Protein AF-A0A926YWS0-F1 (afdb_monomer_lite)

Sequence (497 aa):
MGQGRSIPLKCRKCALLTAQEARSRHGESGDNCWNPNICYARRSHARHRDRRNQDRRTAYGQQRVDTPEIEPSAIRADLRLYREFGVDAPVRAVAVVVRQNKRRVAELAPLFCGGMTPRHLDCWLQQVRQTLRDRYGIEGFNGIEVLPPHTWEQASEARSKAKAQWQIDIAGVTDRFAASLVLYRDSDDRLVGLGVEVWHGSERTAEFPPLDCRGVSPTEFANYFDRLRAVLKQHYGTGRFAYLERQPANLLDKRLDRVQAEASEESETEVQSHRLRLDLEVMWRNLDQQAETSEQRPMQLAIVAAGVSEIVGRYCQFAQTVLESLEQASGDRGLDIPDAAFAPDVRQSFEFDFTPFLLSAPEFERKPYEVRSLDSGSVVVEQSVEEMLNFLEATGAIEAESPIDPMQVAHSENFAAWSQAIASVLGARSQPVRLQELVDALDYQLIDGGEPNVHQDLVKTWLTLLLSGFELKQRGEFYDRDQVWISTCQSNVTTSL

Radius of gyration: 36.11 Å; chains: 1; bounding box: 84×74×114 Å

Foldseek 3Di:
DDDDDDDDPVLLVLLPDPPVVSCCQCPPVHVNNDDPVPSVVSSVCSVCVVVVVVVVCVVVVPVPPPPPPDDAWDKAKEKEFAFDPDDQTFGQWIKMFIDTPPDTPEIEQIWGCQPPDLVRVVVVLVVVQVVCCVPPVYNFHAYYHYHHNVVSVVVNVCVVPDDHYDYDDDVPGLQAKAKEKEFAAEPVRFGQWIWIWIDRTPDTPDTDQIGGQFLPFPVNVVVVLVVVLVCCCVPRVANFHSYYHYDYNVVNVVSVVVVVVVVVVPDPDDPPPPPPDDDLVVLVVVLVVVLVVDPDPVVSVVSNVVSVVVSVVVVVVVVVNVVRSVVSVPDSGHHPDDPVNRVVRYDRRDDHDCVVRHDPDPPPPPDPDDDDDDDDDDPDDDDDPVVVVVVCVVVVVDPDDDPDDVVVVVVLQPLVLLLVQLCVVQVVPPDWDALVRSLVSGDPCVRNVDDDDSVVSSVSNVVSCVVNPWDWDQPDDPPPSRRITTHHDPDPDDDDD

pLDDT: mean 71.98, std 16.04, range [30.66, 90.81]

Structure (mmCIF, N/CA/C/O backbone):
data_AF-A0A926YWS0-F1
#
_entry.id   AF-A0A926YWS0-F1
#
loop_
_atom_site.group_PDB
_atom_site.id
_atom_site.type_symbol
_atom_site.label_atom_id
_atom_site.label_alt_id
_atom_site.label_comp_id
_atom_site.label_asym_id
_atom_site.label_entity_id
_atom_site.label_seq_id
_atom_site.pdbx_PDB_ins_code
_atom_site.Cartn_x
_atom_site.Cartn_y
_atom_site.Cartn_z
_atom_site.occupancy
_atom_site.B_iso_or_equiv
_atom_site.auth_seq_id
_atom_site.auth_comp_id
_atom_site.auth_asym_id
_atom_site.auth_atom_id
_atom_site.pdbx_PDB_model_num
ATOM 1 N N . MET A 1 1 ? 0.039 -16.366 17.239 1.00 36.94 1 MET A N 1
ATOM 2 C CA . MET A 1 1 ? 0.189 -16.935 18.600 1.00 36.94 1 MET A CA 1
ATOM 3 C C . MET A 1 1 ? 1.552 -17.603 18.696 1.00 36.94 1 MET A C 1
ATOM 5 O O . MET A 1 1 ? 1.739 -18.649 18.089 1.00 36.94 1 MET A O 1
ATOM 9 N N . GLY A 1 2 ? 2.520 -16.991 19.383 1.00 32.12 2 GLY A N 1
ATOM 10 C CA . GLY A 1 2 ? 3.841 -17.598 19.559 1.00 32.12 2 GLY A CA 1
ATOM 11 C C . GLY A 1 2 ? 3.725 -18.892 20.364 1.00 32.12 2 GLY A C 1
ATOM 12 O O . GLY A 1 2 ? 3.229 -18.878 21.491 1.00 32.12 2 GLY A O 1
ATOM 13 N N . GLN A 1 3 ? 4.136 -20.021 19.787 1.00 37.16 3 GLN A N 1
ATOM 14 C CA . GLN A 1 3 ? 4.175 -21.289 20.508 1.00 37.16 3 GLN A CA 1
ATOM 15 C C . GLN A 1 3 ? 5.225 -21.184 21.621 1.00 37.16 3 GLN A C 1
ATOM 17 O O . GLN A 1 3 ? 6.429 -21.221 21.373 1.00 37.16 3 GLN A O 1
ATOM 22 N N . GLY A 1 4 ? 4.777 -21.026 22.868 1.00 47.50 4 GLY A N 1
ATOM 23 C CA . GLY A 1 4 ? 5.667 -21.088 24.023 1.00 47.50 4 GLY A CA 1
ATOM 24 C C . GLY A 1 4 ? 6.400 -22.431 24.034 1.00 47.50 4 GLY A C 1
ATOM 25 O O . GLY A 1 4 ? 5.755 -23.480 23.987 1.00 47.50 4 GLY A O 1
ATOM 26 N N . ARG A 1 5 ? 7.740 -22.401 24.081 1.00 62.66 5 ARG A N 1
ATOM 27 C CA . ARG A 1 5 ? 8.592 -23.603 24.032 1.00 62.66 5 ARG A CA 1
ATOM 28 C C . ARG A 1 5 ? 8.092 -24.658 25.029 1.00 62.66 5 ARG A C 1
ATOM 30 O O . ARG A 1 5 ? 7.965 -24.392 26.227 1.00 62.66 5 ARG A O 1
ATOM 37 N N . SER A 1 6 ? 7.769 -25.850 24.528 1.00 74.50 6 SER A N 1
ATOM 38 C CA . SER A 1 6 ? 7.253 -26.943 25.354 1.00 74.50 6 SER A CA 1
ATOM 39 C C . SER A 1 6 ? 8.360 -27.513 26.253 1.00 74.50 6 SER A C 1
ATOM 41 O O . SER A 1 6 ? 9.515 -27.631 25.847 1.00 74.50 6 SER A O 1
ATOM 43 N N . ILE A 1 7 ? 8.032 -27.841 27.509 1.00 79.94 7 ILE A N 1
ATOM 44 C CA . ILE A 1 7 ? 8.989 -28.500 28.412 1.00 79.94 7 ILE A CA 1
ATOM 45 C C . ILE A 1 7 ? 9.158 -29.952 27.937 1.00 79.94 7 ILE A C 1
ATOM 47 O O . ILE A 1 7 ? 8.143 -30.652 27.842 1.00 79.94 7 ILE A O 1
ATOM 51 N N . PRO A 1 8 ? 10.394 -30.444 27.721 1.00 84.69 8 PRO A N 1
ATOM 52 C CA . PRO A 1 8 ? 10.634 -31.828 27.325 1.00 84.69 8 PRO A CA 1
ATOM 53 C C . PRO A 1 8 ? 9.971 -32.837 28.274 1.00 84.69 8 PRO A C 1
ATOM 55 O O . PRO A 1 8 ? 10.034 -32.698 29.500 1.00 84.69 8 PRO A O 1
ATOM 58 N N . LEU A 1 9 ? 9.374 -33.893 27.711 1.00 82.69 9 LEU A N 1
ATOM 59 C CA . LEU A 1 9 ? 8.651 -34.943 28.448 1.00 82.69 9 LEU A CA 1
ATOM 60 C C . LEU A 1 9 ? 9.488 -35.568 29.577 1.00 82.69 9 LEU A C 1
ATOM 62 O O . LEU A 1 9 ? 8.975 -35.813 30.670 1.00 82.69 9 LEU A O 1
ATOM 66 N N . LYS A 1 10 ? 10.791 -35.758 29.341 1.00 85.56 10 LYS A N 1
ATOM 67 C CA . LYS A 1 10 ? 11.742 -36.290 30.327 1.00 85.56 10 LYS A CA 1
ATOM 68 C C . LYS A 1 10 ? 11.859 -35.390 31.564 1.00 85.56 10 LYS A C 1
ATOM 70 O O . LYS A 1 10 ? 11.785 -35.874 32.692 1.00 85.56 10 LYS A O 1
ATOM 75 N N . CYS A 1 11 ? 11.940 -34.072 31.371 1.00 84.75 11 CYS A N 1
ATOM 76 C CA . CYS A 1 11 ? 12.004 -33.101 32.466 1.00 84.75 11 CYS A CA 1
ATOM 77 C C . CYS A 1 11 ? 10.686 -33.012 33.248 1.00 84.75 11 CYS A C 1
ATOM 79 O O . CYS A 1 11 ? 10.723 -32.814 34.461 1.00 84.75 11 CYS A O 1
ATOM 81 N N . ARG A 1 12 ? 9.531 -33.210 32.591 1.00 84.56 12 ARG A N 1
ATOM 82 C CA . ARG A 1 12 ? 8.226 -33.279 33.278 1.00 84.56 12 ARG A CA 1
ATOM 83 C C . ARG A 1 12 ? 8.140 -34.501 34.197 1.00 84.56 12 ARG A C 1
ATOM 85 O O . ARG A 1 12 ? 7.745 -34.352 35.346 1.00 84.56 12 ARG A O 1
ATOM 92 N N . LYS A 1 13 ? 8.582 -35.678 33.737 1.00 87.00 13 LYS A N 1
ATOM 93 C CA . LYS A 1 13 ? 8.621 -36.902 34.562 1.00 87.00 13 LYS A CA 1
ATOM 94 C C . LYS A 1 13 ? 9.617 -36.785 35.724 1.00 87.00 13 LYS A C 1
ATOM 96 O O . LYS A 1 13 ? 9.285 -37.120 36.854 1.00 87.00 13 LYS A O 1
ATOM 101 N N . CYS A 1 14 ? 10.802 -36.224 35.476 1.00 87.44 14 CYS A N 1
ATOM 102 C CA . CYS A 1 14 ? 11.818 -35.985 36.510 1.00 87.44 14 CYS A CA 1
ATOM 103 C C . CYS A 1 14 ? 11.365 -34.971 37.584 1.00 87.44 14 CYS A C 1
ATOM 105 O O . CYS A 1 14 ? 11.776 -35.043 38.749 1.00 87.44 14 CYS A O 1
ATOM 107 N N . ALA A 1 15 ? 10.489 -34.025 37.230 1.00 87.88 15 ALA A N 1
ATOM 108 C CA . ALA A 1 15 ? 9.933 -33.065 38.179 1.00 87.88 15 ALA A CA 1
ATOM 109 C C . ALA A 1 15 ? 9.030 -33.713 39.244 1.00 87.88 15 ALA A C 1
ATOM 111 O O . ALA A 1 15 ? 8.951 -33.164 40.340 1.00 87.88 15 ALA A O 1
ATOM 112 N N . LEU A 1 16 ? 8.418 -34.871 38.959 1.00 87.62 16 LEU A N 1
ATOM 113 C CA . LEU A 1 16 ? 7.537 -35.598 39.887 1.00 87.62 16 LEU A CA 1
ATOM 114 C C . LEU A 1 16 ? 8.288 -36.381 40.973 1.00 87.62 16 LEU A C 1
ATOM 116 O O . LEU A 1 16 ? 7.698 -36.730 41.987 1.00 87.62 16 LEU A O 1
ATOM 120 N N . LEU A 1 17 ? 9.579 -36.652 40.773 1.00 88.31 17 LEU A N 1
ATOM 121 C CA . LEU A 1 17 ? 10.410 -37.369 41.744 1.00 88.31 17 LEU A CA 1
ATOM 122 C C . LEU A 1 17 ? 10.842 -36.453 42.902 1.00 88.31 17 LEU A C 1
ATOM 124 O O . LEU A 1 17 ? 10.751 -35.223 42.821 1.00 88.31 17 LEU A O 1
ATOM 128 N N . THR A 1 18 ? 11.414 -37.008 43.965 1.00 88.31 18 THR A N 1
ATOM 129 C CA . THR A 1 18 ? 12.200 -36.207 44.916 1.00 88.31 18 THR A CA 1
ATOM 130 C C . THR A 1 18 ? 13.547 -35.810 44.296 1.00 88.31 18 THR A C 1
ATOM 132 O O . THR A 1 18 ? 13.952 -36.320 43.249 1.00 88.31 18 THR A O 1
ATOM 135 N N . ALA A 1 19 ? 14.243 -34.824 44.872 1.00 84.88 19 ALA A N 1
ATOM 136 C CA . ALA A 1 19 ? 15.566 -34.433 44.369 1.00 84.88 19 ALA A CA 1
ATOM 137 C C . ALA A 1 19 ? 16.598 -35.563 44.504 1.00 84.88 19 ALA A C 1
ATOM 139 O O . ALA A 1 19 ? 17.427 -35.732 43.616 1.00 84.88 19 ALA A O 1
ATOM 140 N N . GLN A 1 20 ? 16.500 -36.359 45.570 1.00 85.31 20 GLN A N 1
ATOM 141 C CA . GLN A 1 20 ? 17.391 -37.483 45.826 1.00 85.31 20 GLN A CA 1
ATOM 142 C C . GLN A 1 20 ? 17.149 -38.625 44.833 1.00 85.31 20 GLN A C 1
ATOM 144 O O . GLN A 1 20 ? 18.091 -39.068 44.190 1.00 85.31 20 GLN A O 1
ATOM 149 N N . GLU A 1 21 ? 15.894 -39.012 44.592 1.00 86.56 21 GLU A N 1
ATOM 150 C CA . GLU A 1 21 ? 15.557 -40.037 43.591 1.00 86.56 21 GLU A CA 1
ATOM 151 C C . GLU A 1 21 ? 15.922 -39.610 42.166 1.00 86.56 21 GLU A C 1
ATOM 153 O O . GLU A 1 21 ? 16.409 -40.415 41.373 1.00 86.56 21 GLU A O 1
ATOM 158 N N . ALA A 1 22 ? 15.706 -38.335 41.828 1.00 86.50 22 ALA A N 1
ATOM 159 C CA . ALA A 1 22 ? 16.092 -37.800 40.529 1.00 86.50 22 ALA A CA 1
ATOM 160 C C . ALA A 1 22 ? 17.618 -37.773 40.357 1.00 86.50 22 ALA A C 1
ATOM 162 O O . ALA A 1 22 ? 18.102 -38.090 39.274 1.00 86.50 22 ALA A O 1
ATOM 163 N N . ARG A 1 23 ? 18.375 -37.454 41.414 1.00 86.69 23 ARG A N 1
ATOM 164 C CA . ARG A 1 23 ? 19.842 -37.512 41.410 1.00 86.69 23 ARG A CA 1
ATOM 165 C C . ARG A 1 23 ? 20.355 -38.950 41.325 1.00 86.69 23 ARG A C 1
ATOM 167 O O . ARG A 1 23 ? 21.310 -39.190 40.605 1.00 86.69 23 ARG A O 1
ATOM 174 N N . SER A 1 24 ? 19.709 -39.911 41.982 1.00 86.25 24 SER A N 1
ATOM 175 C CA . SER A 1 24 ? 20.089 -41.326 41.881 1.00 86.25 24 SER A CA 1
ATOM 176 C C . SER A 1 24 ? 19.801 -41.917 40.498 1.00 86.25 24 SER A C 1
ATOM 178 O O . SER A 1 24 ? 20.589 -42.714 40.006 1.00 86.25 24 SER A O 1
ATOM 180 N N . ARG A 1 25 ? 18.696 -41.523 39.847 1.00 85.00 25 ARG A N 1
ATOM 181 C CA . ARG A 1 25 ? 18.310 -42.044 38.519 1.00 85.00 25 ARG A CA 1
ATOM 182 C C . ARG A 1 25 ? 18.938 -41.306 37.339 1.00 85.00 25 ARG A C 1
ATOM 184 O O . ARG A 1 25 ? 19.081 -41.900 36.276 1.00 85.00 25 ARG A O 1
ATOM 191 N N . HIS A 1 26 ? 19.251 -40.022 37.501 1.00 86.06 26 HIS A N 1
ATOM 192 C CA . HIS A 1 26 ? 19.735 -39.161 36.417 1.00 86.06 26 HIS A CA 1
ATOM 193 C C . HIS A 1 26 ? 21.094 -38.504 36.698 1.00 86.06 26 HIS A C 1
ATOM 195 O O . HIS A 1 26 ? 21.562 -37.710 35.887 1.00 86.06 26 HIS A O 1
ATOM 201 N N . GLY A 1 27 ? 21.714 -38.780 37.846 1.00 83.44 27 GLY A N 1
ATOM 202 C CA . GLY A 1 27 ? 23.084 -38.371 38.161 1.00 83.44 27 GLY A CA 1
ATOM 203 C C . GLY A 1 27 ? 24.117 -39.355 37.617 1.00 83.44 27 GLY A C 1
ATOM 204 O O . GLY A 1 27 ? 23.860 -40.055 36.640 1.00 83.44 27 GLY A O 1
ATOM 205 N N . GLU A 1 28 ? 25.271 -39.420 38.276 1.00 81.25 28 GLU A N 1
ATOM 206 C CA . GLU A 1 28 ? 26.446 -40.191 37.833 1.00 81.25 28 GLU A CA 1
ATOM 207 C C . GLU A 1 28 ? 26.170 -41.693 37.667 1.00 81.25 28 GLU A C 1
ATOM 209 O O . GLU A 1 28 ? 26.747 -42.338 36.801 1.00 81.25 28 GLU A O 1
ATOM 214 N N . SER A 1 29 ? 25.247 -42.247 38.457 1.00 75.81 29 SER A N 1
ATOM 215 C CA . SER A 1 29 ? 24.846 -43.661 38.394 1.00 75.81 29 SER A CA 1
ATOM 216 C C . SER A 1 29 ? 23.764 -43.956 37.343 1.00 75.81 29 SER A C 1
ATOM 218 O O . SER A 1 29 ? 23.288 -45.086 37.257 1.00 75.81 29 SER A O 1
ATOM 220 N N . GLY A 1 30 ? 23.321 -42.942 36.596 1.00 80.94 30 GLY A N 1
ATOM 221 C CA . GLY A 1 30 ? 22.205 -43.013 35.657 1.00 80.94 30 GLY A CA 1
ATOM 222 C C . GLY A 1 30 ? 22.567 -42.491 34.269 1.00 80.94 30 GLY A C 1
ATOM 223 O O . GLY A 1 30 ? 23.593 -42.840 33.702 1.00 80.94 30 GLY A O 1
ATOM 224 N N . ASP A 1 31 ? 21.711 -41.642 33.701 1.00 84.00 31 ASP A N 1
ATOM 225 C CA . ASP A 1 31 ? 21.898 -41.068 32.359 1.00 84.00 31 ASP A CA 1
ATOM 226 C C . ASP A 1 31 ? 22.662 -39.729 32.339 1.00 84.00 31 ASP A C 1
ATOM 228 O O . ASP A 1 31 ? 22.649 -39.031 31.324 1.00 84.00 31 ASP A O 1
ATOM 232 N N . ASN A 1 32 ? 23.281 -39.362 33.467 1.00 86.31 32 ASN A N 1
ATOM 233 C CA . ASN A 1 32 ? 24.088 -38.158 33.680 1.00 86.31 32 ASN A CA 1
ATOM 234 C C . ASN A 1 32 ? 23.436 -36.839 33.204 1.00 86.31 32 ASN A C 1
ATOM 236 O O . ASN A 1 32 ? 24.100 -35.860 32.872 1.00 86.31 32 ASN A O 1
ATOM 240 N N . CYS A 1 33 ? 22.103 -36.808 33.156 1.00 88.88 33 CYS A N 1
ATOM 241 C CA . CYS A 1 33 ? 21.313 -35.660 32.725 1.00 88.88 33 CYS A CA 1
ATOM 242 C C . CYS A 1 33 ? 21.104 -34.632 33.859 1.00 88.88 33 CYS A C 1
ATOM 244 O O . CYS A 1 33 ? 20.610 -33.524 33.619 1.00 88.88 33 CYS A O 1
ATOM 246 N N . TRP A 1 34 ? 21.409 -34.991 35.109 1.00 88.69 34 TRP A N 1
ATOM 247 C CA . TRP A 1 34 ? 21.214 -34.146 36.283 1.00 88.69 34 TRP A CA 1
ATOM 248 C C . TRP A 1 34 ? 22.282 -33.053 36.391 1.00 88.69 34 TRP A C 1
ATOM 250 O O . TRP A 1 34 ? 23.460 -33.330 36.581 1.00 88.69 34 TRP A O 1
ATOM 260 N N . ASN A 1 35 ? 21.846 -31.792 36.374 1.00 89.62 35 ASN A N 1
ATOM 261 C CA . ASN A 1 35 ? 22.692 -30.627 36.617 1.00 89.62 35 ASN A CA 1
ATOM 262 C C . ASN A 1 35 ? 22.209 -29.872 37.872 1.00 89.62 35 ASN A C 1
ATOM 264 O O . ASN A 1 35 ? 21.103 -29.318 37.847 1.00 89.62 35 ASN A O 1
ATOM 268 N N . PRO A 1 36 ? 23.005 -29.790 38.954 1.00 86.19 36 PRO A N 1
ATOM 269 C CA . PRO A 1 36 ? 22.584 -29.147 40.198 1.00 86.19 36 PRO A CA 1
ATOM 270 C C . PRO A 1 36 ? 22.276 -27.651 40.035 1.00 86.19 36 PRO A C 1
ATOM 272 O O . PRO A 1 36 ? 21.394 -27.154 40.721 1.00 86.19 36 PRO A O 1
ATOM 275 N N . ASN A 1 37 ? 22.886 -26.943 39.084 1.00 85.12 37 ASN A N 1
ATOM 276 C CA . ASN A 1 37 ? 22.667 -25.500 38.916 1.00 85.12 37 ASN A CA 1
ATOM 277 C C . ASN A 1 37 ? 21.324 -25.173 38.243 1.00 85.12 37 ASN A C 1
ATOM 279 O O . ASN A 1 37 ? 20.783 -24.086 38.416 1.00 85.12 37 ASN A O 1
ATOM 283 N N . ILE A 1 38 ? 20.762 -26.112 37.472 1.00 87.06 38 ILE A N 1
ATOM 284 C CA . ILE A 1 38 ? 19.615 -25.836 36.589 1.00 87.06 38 ILE A CA 1
ATOM 285 C C . ILE A 1 38 ? 18.420 -26.751 36.899 1.00 87.06 38 ILE A C 1
ATOM 287 O O . ILE A 1 38 ? 17.260 -26.341 36.776 1.00 87.06 38 ILE A O 1
ATOM 291 N N . CYS A 1 39 ? 18.659 -27.995 37.326 1.00 87.38 39 CYS A N 1
ATOM 292 C CA . CYS A 1 39 ? 17.600 -28.980 37.541 1.00 87.38 39 CYS A CA 1
ATOM 293 C C . CYS A 1 39 ? 16.704 -28.643 38.736 1.00 87.38 39 CYS A C 1
ATOM 295 O O . CYS A 1 39 ? 15.508 -28.917 38.656 1.00 87.38 39 CYS A O 1
ATOM 297 N N . TYR A 1 40 ? 17.199 -28.000 39.800 1.00 86.12 40 TYR A N 1
ATOM 298 C CA . TYR A 1 40 ? 16.327 -27.549 40.895 1.00 86.12 40 TYR A CA 1
ATOM 299 C C . TYR A 1 40 ? 15.294 -26.523 40.409 1.00 86.12 40 TYR A C 1
ATOM 301 O O . TYR A 1 40 ? 14.088 -26.728 40.582 1.00 86.12 40 TYR A O 1
ATOM 309 N N . ALA A 1 41 ? 15.751 -25.479 39.710 1.00 84.38 41 ALA A N 1
ATOM 310 C CA . ALA A 1 41 ? 14.892 -24.433 39.160 1.00 84.38 41 ALA A CA 1
ATOM 311 C C . ALA A 1 41 ? 13.919 -24.980 38.101 1.00 84.38 41 ALA A C 1
ATOM 313 O O . ALA A 1 41 ? 12.716 -24.722 38.168 1.00 84.38 41 ALA A O 1
ATOM 314 N N . ARG A 1 42 ? 14.400 -25.808 37.160 1.00 86.00 42 ARG A N 1
ATOM 315 C CA . ARG A 1 42 ? 13.553 -26.417 36.116 1.00 86.00 42 ARG A CA 1
ATOM 316 C C . ARG A 1 42 ? 12.483 -27.343 36.686 1.00 86.00 42 ARG A C 1
ATOM 318 O O . ARG A 1 42 ? 11.359 -27.342 36.187 1.00 86.00 42 ARG A O 1
ATOM 325 N N . ARG A 1 43 ? 12.800 -28.120 37.725 1.00 88.06 43 ARG A N 1
ATOM 326 C CA . ARG A 1 43 ? 11.841 -29.036 38.366 1.00 88.06 43 ARG A CA 1
ATOM 327 C C . ARG A 1 43 ? 10.796 -28.273 39.169 1.00 88.06 43 ARG A C 1
ATOM 329 O O . ARG A 1 43 ? 9.618 -28.595 39.056 1.00 88.06 43 ARG A O 1
ATOM 336 N N . SER A 1 44 ? 11.197 -27.224 39.888 1.00 84.88 44 SER A N 1
ATOM 337 C CA . SER A 1 44 ? 10.261 -26.297 40.537 1.00 84.88 44 SER A CA 1
ATOM 338 C C . SER A 1 44 ? 9.323 -25.648 39.511 1.00 84.88 44 SER A C 1
ATOM 340 O O . SER A 1 44 ? 8.101 -25.734 39.635 1.00 84.88 44 SER A O 1
ATOM 342 N N . HIS A 1 45 ? 9.875 -25.108 38.420 1.00 83.00 45 HIS A N 1
ATOM 343 C CA . HIS A 1 45 ? 9.084 -24.510 37.347 1.00 83.00 45 HIS A CA 1
ATOM 344 C C . HIS A 1 45 ? 8.105 -25.512 36.719 1.00 83.00 45 HIS A C 1
AT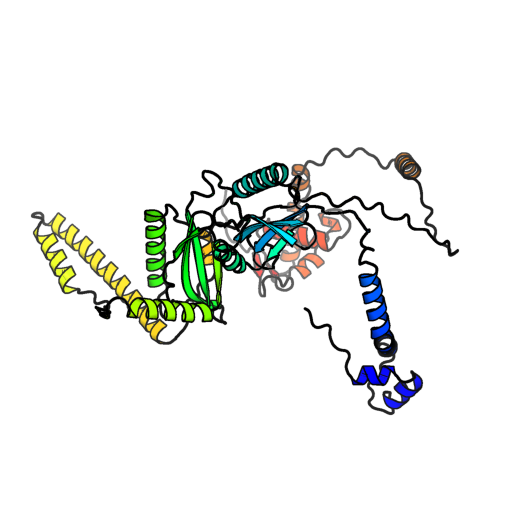OM 346 O O . HIS A 1 45 ? 6.946 -25.178 36.509 1.00 83.00 45 HIS A O 1
ATOM 352 N N . ALA A 1 46 ? 8.534 -26.747 36.445 1.00 84.19 46 ALA A N 1
ATOM 353 C CA . ALA A 1 46 ? 7.673 -27.777 35.869 1.00 84.19 46 ALA A CA 1
ATOM 354 C C . ALA A 1 46 ? 6.529 -28.207 36.808 1.00 84.19 46 ALA A C 1
ATOM 356 O O . ALA A 1 46 ? 5.417 -28.395 36.320 1.00 84.19 46 ALA A O 1
ATOM 357 N N . ARG A 1 47 ? 6.766 -28.310 38.127 1.00 82.12 47 ARG A N 1
ATOM 358 C CA . ARG A 1 47 ? 5.722 -28.637 39.123 1.00 82.12 47 ARG A CA 1
ATOM 359 C C . ARG A 1 47 ? 4.706 -27.518 39.307 1.00 82.12 47 ARG A C 1
ATOM 361 O O . ARG A 1 47 ? 3.522 -27.777 39.477 1.00 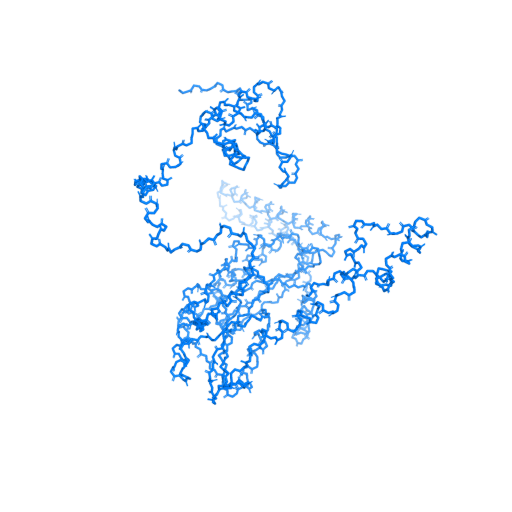82.12 47 ARG A O 1
ATOM 368 N N . HIS A 1 48 ? 5.170 -26.273 39.284 1.00 81.88 48 HIS A N 1
ATOM 369 C CA . HIS A 1 48 ? 4.327 -25.110 39.546 1.00 81.88 48 HIS A CA 1
ATOM 370 C C . HIS A 1 48 ? 3.830 -24.434 38.270 1.00 81.88 48 HIS A C 1
ATOM 372 O O . HIS A 1 48 ? 3.191 -23.394 38.360 1.00 81.88 48 HIS A O 1
ATOM 378 N N . ARG A 1 49 ? 4.095 -24.992 37.083 1.00 80.00 49 ARG A N 1
ATOM 379 C CA . ARG A 1 49 ? 3.668 -24.399 35.810 1.00 80.00 49 ARG A CA 1
ATOM 380 C C . ARG A 1 49 ? 2.155 -24.290 35.722 1.00 80.00 49 ARG A C 1
ATOM 382 O O . ARG A 1 49 ? 1.659 -23.226 35.377 1.00 80.00 49 ARG A O 1
ATOM 389 N N . ASP A 1 50 ? 1.443 -25.368 36.033 1.00 74.81 50 ASP A N 1
ATOM 390 C CA . ASP A 1 50 ? -0.014 -25.402 35.896 1.00 74.81 50 ASP A CA 1
ATOM 391 C C . ASP A 1 50 ? -0.677 -24.508 36.944 1.00 74.81 50 ASP A C 1
ATOM 393 O O . ASP A 1 50 ? -1.558 -23.732 36.592 1.00 74.81 50 ASP A O 1
ATOM 397 N N . ARG A 1 51 ? -0.151 -24.494 38.178 1.00 78.62 51 ARG A N 1
ATOM 398 C CA . ARG A 1 51 ? -0.566 -23.554 39.228 1.00 78.62 51 ARG A CA 1
ATOM 399 C C . ARG A 1 51 ? -0.273 -22.100 38.852 1.00 78.62 51 ARG A C 1
ATOM 401 O O . ARG A 1 51 ? -1.184 -21.301 38.862 1.00 78.62 51 ARG A O 1
ATOM 408 N N . ARG A 1 52 ? 0.936 -21.754 38.394 1.00 78.50 52 ARG A N 1
ATOM 409 C CA . ARG A 1 52 ? 1.282 -20.388 37.942 1.00 78.50 52 ARG A CA 1
ATOM 410 C C . ARG A 1 52 ? 0.510 -19.951 36.700 1.00 78.50 52 ARG A C 1
ATOM 412 O O . ARG A 1 52 ? 0.310 -18.758 36.501 1.00 78.50 52 ARG A O 1
ATOM 419 N N . ASN A 1 53 ? 0.142 -20.886 35.826 1.00 73.12 53 ASN A N 1
ATOM 420 C CA . ASN A 1 53 ? -0.713 -20.614 34.675 1.00 73.12 53 ASN A CA 1
ATOM 421 C C . ASN A 1 53 ? -2.170 -20.442 35.101 1.00 73.12 53 ASN A C 1
ATOM 423 O O . ASN A 1 53 ? -2.851 -19.610 34.514 1.00 73.12 53 ASN A O 1
ATOM 427 N N . GLN A 1 54 ? -2.640 -21.203 36.093 1.00 71.25 54 GLN A N 1
ATOM 428 C CA . GLN A 1 54 ? -3.923 -20.971 36.745 1.00 71.25 54 GLN A CA 1
ATOM 429 C C . GLN A 1 54 ? -3.908 -19.611 37.425 1.00 71.25 54 GLN A C 1
ATOM 431 O O . GLN A 1 54 ? -4.700 -18.796 37.006 1.00 71.25 54 GLN A O 1
ATOM 436 N N . ASP A 1 55 ? -2.945 -19.315 38.299 1.00 77.69 55 ASP A N 1
ATOM 437 C CA . ASP A 1 55 ? -2.761 -18.024 38.972 1.00 77.69 55 ASP A CA 1
ATOM 438 C C . ASP A 1 55 ? -2.675 -16.862 37.974 1.00 77.69 55 ASP A C 1
ATOM 440 O O . ASP A 1 55 ? -3.280 -15.822 38.190 1.00 77.69 55 ASP A O 1
ATOM 444 N N . ARG A 1 56 ? -1.989 -17.035 36.831 1.00 71.62 56 ARG A N 1
ATOM 445 C CA . ARG A 1 56 ? -2.019 -16.050 35.737 1.00 71.62 56 ARG A CA 1
ATOM 446 C C . ARG A 1 56 ? -3.398 -15.942 35.104 1.00 71.62 56 ARG A C 1
ATOM 448 O O . ARG A 1 56 ? -3.833 -14.839 34.828 1.00 71.62 56 ARG A O 1
ATOM 455 N N . ARG A 1 57 ? -4.094 -17.050 34.854 1.00 66.06 57 ARG A N 1
ATOM 456 C CA . ARG A 1 57 ? -5.459 -17.041 34.307 1.00 66.06 57 ARG A CA 1
ATOM 457 C C . ARG A 1 57 ? -6.481 -16.480 35.293 1.00 66.06 57 ARG A C 1
ATOM 459 O O . ARG A 1 57 ? -7.417 -15.849 34.830 1.00 66.06 57 ARG A O 1
ATOM 466 N N . THR A 1 58 ? -6.317 -16.665 36.601 1.00 63.84 58 THR A N 1
ATOM 467 C CA . THR A 1 58 ? -7.127 -16.014 37.635 1.00 63.84 58 THR A CA 1
ATOM 468 C C . THR A 1 58 ? -6.743 -14.554 37.780 1.00 63.84 58 THR A C 1
ATOM 470 O O . THR A 1 58 ? -7.647 -13.746 37.852 1.00 63.84 58 THR A O 1
ATOM 473 N N . ALA A 1 59 ? -5.465 -14.177 37.696 1.00 64.00 59 ALA A N 1
ATOM 474 C CA . ALA A 1 59 ? -5.048 -12.773 37.683 1.00 64.00 59 ALA A CA 1
ATOM 475 C C . ALA A 1 59 ? -5.576 -12.033 36.439 1.00 64.00 59 ALA A C 1
ATOM 477 O O . ALA A 1 59 ? -6.181 -10.978 36.571 1.00 64.00 59 ALA A O 1
ATOM 478 N N . TYR A 1 60 ? -5.466 -12.622 35.243 1.00 53.47 60 TYR A N 1
ATOM 479 C CA . TYR A 1 60 ? -6.089 -12.097 34.018 1.00 53.47 60 TYR A CA 1
ATOM 480 C C . TYR A 1 60 ? -7.624 -12.215 34.035 1.00 53.47 60 TYR A C 1
ATOM 482 O O . TYR A 1 60 ? -8.308 -11.425 33.395 1.00 53.47 60 TYR A O 1
ATOM 490 N N . GLY A 1 61 ? -8.175 -13.193 34.758 1.00 49.09 61 GLY A N 1
ATOM 491 C CA . GLY A 1 61 ? -9.614 -13.403 34.930 1.00 49.09 61 GLY A CA 1
ATOM 492 C C . GLY A 1 61 ? -10.256 -12.473 35.963 1.00 49.09 61 GLY A C 1
ATOM 493 O O . GLY A 1 61 ? -11.426 -12.155 35.816 1.00 49.09 61 GLY A O 1
ATOM 494 N N . GLN A 1 62 ? -9.495 -12.003 36.954 1.00 47.34 62 GLN A N 1
ATOM 495 C CA . GLN A 1 62 ? -9.864 -10.989 37.954 1.00 47.34 62 GLN A CA 1
ATOM 496 C C . GLN A 1 62 ? -9.527 -9.572 37.473 1.00 47.34 62 GLN A C 1
ATOM 498 O O . GLN A 1 62 ? -10.140 -8.608 37.909 1.00 47.34 62 GLN A O 1
ATOM 503 N N . GLN A 1 63 ? -8.627 -9.445 36.494 1.00 44.78 63 GLN A N 1
ATOM 504 C CA . GLN A 1 63 ? -8.507 -8.272 35.626 1.00 44.78 63 GLN A CA 1
ATOM 505 C C . GLN A 1 63 ? -9.510 -8.320 34.459 1.00 44.78 63 GLN A C 1
ATOM 507 O O . GLN A 1 63 ? -9.418 -7.569 33.490 1.00 44.78 63 GLN A O 1
ATOM 512 N N . ARG A 1 64 ? -10.509 -9.200 34.557 1.00 39.69 64 ARG A N 1
ATOM 513 C CA . ARG A 1 64 ? -11.807 -8.983 33.948 1.00 39.69 64 ARG A CA 1
ATOM 514 C C . ARG A 1 64 ? -12.619 -8.264 35.014 1.00 39.69 64 ARG A C 1
ATOM 516 O O . ARG A 1 64 ? -13.183 -8.899 35.894 1.00 39.69 64 ARG A O 1
ATOM 523 N N . VAL A 1 65 ? -12.547 -6.937 34.941 1.00 42.56 65 VAL A N 1
ATOM 524 C CA . VAL A 1 65 ? -13.421 -5.979 35.621 1.00 42.56 65 VAL A CA 1
ATOM 525 C C . VAL A 1 65 ? -14.772 -6.643 35.864 1.00 42.56 65 VAL A C 1
ATOM 527 O O . VAL A 1 65 ? -15.423 -7.050 34.893 1.00 42.56 65 VAL A O 1
ATOM 530 N N . ASP A 1 66 ? -15.146 -6.793 37.140 1.00 36.16 66 ASP A N 1
ATOM 531 C CA . ASP A 1 66 ? -16.541 -6.965 37.533 1.00 36.16 66 ASP A CA 1
ATOM 532 C C . ASP A 1 66 ? -17.312 -5.968 36.693 1.00 36.16 66 ASP A C 1
ATOM 534 O O . ASP A 1 66 ? -17.115 -4.764 36.832 1.00 36.16 66 ASP A O 1
ATOM 538 N N . THR A 1 67 ? -18.054 -6.477 35.711 1.00 38.72 67 THR A N 1
ATOM 539 C CA . THR A 1 67 ? -18.829 -5.638 34.810 1.00 38.72 67 THR A CA 1
ATOM 540 C C . THR A 1 67 ? -19.809 -4.945 35.733 1.00 38.72 67 THR A C 1
ATOM 542 O O . THR A 1 67 ? -20.657 -5.652 36.285 1.00 38.72 67 THR A O 1
ATOM 545 N N . PRO A 1 68 ? -19.660 -3.635 36.000 1.00 38.69 68 PRO A N 1
ATOM 546 C CA . PRO A 1 68 ? -20.624 -2.979 36.847 1.00 38.69 68 PRO A CA 1
ATOM 547 C C . PRO A 1 68 ? -21.964 -3.168 36.145 1.00 38.69 68 PRO A C 1
ATOM 549 O O . PRO A 1 68 ? -22.079 -3.007 34.925 1.00 38.69 68 PRO A O 1
ATOM 552 N N . GLU A 1 69 ? -22.942 -3.631 36.909 1.00 44.84 69 GLU A N 1
ATOM 553 C CA . GLU A 1 69 ? -24.341 -3.622 36.523 1.00 44.84 69 GLU A CA 1
ATOM 554 C C . GLU A 1 69 ? -24.696 -2.147 36.266 1.00 44.84 69 GLU A C 1
ATOM 556 O O . GLU A 1 69 ? -25.037 -1.401 37.175 1.00 44.84 69 GLU A O 1
ATOM 561 N N . ILE A 1 70 ? -24.476 -1.682 35.034 1.00 42.81 70 ILE A N 1
ATOM 562 C CA . ILE A 1 70 ? -24.836 -0.344 34.568 1.00 42.81 70 ILE A CA 1
ATOM 563 C C . ILE A 1 70 ? -25.949 -0.545 33.552 1.00 42.81 70 ILE A C 1
ATOM 565 O O . ILE A 1 70 ? -25.705 -1.027 32.448 1.00 42.81 70 ILE A O 1
ATOM 569 N N . GLU A 1 71 ? -27.160 -0.259 34.033 1.00 40.78 71 GLU A N 1
ATOM 570 C CA . GLU A 1 71 ? -28.220 0.571 33.440 1.00 40.78 71 GLU A CA 1
ATOM 571 C C . GLU A 1 71 ? -28.497 0.467 31.915 1.00 40.78 71 GLU A C 1
ATOM 573 O O . GLU A 1 71 ? -27.616 0.298 31.070 1.00 40.78 71 GLU A O 1
ATOM 578 N N . PRO A 1 72 ? -29.774 0.570 31.510 1.00 48.75 72 PRO A N 1
ATOM 579 C CA . PRO A 1 72 ? -30.243 0.132 30.210 1.00 48.75 72 PRO A CA 1
ATOM 580 C C . PRO A 1 72 ? -29.697 1.008 29.073 1.00 48.75 72 PRO A C 1
ATOM 582 O O . PRO A 1 72 ? -29.760 2.231 29.103 1.00 48.75 72 PRO A O 1
ATOM 585 N N . SER A 1 73 ? -29.318 0.359 27.970 1.00 56.38 73 SER A N 1
ATOM 586 C CA . SER A 1 73 ? -29.389 0.925 26.612 1.00 56.38 73 SER A CA 1
ATOM 587 C C . SER A 1 73 ? -28.348 1.970 26.178 1.00 56.38 73 SER A C 1
ATOM 589 O O . SER A 1 73 ? -28.628 2.722 25.246 1.00 56.38 73 SER A O 1
ATOM 591 N N . ALA A 1 74 ? -27.130 1.975 26.732 1.00 74.25 74 ALA A N 1
ATOM 592 C CA . ALA A 1 74 ? -26.065 2.852 26.230 1.00 74.25 74 ALA A CA 1
ATOM 593 C C . ALA A 1 74 ? -25.733 2.543 24.751 1.00 74.25 74 ALA A C 1
ATOM 595 O O . ALA A 1 74 ? -25.218 1.472 24.401 1.00 74.25 74 ALA A O 1
ATOM 596 N N . ILE A 1 75 ? -26.080 3.479 23.865 1.00 84.81 75 ILE A N 1
ATOM 597 C CA . ILE A 1 75 ? -25.703 3.463 22.451 1.00 84.81 75 ILE A CA 1
ATOM 598 C C . ILE A 1 75 ? -24.263 3.981 22.360 1.00 84.81 75 ILE A C 1
ATOM 600 O O . ILE A 1 75 ? -23.945 5.036 22.897 1.00 84.81 75 ILE A O 1
ATOM 604 N N . ARG A 1 76 ? -23.384 3.243 21.679 1.00 88.62 76 ARG A N 1
ATOM 605 C CA . ARG A 1 76 ? -21.971 3.593 21.477 1.00 88.62 76 ARG A CA 1
ATOM 606 C C . ARG A 1 76 ? -21.568 3.455 20.018 1.00 88.62 76 ARG A C 1
ATOM 608 O O . ARG A 1 76 ? -22.148 2.646 19.296 1.00 88.62 76 ARG A O 1
ATOM 615 N N . ALA A 1 77 ? -20.549 4.197 19.601 1.00 89.56 77 ALA A N 1
ATOM 616 C CA . ALA A 1 77 ? -19.968 4.099 18.267 1.00 89.56 77 ALA A CA 1
ATOM 617 C C . ALA A 1 77 ? -18.523 3.603 18.352 1.00 89.56 77 ALA A C 1
ATOM 619 O O . ALA A 1 77 ? -17.738 4.142 19.125 1.00 89.56 77 ALA A O 1
ATOM 620 N N . ASP A 1 78 ? -18.167 2.607 17.547 1.00 89.44 78 ASP A N 1
ATOM 621 C CA . ASP A 1 78 ? -16.794 2.119 17.403 1.00 89.44 78 ASP A CA 1
ATOM 622 C C . ASP A 1 78 ? -16.279 2.470 15.995 1.00 89.44 78 ASP A C 1
ATOM 624 O O . ASP A 1 78 ? -16.987 2.259 15.000 1.00 89.44 78 ASP A O 1
ATOM 628 N N . LEU A 1 79 ? -15.056 3.003 15.910 1.00 90.81 79 LEU A N 1
ATOM 629 C CA . LEU A 1 79 ? -14.374 3.299 14.647 1.00 90.81 79 LEU A CA 1
ATOM 630 C C . LEU A 1 79 ? -13.690 2.027 14.137 1.00 90.81 79 LEU A C 1
ATOM 632 O O . LEU A 1 79 ? -12.958 1.373 14.875 1.00 90.81 79 LEU A O 1
ATOM 636 N N . ARG A 1 80 ? -13.904 1.673 12.873 1.00 90.06 80 ARG A N 1
ATOM 637 C CA . ARG A 1 80 ? -13.251 0.539 12.215 1.00 90.06 80 ARG A CA 1
ATOM 638 C C . ARG A 1 80 ? -12.200 1.019 11.239 1.00 90.06 80 ARG A C 1
ATOM 640 O O . ARG A 1 80 ? -12.518 1.798 10.345 1.00 90.06 80 ARG A O 1
ATOM 647 N N . LEU A 1 81 ? -10.987 0.500 11.381 1.00 88.06 81 LEU A N 1
ATOM 648 C CA . LEU A 1 81 ? -9.881 0.752 10.464 1.00 88.06 81 LEU A CA 1
ATOM 649 C C . LEU A 1 81 ? -9.568 -0.530 9.702 1.00 88.06 81 LEU A C 1
ATOM 651 O O . LEU A 1 81 ? -9.262 -1.553 10.311 1.00 88.06 81 LEU A O 1
ATOM 655 N N . TYR A 1 82 ? -9.614 -0.468 8.378 1.00 86.06 82 TYR A N 1
ATOM 656 C CA . TYR A 1 82 ? -9.212 -1.573 7.518 1.00 86.06 82 TYR A CA 1
ATOM 657 C C . TYR A 1 82 ? -7.762 -1.349 7.094 1.00 86.06 82 TYR A C 1
ATOM 659 O O . TYR A 1 82 ? -7.489 -0.499 6.247 1.00 86.06 82 TYR A O 1
ATOM 667 N N . ARG A 1 83 ? -6.828 -2.065 7.723 1.00 81.56 83 ARG A N 1
ATOM 668 C CA . ARG A 1 83 ? -5.381 -1.977 7.465 1.00 81.56 83 ARG A CA 1
ATOM 669 C C . ARG A 1 83 ? -4.705 -3.307 7.754 1.00 81.56 83 ARG A C 1
ATOM 671 O O . ARG A 1 83 ? -5.248 -4.142 8.476 1.00 81.56 83 ARG A O 1
ATOM 678 N N . GLU A 1 84 ? -3.509 -3.500 7.214 1.00 74.69 84 GLU A N 1
ATOM 679 C CA . GLU A 1 84 ? -2.681 -4.639 7.609 1.00 74.69 84 GLU A CA 1
ATOM 680 C C . GLU A 1 84 ? -2.283 -4.551 9.089 1.00 74.69 84 GLU A C 1
ATOM 682 O O . GLU A 1 84 ? -2.166 -3.468 9.676 1.00 74.69 84 GLU A O 1
ATOM 687 N N . PHE A 1 85 ? -2.082 -5.717 9.706 1.00 65.94 85 PHE A N 1
ATOM 688 C CA . PHE A 1 85 ? -1.578 -5.803 11.070 1.00 65.94 85 PHE A CA 1
ATOM 689 C C . PHE A 1 85 ? -0.070 -5.544 11.062 1.00 65.94 85 PHE A C 1
ATOM 691 O O . PHE A 1 85 ? 0.718 -6.432 10.752 1.00 65.94 85 PHE A O 1
ATOM 698 N N . GLY A 1 86 ? 0.324 -4.329 11.422 1.00 59.81 86 GLY A N 1
ATOM 699 C CA . GLY A 1 86 ? 1.720 -3.919 11.494 1.00 59.81 86 GLY A CA 1
ATOM 700 C C . GLY A 1 86 ? 1.844 -2.471 11.947 1.00 59.81 86 GLY A C 1
ATOM 701 O O . GLY A 1 86 ? 0.911 -1.678 11.770 1.00 59.81 86 GLY A O 1
ATOM 702 N N . VAL A 1 87 ? 2.989 -2.144 12.543 1.00 46.84 87 VAL A N 1
ATOM 703 C CA . VAL A 1 87 ? 3.407 -0.752 12.757 1.00 46.84 87 VAL A CA 1
ATOM 704 C C . VAL A 1 87 ? 3.522 -0.119 11.360 1.00 46.84 87 VAL A C 1
ATOM 706 O O . VAL A 1 87 ? 3.979 -0.781 10.434 1.00 46.84 87 VAL A O 1
ATOM 709 N N . ASP A 1 88 ? 2.968 1.078 11.173 1.00 56.19 88 ASP A N 1
ATOM 710 C CA . ASP A 1 88 ? 3.014 1.854 9.913 1.00 56.19 88 ASP A CA 1
ATOM 711 C C . ASP A 1 88 ? 2.218 1.340 8.701 1.00 56.19 88 ASP A C 1
ATOM 713 O O . ASP A 1 88 ? 2.240 1.958 7.638 1.00 56.19 88 ASP A O 1
ATOM 717 N N . ALA A 1 89 ? 1.433 0.269 8.844 1.00 64.50 89 ALA A N 1
ATOM 718 C CA . ALA A 1 89 ? 0.537 -0.162 7.771 1.00 64.50 89 ALA A CA 1
ATOM 719 C C . ALA A 1 89 ? -0.503 0.931 7.396 1.00 64.50 89 ALA A C 1
ATOM 721 O O . ALA A 1 89 ? -1.271 1.368 8.260 1.00 64.50 89 ALA A O 1
ATOM 722 N N . PRO A 1 90 ? -0.596 1.355 6.123 1.00 71.25 90 PRO A N 1
ATOM 723 C CA . PRO A 1 90 ? -1.592 2.328 5.671 1.00 71.25 90 PRO A CA 1
ATOM 724 C C . PRO A 1 90 ? -3.037 1.943 5.996 1.00 71.25 90 PRO A C 1
ATOM 726 O O . PRO A 1 90 ? -3.439 0.786 5.864 1.00 71.25 90 PRO A O 1
ATOM 729 N N . VAL A 1 91 ? -3.854 2.946 6.330 1.00 79.81 91 VAL A N 1
ATOM 730 C CA . VAL A 1 91 ? -5.311 2.790 6.439 1.00 79.81 91 VAL A CA 1
ATOM 731 C C . VAL A 1 91 ? -5.916 2.751 5.038 1.00 79.81 91 VAL A C 1
ATOM 733 O O . VAL A 1 91 ? -5.862 3.737 4.308 1.00 79.81 91 VAL A O 1
ATOM 736 N N . ARG A 1 92 ? -6.501 1.611 4.660 1.00 77.69 92 ARG A N 1
ATOM 737 C CA . ARG A 1 92 ? -7.149 1.419 3.354 1.00 77.69 92 ARG A CA 1
ATOM 738 C C . ARG A 1 92 ? -8.567 1.964 3.340 1.00 77.69 92 ARG A C 1
ATOM 740 O O . ARG A 1 92 ? -8.977 2.585 2.366 1.00 77.69 92 ARG A O 1
ATOM 747 N N . ALA A 1 93 ? -9.313 1.721 4.410 1.00 84.56 93 ALA A N 1
ATOM 748 C CA . ALA A 1 93 ? -10.667 2.224 4.560 1.00 84.56 93 ALA A CA 1
ATOM 749 C C . ALA A 1 93 ? -11.003 2.486 6.029 1.00 84.56 93 ALA A C 1
ATOM 751 O O . ALA A 1 93 ? -10.410 1.892 6.936 1.00 84.56 93 ALA A O 1
ATOM 752 N N . VAL A 1 94 ? -12.003 3.332 6.253 1.00 88.31 94 VAL A N 1
ATOM 753 C CA . VAL A 1 94 ? -12.570 3.620 7.573 1.00 88.31 94 VAL A CA 1
ATOM 754 C C . VAL A 1 94 ? -14.077 3.407 7.564 1.00 88.31 94 VAL A C 1
ATOM 756 O O . VAL A 1 94 ? -14.752 3.749 6.604 1.00 88.31 94 VAL A O 1
ATOM 759 N N . ALA A 1 95 ? -14.630 2.835 8.626 1.00 89.44 95 ALA A N 1
ATOM 760 C CA . ALA A 1 95 ? -16.076 2.696 8.812 1.00 89.44 95 ALA A CA 1
ATOM 761 C C . ALA A 1 95 ? -16.448 3.001 10.259 1.00 89.44 95 ALA A C 1
ATOM 763 O O . ALA A 1 95 ? -15.588 3.017 11.136 1.00 89.44 95 ALA A O 1
ATOM 764 N N . VAL A 1 96 ? -17.734 3.192 10.538 1.00 90.56 96 VAL A N 1
ATOM 765 C CA . VAL A 1 96 ? -18.214 3.390 11.911 1.00 90.56 96 VAL A CA 1
ATOM 766 C C . VAL A 1 96 ? -19.388 2.484 12.185 1.00 90.56 96 VAL A C 1
ATOM 768 O O . VAL A 1 96 ? -20.309 2.393 11.381 1.00 90.56 96 VAL A O 1
ATOM 771 N N . VAL A 1 97 ? -19.388 1.832 13.345 1.00 89.75 97 VAL A N 1
ATOM 772 C CA . VAL A 1 97 ? -20.508 0.987 13.760 1.00 89.75 97 VAL A CA 1
ATOM 773 C C . VAL A 1 97 ? -21.089 1.470 15.064 1.00 89.75 97 VAL A C 1
ATOM 775 O O . VAL A 1 97 ? -20.408 1.541 16.081 1.00 89.75 97 VAL A O 1
ATOM 778 N N . VAL A 1 98 ? -22.389 1.738 15.027 1.00 89.00 98 VAL A N 1
ATOM 779 C CA . VAL A 1 98 ? -23.188 2.108 16.185 1.00 89.00 98 VAL A CA 1
ATOM 780 C C . VAL A 1 98 ? -23.807 0.845 16.769 1.00 89.00 98 VAL A C 1
ATOM 782 O O . VAL A 1 98 ? -24.553 0.114 16.106 1.00 89.00 98 VAL A O 1
ATOM 785 N N . ARG A 1 99 ? -23.483 0.564 18.027 1.00 87.62 99 ARG A N 1
ATOM 786 C CA . ARG A 1 99 ? -23.967 -0.586 18.786 1.00 87.62 99 ARG A CA 1
ATOM 787 C C . ARG A 1 99 ? -24.798 -0.092 19.961 1.00 87.62 99 ARG A C 1
ATOM 789 O O . ARG A 1 99 ? -24.386 0.808 20.677 1.00 87.62 99 ARG A O 1
ATOM 796 N N . GLN A 1 100 ? -25.931 -0.734 20.195 1.00 84.50 100 GLN A N 1
ATOM 797 C CA . GLN A 1 100 ? -26.675 -0.610 21.443 1.00 84.50 100 GLN A CA 1
ATOM 798 C C . GLN A 1 100 ? -26.580 -1.961 22.138 1.00 84.50 100 GLN A C 1
ATOM 800 O O . GLN A 1 100 ? -27.020 -2.988 21.605 1.00 84.50 100 GLN A O 1
ATOM 805 N N . ASN A 1 101 ? -25.930 -1.985 23.299 1.00 81.31 101 ASN A N 1
ATOM 806 C CA . ASN A 1 101 ? -25.543 -3.222 23.976 1.00 81.31 101 ASN A CA 1
ATOM 807 C C . ASN A 1 101 ? -24.704 -4.136 23.046 1.00 81.31 101 ASN A C 1
ATOM 809 O O . ASN A 1 101 ? -23.619 -3.768 22.591 1.00 81.31 101 ASN A O 1
ATOM 813 N N . LYS A 1 102 ? -25.211 -5.340 22.741 1.00 76.44 102 LYS A N 1
ATOM 814 C CA . LYS A 1 102 ? -24.585 -6.329 21.842 1.00 76.44 102 LYS A CA 1
ATOM 815 C C . LYS A 1 102 ? -25.115 -6.279 20.403 1.00 76.44 102 LYS A C 1
ATOM 817 O O . LYS A 1 102 ? -24.642 -7.035 19.558 1.00 76.44 102 LYS A O 1
ATOM 822 N N . ARG A 1 103 ? -26.100 -5.424 20.108 1.00 80.44 103 ARG A N 1
ATOM 823 C CA . ARG A 1 103 ? -26.763 -5.367 18.800 1.00 80.44 103 ARG A CA 1
ATOM 824 C C . ARG A 1 103 ? -26.221 -4.203 17.973 1.00 80.44 103 ARG A C 1
ATOM 826 O O . ARG A 1 103 ? -26.095 -3.090 18.475 1.00 80.44 103 ARG A O 1
ATOM 833 N N . ARG A 1 104 ? -25.927 -4.453 16.693 1.00 82.38 104 ARG A N 1
ATOM 834 C CA . ARG A 1 104 ? -25.624 -3.394 15.716 1.00 82.38 104 ARG A CA 1
ATOM 835 C C . ARG A 1 104 ? -26.922 -2.661 15.371 1.00 82.38 104 ARG A C 1
ATOM 837 O O . ARG A 1 104 ? -27.890 -3.308 14.974 1.00 82.38 104 ARG A O 1
ATOM 844 N N . VAL A 1 105 ? -26.937 -1.348 15.574 1.00 84.00 105 VAL A N 1
ATOM 845 C CA . VAL A 1 105 ? -28.103 -0.479 15.342 1.00 84.00 105 VAL A CA 1
ATOM 846 C C . VAL A 1 105 ? -27.955 0.283 14.035 1.00 84.00 105 VAL A C 1
ATOM 848 O O . VAL A 1 105 ? -28.919 0.385 13.284 1.00 84.00 105 VAL A O 1
ATOM 851 N N . ALA A 1 106 ? -26.748 0.763 13.745 1.00 84.94 106 ALA A N 1
ATOM 852 C CA . ALA A 1 106 ? -26.426 1.397 12.479 1.00 84.94 106 ALA A CA 1
ATOM 853 C C . ALA A 1 106 ? -24.958 1.178 12.121 1.00 84.94 106 ALA A C 1
ATOM 855 O O . ALA A 1 106 ? -24.122 0.892 12.980 1.00 84.94 106 ALA A O 1
ATOM 856 N N . GLU A 1 107 ? -24.653 1.318 10.841 1.00 85.69 107 GLU A N 1
ATOM 857 C CA . GLU A 1 107 ? -23.301 1.210 10.310 1.00 85.69 107 GLU A CA 1
ATOM 858 C C . GLU A 1 107 ? -23.130 2.271 9.224 1.00 85.69 107 GLU A C 1
ATOM 860 O O . GLU A 1 107 ? -23.938 2.371 8.301 1.00 85.69 107 GLU A O 1
ATOM 865 N N . LEU A 1 108 ? -22.103 3.097 9.379 1.00 84.50 108 LEU A N 1
ATOM 866 C CA . LEU A 1 108 ? -21.606 3.973 8.335 1.00 84.50 108 LEU A CA 1
ATOM 867 C C . LEU A 1 108 ? -20.778 3.116 7.385 1.00 84.50 108 LEU A C 1
ATOM 869 O O . LEU A 1 108 ? -19.849 2.430 7.827 1.00 84.50 108 LEU A O 1
ATOM 873 N N . ALA A 1 109 ? -21.149 3.137 6.106 1.00 80.81 109 ALA A N 1
ATOM 874 C CA . ALA A 1 109 ? -20.485 2.339 5.086 1.00 80.81 109 ALA A CA 1
ATOM 875 C C . ALA A 1 109 ? -18.972 2.628 5.054 1.00 80.81 109 ALA A C 1
ATOM 877 O O . ALA A 1 109 ? -18.571 3.772 5.298 1.00 80.81 109 ALA A O 1
ATOM 878 N N . PRO A 1 110 ? -18.130 1.621 4.756 1.00 84.12 110 PRO A N 1
ATOM 879 C CA . PRO A 1 110 ? -16.704 1.849 4.609 1.00 84.12 110 PRO A CA 1
ATOM 880 C C . PRO A 1 110 ? -16.401 2.929 3.566 1.00 84.12 110 PRO A C 1
ATOM 882 O O . PRO A 1 110 ? -16.887 2.890 2.435 1.00 84.12 110 PRO A O 1
ATOM 885 N N . LEU A 1 111 ? -15.585 3.894 3.970 1.00 83.69 111 LEU A N 1
ATOM 886 C CA . LEU A 1 111 ? -14.997 4.913 3.123 1.00 83.69 111 LEU A CA 1
ATOM 887 C C . LEU A 1 111 ? -13.589 4.479 2.745 1.00 83.69 111 LEU A C 1
ATOM 889 O O . LEU A 1 111 ? -12.748 4.294 3.624 1.00 83.69 111 LEU A O 1
ATOM 893 N N . PHE A 1 112 ? -13.333 4.342 1.450 1.00 81.19 112 PHE A N 1
ATOM 894 C CA . PHE A 1 112 ? -11.993 4.086 0.943 1.00 81.19 112 PHE A CA 1
ATOM 895 C C . PHE A 1 112 ? -11.111 5.327 1.134 1.00 81.19 112 PHE A C 1
ATOM 897 O O . PHE A 1 112 ? -11.477 6.426 0.732 1.00 81.19 112 PHE A O 1
ATOM 904 N N . CYS A 1 113 ? -9.947 5.160 1.760 1.00 78.88 113 CYS A N 1
ATOM 905 C CA . CYS A 1 113 ? -9.053 6.258 2.138 1.00 78.88 113 CYS A CA 1
ATOM 906 C C . CYS A 1 113 ? -7.953 6.540 1.106 1.00 78.88 113 CYS A C 1
ATOM 908 O O . CYS A 1 113 ? -7.166 7.473 1.291 1.00 78.88 113 CYS A O 1
ATOM 910 N N . GLY A 1 114 ? -7.861 5.753 0.029 1.00 74.06 114 GLY A N 1
ATOM 911 C CA . GLY A 1 114 ? -6.818 5.926 -0.978 1.00 74.06 114 GLY A CA 1
ATOM 912 C C . GLY A 1 114 ? -6.856 7.323 -1.600 1.00 74.06 114 GLY A C 1
ATOM 913 O O . GLY A 1 114 ? -7.877 7.772 -2.107 1.00 74.06 114 GLY A O 1
ATOM 914 N N . GLY A 1 115 ? -5.724 8.032 -1.554 1.00 68.19 115 GLY A N 1
ATOM 915 C CA . GLY A 1 115 ? -5.571 9.354 -2.169 1.00 68.19 115 GLY A CA 1
ATOM 916 C C . GLY A 1 115 ? -6.112 10.506 -1.319 1.00 68.19 115 GLY A C 1
ATOM 917 O O . GLY A 1 115 ? -5.949 11.671 -1.701 1.00 68.19 115 GLY A O 1
ATOM 918 N N . MET A 1 116 ? -6.696 10.204 -0.155 1.00 76.00 116 MET A N 1
ATOM 919 C CA . MET A 1 116 ? -7.072 11.202 0.839 1.00 76.00 116 MET A CA 1
ATOM 920 C C . MET A 1 116 ? -5.832 11.805 1.511 1.00 76.00 116 MET A C 1
ATOM 922 O O . MET A 1 116 ? -4.761 11.207 1.548 1.00 76.00 116 MET A O 1
ATOM 926 N N . THR A 1 117 ? -5.975 13.024 2.027 1.00 75.00 117 THR A N 1
ATOM 927 C CA . THR A 1 117 ? -4.962 13.665 2.878 1.00 75.00 117 THR A CA 1
ATOM 928 C C . THR A 1 117 ? -5.387 13.534 4.344 1.00 75.00 117 THR A C 1
ATOM 930 O O . THR A 1 117 ? -6.585 13.359 4.589 1.00 75.00 117 THR A O 1
ATOM 933 N N . PRO A 1 118 ? -4.478 13.705 5.325 1.00 77.81 118 PRO A N 1
ATOM 934 C CA . PRO A 1 118 ? -4.856 13.767 6.739 1.00 77.81 118 PRO A CA 1
ATOM 935 C C . PRO A 1 118 ? -6.011 14.740 7.002 1.00 77.81 118 PRO A C 1
ATOM 937 O O . PRO A 1 118 ? -6.957 14.413 7.707 1.00 77.81 118 PRO A O 1
ATOM 940 N N . ARG A 1 119 ? -5.991 15.910 6.350 1.00 78.75 119 ARG A N 1
ATOM 941 C CA . ARG A 1 119 ? -7.058 16.915 6.466 1.00 78.75 119 ARG A CA 1
ATOM 942 C C . ARG A 1 119 ? -8.404 16.407 5.958 1.00 78.75 119 ARG A C 1
ATOM 944 O O . ARG A 1 119 ? -9.422 16.691 6.569 1.00 78.75 119 ARG A O 1
ATOM 951 N N . HIS A 1 120 ? -8.420 15.652 4.859 1.00 81.06 120 HIS A N 1
ATOM 952 C CA . HIS A 1 120 ? -9.661 15.069 4.344 1.00 81.06 120 HIS A CA 1
ATOM 953 C C . HIS A 1 120 ? -10.260 14.062 5.331 1.00 81.06 120 HIS A C 1
ATOM 955 O O . HIS A 1 120 ? -11.467 14.083 5.563 1.00 81.06 120 HIS A O 1
ATOM 961 N N . LEU A 1 121 ? -9.417 13.212 5.928 1.00 84.38 121 LEU A N 1
ATOM 962 C CA . LEU A 1 121 ? -9.858 12.226 6.912 1.00 84.38 121 LEU A CA 1
ATOM 963 C C . LEU A 1 121 ? -10.331 12.891 8.215 1.00 84.38 121 LEU A C 1
ATOM 965 O O . LEU A 1 121 ? -11.359 12.492 8.754 1.00 84.38 121 LEU A O 1
ATOM 969 N N . ASP A 1 122 ? -9.643 13.936 8.678 1.00 84.44 122 ASP A N 1
ATOM 970 C CA . ASP A 1 122 ? -10.059 14.749 9.829 1.00 84.44 122 ASP A CA 1
ATOM 971 C C . ASP A 1 122 ? -11.420 15.424 9.589 1.00 84.44 122 ASP A C 1
ATOM 973 O O . ASP A 1 122 ? -12.346 15.235 10.380 1.00 84.44 122 ASP A O 1
ATOM 977 N N . CYS A 1 123 ? -11.600 16.115 8.454 1.00 84.62 123 CYS A N 1
ATOM 978 C CA . CYS A 1 123 ? -12.892 16.707 8.088 1.00 84.62 123 CYS A CA 1
ATOM 979 C C . CYS A 1 123 ? -14.012 15.658 8.064 1.00 84.62 123 CYS A C 1
ATOM 981 O O . CYS A 1 123 ? -15.120 15.924 8.535 1.00 84.62 123 CYS A O 1
ATOM 983 N N . TRP A 1 124 ? -13.721 14.455 7.560 1.00 86.69 124 TRP A N 1
ATOM 984 C CA . TRP A 1 124 ? -14.680 13.358 7.574 1.00 86.69 124 TRP A CA 1
ATOM 985 C C . TRP A 1 124 ? -15.023 12.891 8.979 1.00 86.69 124 TRP A C 1
ATOM 987 O O . TRP A 1 124 ? -16.200 12.857 9.333 1.00 86.69 124 TRP A O 1
ATOM 997 N N . LEU A 1 125 ? -14.030 12.611 9.821 1.00 89.00 125 LEU A N 1
ATOM 998 C CA . LEU A 1 125 ? -14.259 12.180 11.199 1.00 89.00 125 LEU A CA 1
ATOM 999 C C . LEU A 1 125 ? -15.030 13.229 12.015 1.00 89.00 125 LEU A C 1
ATOM 1001 O O . LEU A 1 125 ? -15.879 12.864 12.832 1.00 89.00 125 LEU A O 1
ATOM 1005 N N . GLN A 1 126 ? -14.800 14.520 11.773 1.00 88.12 126 GLN A N 1
ATOM 1006 C CA . GLN A 1 126 ? -15.562 15.601 12.404 1.00 88.12 126 GLN A CA 1
ATOM 1007 C C . GLN A 1 126 ? -17.040 15.585 11.991 1.00 88.12 126 GLN A C 1
ATOM 1009 O O . GLN A 1 126 ? -17.918 15.639 12.855 1.00 88.12 126 GLN A O 1
ATOM 1014 N N . GLN A 1 127 ? -17.340 15.436 10.697 1.00 87.44 127 GLN A N 1
ATOM 1015 C CA . GLN A 1 127 ? -18.724 15.315 10.220 1.00 87.44 127 GLN A CA 1
ATOM 1016 C C . GLN A 1 127 ? -19.412 14.043 10.729 1.00 87.44 127 GLN A C 1
ATOM 1018 O O . GLN A 1 127 ? -20.596 14.064 11.081 1.00 87.44 127 GLN A O 1
ATOM 1023 N N . VAL A 1 128 ? -18.667 12.940 10.825 1.00 88.75 128 VAL A N 1
ATOM 1024 C CA . VAL A 1 128 ? -19.146 11.692 11.425 1.00 88.75 128 VAL A CA 1
ATOM 1025 C C . VAL A 1 128 ? -19.532 11.917 12.880 1.00 88.75 128 VAL A C 1
ATOM 1027 O O . VAL A 1 128 ? -20.639 11.553 13.270 1.00 88.75 128 VAL A O 1
ATOM 1030 N N . ARG A 1 129 ? -18.671 12.558 13.678 1.00 89.44 129 ARG A N 1
ATOM 1031 C CA . ARG A 1 129 ? -18.970 12.880 15.081 1.00 89.44 129 ARG A CA 1
ATOM 1032 C C . ARG A 1 129 ? -20.189 13.783 15.216 1.00 89.44 129 ARG A C 1
ATOM 1034 O O . ARG A 1 129 ? -21.026 13.517 16.073 1.00 89.44 129 ARG A O 1
ATOM 1041 N N . GLN A 1 130 ? -20.321 14.796 14.363 1.00 88.06 130 GLN A N 1
ATOM 1042 C CA . GLN A 1 130 ? -21.500 15.661 14.354 1.00 88.06 130 GLN A CA 1
ATOM 1043 C C . GLN A 1 130 ? -22.774 14.848 14.074 1.00 88.06 130 GLN A C 1
ATOM 1045 O O . GLN A 1 130 ? -23.738 14.919 14.829 1.00 88.06 130 GLN A O 1
ATOM 1050 N N . THR A 1 131 ? -22.739 13.970 13.070 1.00 88.12 131 THR A N 1
ATOM 1051 C CA . THR A 1 131 ? -23.873 13.096 12.729 1.00 88.12 131 THR A CA 1
ATOM 1052 C C . THR A 1 131 ? -24.215 12.115 13.855 1.00 88.12 131 THR A C 1
ATOM 1054 O O . THR A 1 131 ? -25.389 11.861 14.128 1.00 88.12 131 THR A O 1
ATOM 1057 N N . LEU A 1 132 ? -23.204 11.553 14.524 1.00 88.44 132 LEU A N 1
ATOM 1058 C CA . LEU A 1 132 ? -23.386 10.660 15.669 1.00 88.44 132 LEU A CA 1
ATOM 1059 C C . LEU A 1 132 ? -23.991 11.383 16.879 1.00 88.44 132 LEU A C 1
ATOM 1061 O O . LEU A 1 132 ? -24.856 10.816 17.551 1.00 88.44 132 LEU A O 1
ATOM 1065 N N . ARG A 1 133 ? -23.584 12.632 17.121 1.00 88.75 133 ARG A N 1
ATOM 1066 C CA . ARG A 1 133 ? -24.148 13.496 18.161 1.00 88.75 133 ARG A CA 1
ATOM 1067 C C . ARG A 1 133 ? -25.616 13.796 17.878 1.00 88.75 133 ARG A C 1
ATOM 1069 O O . ARG A 1 133 ? -26.453 13.554 18.740 1.00 88.75 133 ARG A O 1
ATOM 1076 N N . ASP A 1 134 ? -25.928 14.222 16.658 1.00 87.00 134 ASP A N 1
ATOM 1077 C CA . ASP A 1 134 ? -27.277 14.650 16.279 1.00 87.00 134 ASP A CA 1
ATOM 1078 C C . ASP A 1 134 ? -28.278 13.484 16.234 1.00 87.00 134 ASP A C 1
ATOM 1080 O O . ASP A 1 134 ? -29.437 13.643 16.611 1.00 87.00 134 ASP A O 1
ATOM 1084 N N . ARG A 1 135 ? -27.848 12.296 15.782 1.00 87.50 135 ARG A N 1
ATOM 1085 C CA . ARG A 1 135 ? -28.744 11.135 15.600 1.00 87.50 135 ARG A CA 1
ATOM 1086 C C . ARG A 1 135 ? -28.813 10.192 16.794 1.00 87.50 135 ARG A C 1
ATOM 1088 O O . ARG A 1 135 ? -29.840 9.545 16.985 1.00 87.50 135 ARG A O 1
ATOM 1095 N N . TYR A 1 136 ? -27.720 10.052 17.539 1.00 85.50 136 TYR A N 1
ATOM 1096 C CA . TYR A 1 136 ? -27.587 9.027 18.579 1.00 85.50 136 TYR A CA 1
ATOM 1097 C C . TYR A 1 136 ? -27.140 9.585 19.935 1.00 85.50 136 TYR A C 1
ATOM 1099 O O . TYR A 1 136 ? -27.048 8.810 20.884 1.00 85.50 136 TYR A O 1
ATOM 1107 N N . GLY A 1 137 ? -26.858 10.890 20.046 1.00 85.69 137 GLY A N 1
ATOM 1108 C CA . GLY A 1 137 ? -26.367 11.504 21.284 1.00 85.69 137 GLY A CA 1
ATOM 1109 C C . GLY A 1 137 ? -24.946 11.078 21.666 1.00 85.69 137 GLY A C 1
ATOM 1110 O O . GLY A 1 137 ? -24.595 11.116 22.839 1.00 85.69 137 GLY A O 1
ATOM 1111 N N . ILE A 1 138 ? -24.134 10.626 20.703 1.00 86.88 138 ILE A N 1
ATOM 1112 C CA . ILE A 1 138 ? -22.786 10.097 20.956 1.00 86.88 138 ILE A CA 1
ATOM 1113 C C . ILE A 1 138 ? -21.744 11.194 20.714 1.00 86.88 138 ILE A C 1
ATOM 1115 O O . ILE A 1 138 ? -21.660 11.746 19.618 1.00 86.88 138 ILE A O 1
ATOM 1119 N N . GLU A 1 139 ? -20.909 11.485 21.712 1.00 82.31 139 GLU A N 1
ATOM 1120 C CA . GLU A 1 139 ? -19.928 12.581 21.643 1.00 82.31 139 GLU A CA 1
ATOM 1121 C C . GLU A 1 139 ? -18.588 12.201 20.987 1.00 82.31 139 GLU A C 1
ATOM 1123 O O . GLU A 1 139 ? -17.873 13.068 20.466 1.00 82.31 139 GLU A O 1
ATOM 1128 N N . GLY A 1 140 ? -18.248 10.911 20.973 1.00 83.56 140 GLY A N 1
ATOM 1129 C CA . GLY A 1 140 ? -16.980 10.392 20.460 1.00 83.56 140 GLY A CA 1
ATOM 1130 C C . GLY A 1 140 ? -16.993 8.877 20.273 1.00 83.56 140 GLY A C 1
ATOM 1131 O O . GLY A 1 140 ? -17.973 8.202 20.597 1.00 83.56 140 GLY A O 1
ATOM 1132 N N . PHE A 1 141 ? -15.906 8.335 19.728 1.00 87.38 141 PHE A N 1
ATOM 1133 C CA . PHE A 1 141 ? -15.784 6.894 19.525 1.00 87.38 141 PHE A CA 1
ATOM 1134 C C . PHE A 1 141 ? -15.373 6.196 20.823 1.00 87.38 141 PHE A C 1
ATOM 1136 O O . PHE A 1 141 ? -14.473 6.635 21.531 1.00 87.38 141 PHE A O 1
ATOM 1143 N N . ASN A 1 142 ? -16.011 5.069 21.113 1.00 86.94 142 ASN A N 1
ATOM 1144 C CA . ASN A 1 142 ? -15.715 4.228 22.268 1.00 86.94 142 ASN A CA 1
ATOM 1145 C C . ASN A 1 142 ? -14.395 3.448 22.105 1.00 86.94 142 ASN A C 1
ATOM 1147 O O . ASN A 1 142 ? -13.773 3.065 23.090 1.00 86.94 142 ASN A O 1
ATOM 1151 N N . GLY A 1 143 ? -13.967 3.190 20.870 1.00 85.12 143 GLY A N 1
ATOM 1152 C CA . GLY A 1 143 ? -12.730 2.473 20.593 1.00 85.12 143 GLY A CA 1
ATOM 1153 C C . GLY A 1 143 ? -12.462 2.306 19.103 1.00 85.12 143 GLY A C 1
ATOM 1154 O O . GLY A 1 143 ? -13.290 2.670 18.263 1.00 85.12 143 GLY A O 1
ATOM 1155 N N . ILE A 1 144 ? -11.296 1.728 18.805 1.00 86.06 144 ILE A N 1
ATOM 1156 C CA . ILE A 1 144 ? -10.838 1.412 17.450 1.00 86.06 144 ILE A CA 1
ATOM 1157 C C . ILE A 1 144 ? -10.803 -0.107 17.266 1.00 86.06 144 ILE A C 1
ATOM 1159 O O . ILE A 1 144 ? -10.149 -0.825 18.021 1.00 86.06 144 ILE A O 1
ATOM 1163 N N . GLU A 1 145 ? -11.490 -0.596 16.240 1.00 86.75 145 GLU A N 1
ATOM 1164 C CA . GLU A 1 145 ? -11.486 -1.990 15.799 1.00 86.75 145 GLU A CA 1
ATOM 1165 C C . GLU A 1 145 ? -10.671 -2.092 14.496 1.00 86.75 145 GLU A C 1
ATOM 1167 O O . GLU A 1 145 ? -11.075 -1.569 13.459 1.00 86.75 145 GLU A O 1
ATOM 1172 N N . VAL A 1 146 ? -9.504 -2.746 14.544 1.00 84.50 146 VAL A N 1
ATOM 1173 C CA . VAL A 1 146 ? -8.649 -2.955 13.362 1.00 84.50 146 VAL A CA 1
ATOM 1174 C C . VAL A 1 146 ? -9.030 -4.262 12.670 1.00 84.50 146 VAL A C 1
ATOM 1176 O O . VAL A 1 146 ? -9.034 -5.325 13.294 1.00 84.50 146 VAL A O 1
ATOM 1179 N N . LEU A 1 147 ? -9.344 -4.177 11.379 1.00 85.06 147 LEU A N 1
ATOM 1180 C CA . LEU A 1 147 ? -9.770 -5.289 10.534 1.00 85.06 147 LEU A CA 1
ATOM 1181 C C . LEU A 1 147 ? -8.828 -5.465 9.333 1.00 85.06 147 LEU A C 1
ATOM 1183 O O . LEU A 1 147 ? -8.213 -4.491 8.895 1.00 85.06 147 LEU A O 1
ATOM 1187 N N . PRO A 1 148 ? -8.747 -6.679 8.752 1.00 80.50 148 PRO A N 1
ATOM 1188 C CA . PRO A 1 148 ? -7.926 -6.919 7.570 1.00 80.50 148 PRO A CA 1
ATOM 1189 C C . PRO A 1 148 ? -8.359 -6.059 6.368 1.00 80.50 148 PRO A C 1
ATOM 1191 O O . PRO A 1 148 ? -9.563 -5.854 6.160 1.00 80.50 148 PRO A O 1
ATOM 1194 N N . PRO A 1 149 ? -7.415 -5.621 5.519 1.00 72.06 149 PRO A N 1
ATOM 1195 C CA . PRO A 1 149 ? -7.650 -4.622 4.480 1.00 72.06 149 PRO A CA 1
ATOM 1196 C C . PRO A 1 149 ? -8.576 -5.076 3.348 1.00 72.06 149 PRO A C 1
ATOM 1198 O O . PRO A 1 149 ? -9.114 -4.219 2.679 1.00 72.06 149 PRO A O 1
ATOM 1201 N N . HIS A 1 150 ? -8.833 -6.364 3.121 1.00 69.50 150 HIS A N 1
ATOM 1202 C CA . HIS A 1 150 ? -9.755 -6.803 2.048 1.00 69.50 150 HIS A CA 1
ATOM 1203 C C . HIS A 1 150 ? -11.183 -7.069 2.552 1.00 69.50 150 HIS A C 1
ATOM 1205 O O . HIS A 1 150 ? -1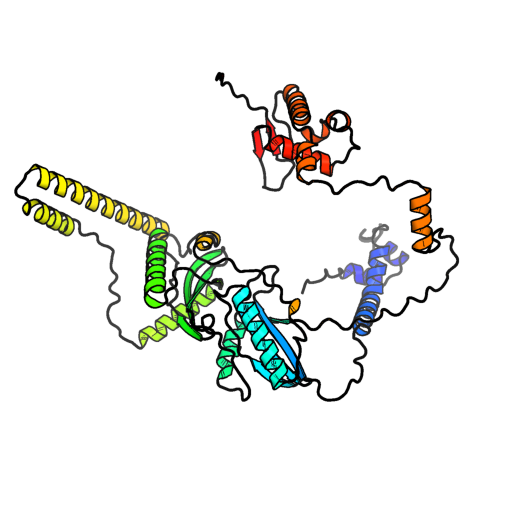2.083 -7.396 1.786 1.00 69.50 150 HIS A O 1
ATOM 1211 N N . THR A 1 151 ? -11.423 -6.936 3.862 1.00 72.19 151 THR A N 1
ATOM 1212 C CA . THR A 1 151 ? -12.737 -7.258 4.453 1.00 72.19 151 THR A CA 1
ATOM 1213 C C . THR A 1 151 ? -13.773 -6.145 4.294 1.00 72.19 151 THR A C 1
ATOM 1215 O O . THR A 1 151 ? -14.966 -6.398 4.460 1.00 72.19 151 THR A O 1
ATOM 1218 N N . TRP A 1 152 ? -13.357 -4.923 3.944 1.00 71.88 152 TRP A N 1
ATOM 1219 C CA . TRP A 1 152 ? -14.299 -3.818 3.741 1.00 71.88 152 TRP A CA 1
ATOM 1220 C C . TRP A 1 152 ? -15.082 -3.934 2.434 1.00 71.88 152 TRP A C 1
ATOM 1222 O O . TRP A 1 152 ? -16.204 -3.447 2.388 1.00 71.88 152 TRP A O 1
ATOM 1232 N N . GLU A 1 153 ? -14.544 -4.595 1.406 1.00 63.56 153 GLU A N 1
ATOM 1233 C CA . GLU A 1 153 ? -15.240 -4.814 0.129 1.00 63.56 153 GLU A CA 1
ATOM 1234 C C . GLU A 1 153 ? -16.464 -5.708 0.345 1.00 63.56 153 GLU A C 1
ATOM 1236 O O . GLU A 1 153 ? -17.575 -5.343 -0.024 1.00 63.56 153 GLU A O 1
ATOM 1241 N N . GLN A 1 154 ? -16.308 -6.793 1.110 1.00 65.31 154 GLN A N 1
ATOM 1242 C CA . GLN A 1 154 ? -17.423 -7.647 1.538 1.00 65.31 154 GLN A CA 1
ATOM 1243 C C . GLN A 1 154 ? -18.444 -6.882 2.401 1.00 65.31 154 GLN A C 1
ATOM 1245 O O . GLN A 1 154 ? -19.651 -7.117 2.316 1.00 65.31 154 GLN A O 1
ATOM 1250 N N . ALA A 1 155 ? -17.977 -5.942 3.232 1.00 59.78 155 ALA A N 1
ATOM 1251 C CA . ALA A 1 155 ? -18.849 -5.070 4.020 1.00 59.78 155 ALA A CA 1
ATOM 1252 C C . ALA A 1 155 ? -19.567 -4.010 3.156 1.00 59.78 155 ALA A C 1
ATOM 1254 O O . ALA A 1 155 ? -20.688 -3.615 3.485 1.00 59.78 155 ALA A O 1
ATOM 1255 N N . SER A 1 156 ? -18.949 -3.586 2.049 1.00 58.75 156 SER A N 1
ATOM 1256 C CA . SER A 1 156 ? -19.512 -2.683 1.042 1.00 58.75 156 SER A CA 1
ATOM 1257 C C . SER A 1 156 ? -20.515 -3.398 0.133 1.00 58.75 156 SER A C 1
ATOM 1259 O O . SER A 1 156 ? -21.545 -2.834 -0.198 1.00 58.75 156 SER A O 1
ATOM 1261 N N . GLU A 1 157 ? -20.312 -4.669 -0.206 1.00 57.97 157 GLU A N 1
ATOM 1262 C CA . GLU A 1 157 ? -21.291 -5.468 -0.960 1.00 57.97 157 GLU A CA 1
ATOM 1263 C C . GLU A 1 157 ? -22.505 -5.861 -0.104 1.00 57.97 157 GLU A C 1
ATOM 1265 O O . GLU A 1 157 ? -23.639 -5.932 -0.584 1.00 57.97 157 GLU A O 1
ATOM 1270 N N . ALA A 1 158 ? -22.318 -6.032 1.211 1.00 55.19 158 ALA A N 1
ATOM 1271 C CA . ALA A 1 158 ? -23.421 -6.219 2.155 1.00 55.19 158 ALA A CA 1
ATOM 1272 C C . ALA A 1 158 ? -24.370 -4.996 2.244 1.00 55.19 158 ALA A C 1
ATOM 1274 O O . ALA A 1 158 ? -25.460 -5.104 2.822 1.00 55.19 158 ALA A O 1
ATOM 1275 N N . ARG A 1 159 ? -23.992 -3.858 1.636 1.00 54.56 159 ARG A N 1
ATOM 1276 C CA . ARG A 1 159 ? -24.747 -2.594 1.560 1.00 54.56 159 ARG A CA 1
ATOM 1277 C C . ARG A 1 159 ? -26.123 -2.739 0.934 1.00 54.56 159 ARG A C 1
ATOM 1279 O O . ARG A 1 159 ? -27.064 -2.066 1.342 1.00 54.56 159 ARG A O 1
ATOM 1286 N N . SER A 1 160 ? -26.286 -3.690 0.021 1.00 49.44 160 SER A N 1
ATOM 1287 C CA . SER A 1 160 ? -27.558 -3.921 -0.667 1.00 49.44 160 SER A CA 1
ATOM 1288 C C . SER A 1 160 ? -28.629 -4.575 0.221 1.00 49.44 160 SER A C 1
ATOM 1290 O O . SER A 1 160 ? -29.779 -4.678 -0.199 1.00 49.44 160 SER A O 1
ATOM 1292 N N . LYS A 1 161 ? -28.281 -5.063 1.427 1.00 49.78 161 LYS A N 1
ATOM 1293 C CA . LYS A 1 161 ? -29.161 -5.936 2.234 1.00 49.78 161 LYS A CA 1
ATOM 1294 C C . LYS A 1 161 ? -29.513 -5.409 3.636 1.00 49.78 161 LYS A C 1
ATOM 1296 O O . LYS A 1 161 ? -30.372 -6.001 4.290 1.00 49.78 161 LYS A O 1
ATOM 1301 N N . ALA A 1 162 ? -28.899 -4.325 4.124 1.00 54.47 162 ALA A N 1
ATOM 1302 C CA . ALA A 1 162 ? -29.066 -3.858 5.509 1.00 54.47 162 ALA A CA 1
ATOM 1303 C C . ALA A 1 162 ? -29.994 -2.630 5.651 1.00 54.47 162 ALA A C 1
ATOM 1305 O O . ALA A 1 162 ? -29.870 -1.641 4.943 1.00 54.47 162 ALA A O 1
ATOM 1306 N N . LYS A 1 163 ? -30.906 -2.674 6.636 1.00 49.69 163 LYS A N 1
ATOM 1307 C CA . LYS A 1 163 ? -32.026 -1.723 6.827 1.00 49.69 163 LYS A CA 1
ATOM 1308 C C . LYS A 1 163 ? -31.671 -0.362 7.467 1.00 49.69 163 LYS A C 1
ATOM 1310 O O . LYS A 1 163 ? -32.572 0.448 7.648 1.00 49.69 163 LYS A O 1
ATOM 1315 N N . ALA A 1 164 ? -30.415 -0.118 7.852 1.00 61.00 164 ALA A N 1
ATOM 1316 C CA . ALA A 1 164 ? -30.001 1.106 8.559 1.00 61.00 164 ALA A CA 1
ATOM 1317 C C . ALA A 1 164 ? -28.525 1.464 8.297 1.00 61.00 164 ALA A C 1
ATOM 1319 O O . ALA A 1 164 ? -27.715 1.556 9.223 1.00 61.00 164 ALA A O 1
ATOM 1320 N N . GLN A 1 165 ? -28.171 1.627 7.023 1.00 68.25 165 GLN A N 1
ATOM 1321 C CA . GLN A 1 165 ? -26.890 2.205 6.622 1.00 68.25 165 GLN A CA 1
ATOM 1322 C C . GLN A 1 165 ? -27.076 3.646 6.160 1.00 68.25 165 GLN A C 1
ATOM 1324 O O . GLN A 1 165 ? -28.101 4.004 5.583 1.00 68.25 165 GLN A O 1
ATOM 1329 N N . TRP A 1 166 ? -26.078 4.472 6.439 1.00 71.94 166 TRP A N 1
ATOM 1330 C CA . TRP A 1 166 ? -26.015 5.858 5.994 1.00 71.94 166 TRP A CA 1
ATOM 1331 C C . TRP A 1 166 ? -24.598 6.177 5.514 1.00 71.94 166 TRP A C 1
ATOM 1333 O O . TRP A 1 166 ? -23.665 5.424 5.792 1.00 71.94 166 TRP A O 1
ATOM 1343 N N . GLN A 1 167 ? -24.463 7.262 4.754 1.00 71.56 167 GLN A N 1
ATOM 1344 C CA . GLN A 1 167 ? -23.223 7.719 4.131 1.00 71.56 167 GLN A CA 1
ATOM 1345 C C . GLN A 1 167 ? -23.007 9.198 4.451 1.00 71.56 167 GLN A C 1
ATOM 1347 O O . GLN A 1 167 ? -23.971 9.934 4.674 1.00 71.56 167 GLN A O 1
ATOM 1352 N N . ILE A 1 168 ? -21.741 9.605 4.500 1.00 71.56 168 ILE A N 1
ATOM 1353 C CA . ILE A 1 168 ? -21.329 11.006 4.546 1.00 71.56 168 ILE A CA 1
ATOM 1354 C C . ILE A 1 168 ? -20.522 11.267 3.285 1.00 71.56 168 ILE A C 1
ATOM 1356 O O . ILE A 1 168 ? -19.465 10.659 3.105 1.00 71.56 168 ILE A O 1
ATOM 1360 N N . ASP A 1 169 ? -21.026 12.177 2.460 1.00 69.00 169 ASP A N 1
ATOM 1361 C CA . ASP A 1 169 ? -20.323 12.684 1.291 1.00 69.00 169 ASP A CA 1
ATOM 1362 C C . ASP A 1 169 ? -19.643 13.999 1.637 1.00 69.00 169 ASP A C 1
ATOM 1364 O O . ASP A 1 169 ? -20.234 14.894 2.247 1.00 69.00 169 ASP A O 1
ATOM 1368 N N . ILE A 1 170 ? -18.383 14.114 1.235 1.00 65.69 170 ILE A N 1
ATOM 1369 C CA . ILE A 1 170 ? -17.597 15.324 1.427 1.00 65.69 170 ILE A CA 1
ATOM 1370 C C . ILE A 1 170 ? -17.236 15.835 0.055 1.00 65.69 170 ILE A C 1
ATOM 1372 O O . ILE A 1 170 ? -16.394 15.249 -0.631 1.00 65.69 170 ILE A O 1
ATOM 1376 N N . ALA A 1 171 ? -17.850 16.961 -0.298 1.00 61.84 171 ALA A N 1
ATOM 1377 C CA . ALA A 1 171 ? -17.594 17.649 -1.549 1.00 61.84 171 ALA A CA 1
ATOM 1378 C C . ALA A 1 171 ? -16.082 17.822 -1.770 1.00 61.84 171 ALA A C 1
ATOM 1380 O O . ALA A 1 171 ? -15.368 18.376 -0.929 1.00 61.84 171 ALA A O 1
ATOM 1381 N N . GLY A 1 172 ? -15.588 17.311 -2.898 1.00 62.38 172 GLY A N 1
ATOM 1382 C CA . GLY A 1 172 ? -14.170 17.379 -3.267 1.00 62.38 172 GLY A CA 1
ATOM 1383 C C . GLY A 1 172 ? -13.245 16.341 -2.614 1.00 62.38 172 GLY A C 1
ATOM 1384 O O . GLY A 1 172 ? -12.052 16.331 -2.933 1.00 62.38 172 GLY A O 1
ATOM 1385 N N . VAL A 1 173 ? -13.764 15.457 -1.755 1.00 63.22 173 VAL A N 1
ATOM 1386 C CA . VAL A 1 173 ? -13.041 14.294 -1.206 1.00 63.22 173 VAL A CA 1
ATOM 1387 C C . VAL A 1 173 ? -13.642 12.988 -1.721 1.00 63.22 173 VAL A C 1
ATOM 1389 O O . VAL A 1 173 ? -12.897 12.151 -2.220 1.00 63.22 173 VAL A O 1
ATOM 1392 N N . THR A 1 174 ? -14.966 12.823 -1.648 1.00 66.00 174 THR A N 1
ATOM 1393 C CA . THR A 1 174 ? -15.670 11.641 -2.182 1.00 66.00 174 THR A CA 1
ATOM 1394 C C . THR A 1 174 ? -15.870 11.698 -3.696 1.00 66.00 174 THR A C 1
ATOM 1396 O O . THR A 1 174 ? -16.087 10.661 -4.309 1.00 66.00 174 THR A O 1
ATOM 1399 N N . ASP A 1 175 ? -15.712 12.880 -4.301 1.00 70.94 175 ASP A N 1
ATOM 1400 C CA . ASP A 1 175 ? -15.939 13.125 -5.736 1.00 70.94 175 ASP A CA 1
ATOM 1401 C C . ASP A 1 175 ? -14.659 12.994 -6.587 1.00 70.94 175 ASP A C 1
ATOM 1403 O O . ASP A 1 175 ? -14.563 13.533 -7.692 1.00 70.94 175 ASP A O 1
ATOM 1407 N N . ARG A 1 176 ? -13.603 12.379 -6.040 1.00 73.75 176 ARG A N 1
ATOM 1408 C CA . ARG A 1 176 ? -12.304 12.241 -6.712 1.00 73.75 176 ARG A CA 1
ATOM 1409 C C . ARG A 1 176 ? -12.009 10.790 -7.034 1.00 73.75 176 ARG A C 1
ATOM 1411 O O . ARG A 1 176 ? -12.273 9.899 -6.230 1.00 73.75 176 ARG A O 1
ATOM 1418 N N . PHE A 1 177 ? -11.378 10.589 -8.187 1.00 81.81 177 PHE A N 1
ATOM 1419 C CA . PHE A 1 177 ? -10.828 9.296 -8.555 1.00 81.81 177 PHE A CA 1
ATOM 1420 C C . PHE A 1 177 ? -9.492 9.040 -7.854 1.00 81.81 177 PHE A C 1
ATOM 1422 O O . PHE A 1 177 ? -8.614 9.907 -7.807 1.00 81.81 177 PHE A O 1
ATOM 1429 N N . ALA A 1 178 ? -9.324 7.823 -7.353 1.00 83.44 178 ALA A N 1
ATOM 1430 C CA . ALA A 1 178 ? -8.084 7.309 -6.796 1.00 83.44 178 ALA A CA 1
ATOM 1431 C C . ALA A 1 178 ? -7.743 5.977 -7.469 1.00 83.44 178 ALA A C 1
ATOM 1433 O O . ALA A 1 178 ? -8.599 5.108 -7.593 1.00 83.44 178 ALA A O 1
ATOM 1434 N N . ALA A 1 179 ? -6.492 5.813 -7.902 1.00 85.12 179 ALA A N 1
ATOM 1435 C CA . ALA A 1 179 ? -6.013 4.565 -8.492 1.00 85.12 179 ALA A CA 1
ATOM 1436 C C . ALA A 1 179 ? -5.159 3.790 -7.482 1.00 85.12 179 ALA A C 1
ATOM 1438 O O . ALA A 1 179 ? -4.278 4.371 -6.849 1.00 85.12 179 ALA A O 1
ATOM 1439 N N . SER A 1 180 ? -5.381 2.490 -7.359 1.00 86.19 180 SER A N 1
ATOM 1440 C CA . SER A 1 180 ? -4.591 1.561 -6.554 1.00 86.19 180 SER A CA 1
ATOM 1441 C C . SER A 1 180 ? -3.817 0.628 -7.469 1.00 86.19 180 SER A C 1
ATOM 1443 O O . SER A 1 180 ? -4.381 0.073 -8.410 1.00 86.19 180 SER A O 1
ATOM 1445 N N . LEU A 1 181 ? -2.525 0.473 -7.194 1.00 86.88 181 LEU A N 1
ATOM 1446 C CA . LEU A 1 181 ? -1.654 -0.467 -7.887 1.00 86.88 181 LEU A CA 1
ATOM 1447 C C . LEU A 1 181 ? -1.624 -1.784 -7.114 1.00 86.88 181 LEU A C 1
ATOM 1449 O O . LEU A 1 181 ? -1.363 -1.772 -5.915 1.00 86.88 181 LEU A O 1
ATOM 1453 N N . VAL A 1 182 ? -1.863 -2.906 -7.784 1.00 88.06 182 VAL A N 1
ATOM 1454 C CA . VAL A 1 182 ? -1.846 -4.244 -7.183 1.00 88.06 182 VAL A CA 1
ATOM 1455 C C . VAL A 1 182 ? -0.681 -5.032 -7.766 1.00 88.06 182 VAL A C 1
ATOM 1457 O O . VAL A 1 182 ? -0.645 -5.300 -8.963 1.00 88.06 182 VAL A O 1
ATOM 1460 N N . LEU A 1 183 ? 0.284 -5.394 -6.927 1.00 88.81 183 LEU A N 1
ATOM 1461 C CA . LEU A 1 183 ? 1.449 -6.191 -7.293 1.00 88.81 183 LEU A CA 1
ATOM 1462 C C . LEU A 1 183 ? 1.217 -7.646 -6.897 1.00 88.81 183 LEU A C 1
ATOM 1464 O O . LEU A 1 183 ? 1.024 -7.948 -5.718 1.00 88.81 183 LEU A O 1
ATOM 1468 N N . TYR A 1 184 ? 1.284 -8.550 -7.868 1.00 88.50 184 TYR A N 1
ATOM 1469 C CA . TYR A 1 184 ? 1.241 -9.985 -7.620 1.00 88.50 184 TYR A CA 1
ATOM 1470 C C . TYR A 1 184 ? 2.664 -10.520 -7.520 1.00 88.50 184 TYR A C 1
ATOM 1472 O O . TYR A 1 184 ? 3.441 -10.398 -8.469 1.00 88.50 184 TYR A O 1
ATOM 1480 N N . ARG A 1 185 ? 3.003 -11.093 -6.364 1.00 87.50 185 ARG A N 1
ATOM 1481 C CA . ARG A 1 185 ? 4.347 -11.590 -6.047 1.00 87.50 185 ARG A CA 1
ATOM 1482 C C . ARG A 1 185 ? 4.354 -13.106 -5.875 1.00 87.50 185 ARG A C 1
ATOM 1484 O O . ARG A 1 185 ? 3.412 -13.671 -5.308 1.00 87.50 185 ARG A O 1
ATOM 1491 N N . ASP A 1 186 ? 5.405 -13.760 -6.357 1.00 87.69 186 ASP A N 1
ATOM 1492 C CA . ASP A 1 186 ? 5.657 -15.181 -6.089 1.00 87.69 186 ASP A CA 1
ATOM 1493 C C . ASP A 1 186 ? 6.370 -15.403 -4.739 1.00 87.69 186 ASP A C 1
ATOM 1495 O O . ASP A 1 186 ? 6.543 -14.483 -3.938 1.00 87.69 186 ASP A O 1
ATOM 1499 N N . SER A 1 187 ? 6.746 -16.652 -4.448 1.00 85.00 187 SER A N 1
ATOM 1500 C CA . SER A 1 187 ? 7.466 -17.004 -3.216 1.00 85.00 187 SER A CA 1
ATOM 1501 C C . SER A 1 187 ? 8.885 -16.441 -3.138 1.00 85.00 187 SER A C 1
ATOM 1503 O O . SER A 1 187 ? 9.432 -16.363 -2.039 1.00 85.00 187 SER A O 1
ATOM 1505 N N . ASP A 1 188 ? 9.461 -16.064 -4.279 1.00 83.75 188 ASP A N 1
ATOM 1506 C CA . ASP A 1 188 ? 10.806 -15.505 -4.406 1.00 83.75 188 ASP A CA 1
ATOM 1507 C C . ASP A 1 188 ? 10.771 -13.960 -4.428 1.00 83.75 188 ASP A C 1
ATOM 1509 O O . ASP A 1 188 ? 11.783 -13.324 -4.714 1.00 83.75 188 ASP A O 1
ATOM 1513 N N . ASP A 1 189 ? 9.616 -13.355 -4.112 1.00 82.69 189 ASP A N 1
ATOM 1514 C CA . ASP A 1 189 ? 9.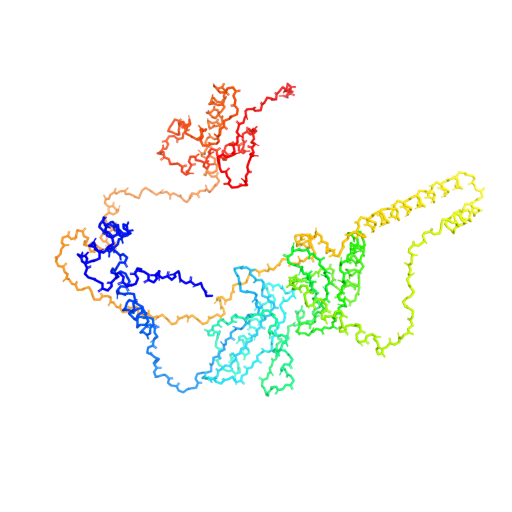346 -11.909 -4.151 1.00 82.69 189 ASP A CA 1
ATOM 1515 C C . ASP A 1 189 ? 9.478 -11.284 -5.554 1.00 82.69 189 ASP A C 1
ATOM 1517 O O . ASP A 1 189 ? 9.645 -10.070 -5.710 1.00 82.69 189 ASP A O 1
ATOM 1521 N N . ARG A 1 190 ? 9.345 -12.088 -6.614 1.00 86.00 190 ARG A N 1
ATOM 1522 C CA . ARG A 1 190 ? 9.329 -11.593 -7.996 1.00 86.00 190 ARG A CA 1
ATOM 1523 C C . ARG A 1 190 ? 7.955 -11.099 -8.389 1.00 86.00 190 ARG A C 1
ATOM 1525 O O . ARG A 1 190 ? 6.940 -11.671 -7.996 1.00 86.00 190 ARG A O 1
ATOM 1532 N N . LEU A 1 191 ? 7.914 -10.057 -9.210 1.00 87.00 191 LEU A N 1
ATOM 1533 C CA . LEU A 1 191 ? 6.678 -9.524 -9.764 1.00 87.00 191 LEU A CA 1
ATOM 1534 C C . LEU A 1 191 ? 6.181 -10.440 -10.886 1.00 87.00 191 LEU A C 1
ATOM 1536 O O . LEU A 1 191 ? 6.722 -10.441 -11.989 1.00 87.00 191 LEU A O 1
ATOM 1540 N N . VAL A 1 192 ? 5.135 -11.210 -10.608 1.00 87.88 192 VAL A N 1
ATOM 1541 C CA . VAL A 1 192 ? 4.498 -12.101 -11.589 1.00 87.88 192 VAL A CA 1
ATOM 1542 C C . VAL A 1 192 ? 3.259 -11.490 -12.223 1.00 87.88 192 VAL A C 1
ATOM 1544 O O . VAL A 1 192 ? 2.823 -11.965 -13.262 1.00 87.88 192 VAL A O 1
ATOM 1547 N N . GLY A 1 193 ? 2.711 -10.413 -11.660 1.00 87.19 193 GLY A N 1
ATOM 1548 C CA . GLY A 1 193 ? 1.638 -9.682 -12.319 1.00 87.19 193 GLY A CA 1
ATOM 1549 C C . GLY A 1 193 ? 1.371 -8.300 -11.750 1.00 87.19 193 GLY A C 1
ATOM 1550 O O . GLY A 1 193 ? 1.781 -7.971 -10.635 1.00 87.19 193 GLY A O 1
ATOM 1551 N N . LEU A 1 194 ? 0.634 -7.505 -12.520 1.00 88.69 194 LEU A N 1
ATOM 1552 C CA . LEU A 1 194 ? 0.330 -6.110 -12.226 1.00 88.69 194 LEU A CA 1
ATOM 1553 C C . LEU A 1 194 ? -1.149 -5.803 -12.488 1.00 88.69 194 LEU A C 1
ATOM 1555 O O . LEU A 1 194 ? -1.596 -5.837 -13.629 1.00 88.69 194 LEU A O 1
ATOM 1559 N N . GLY A 1 195 ? -1.904 -5.455 -11.451 1.00 86.50 195 GLY A N 1
ATOM 1560 C CA . GLY A 1 195 ? -3.293 -5.001 -11.548 1.00 86.50 195 GLY A CA 1
ATOM 1561 C C . GLY A 1 195 ? -3.446 -3.517 -11.224 1.00 86.50 195 GLY A C 1
ATOM 1562 O O . GLY A 1 195 ? -2.637 -2.943 -10.493 1.00 86.50 195 GLY A O 1
ATOM 1563 N N . VAL A 1 196 ? -4.510 -2.894 -11.736 1.00 86.31 196 VAL A N 1
ATOM 1564 C CA . VAL A 1 196 ? -4.901 -1.529 -11.357 1.00 86.31 196 VAL A CA 1
ATOM 1565 C C . VAL A 1 196 ? -6.388 -1.467 -11.070 1.00 86.31 196 VAL A C 1
ATOM 1567 O O . VAL A 1 196 ? -7.208 -1.926 -11.860 1.00 86.31 196 VAL A O 1
ATOM 1570 N N . GLU A 1 197 ? -6.731 -0.827 -9.962 1.00 87.38 197 GLU A N 1
ATOM 1571 C CA . GLU A 1 197 ? -8.111 -0.596 -9.546 1.00 87.38 197 GLU A CA 1
ATOM 1572 C C . GLU A 1 197 ? -8.354 0.908 -9.412 1.00 87.38 197 GLU A C 1
ATOM 1574 O O . GLU A 1 197 ? -7.529 1.627 -8.852 1.00 87.38 197 GLU A O 1
ATOM 1579 N N . VAL A 1 198 ? -9.474 1.403 -9.935 1.00 84.00 198 VAL A N 1
ATOM 1580 C CA . VAL A 1 198 ? -9.859 2.815 -9.865 1.00 84.00 198 VAL A CA 1
ATOM 1581 C C . VAL A 1 198 ? -11.129 2.959 -9.044 1.00 84.00 198 VAL A C 1
ATOM 1583 O O . VAL A 1 198 ? -12.144 2.308 -9.296 1.00 84.00 198 VAL A O 1
ATOM 1586 N N . TRP A 1 199 ? -11.063 3.865 -8.081 1.00 81.69 199 TRP A N 1
ATOM 1587 C CA . TRP A 1 199 ? -12.081 4.112 -7.075 1.00 81.69 199 TRP A CA 1
ATOM 1588 C C . TRP A 1 199 ? -12.598 5.542 -7.184 1.00 81.69 199 TRP A C 1
ATOM 1590 O O . TRP A 1 199 ? -11.805 6.463 -7.371 1.00 81.69 199 TRP A O 1
ATOM 1600 N N . HIS A 1 200 ? -13.904 5.731 -7.028 1.00 79.75 200 HIS A N 1
ATOM 1601 C CA . HIS A 1 200 ? -14.563 7.024 -6.867 1.00 79.75 200 HIS A CA 1
ATOM 1602 C C . HIS A 1 200 ? -15.270 7.038 -5.509 1.00 79.75 200 HIS A C 1
ATOM 1604 O O . HIS A 1 200 ? -16.279 6.355 -5.305 1.00 79.75 200 HIS A O 1
ATOM 1610 N N . GLY A 1 201 ? -14.690 7.747 -4.539 1.00 74.44 201 GLY A N 1
ATOM 1611 C CA . GLY A 1 201 ? -15.109 7.625 -3.143 1.00 74.44 201 GLY A CA 1
ATOM 1612 C C . GLY A 1 201 ? -14.989 6.172 -2.667 1.00 74.44 201 GLY A C 1
ATOM 1613 O O . GLY A 1 201 ? -13.906 5.598 -2.713 1.00 74.44 201 GLY A O 1
ATOM 1614 N N . SER A 1 202 ? -16.099 5.569 -2.231 1.00 70.00 202 SER A N 1
ATOM 1615 C CA . SER A 1 202 ? -16.161 4.167 -1.773 1.00 70.00 202 SER A CA 1
ATOM 1616 C C . SER A 1 202 ? -16.477 3.144 -2.871 1.00 70.00 202 SER A C 1
ATOM 1618 O O . SER A 1 202 ? -16.600 1.955 -2.574 1.00 70.00 202 SER A O 1
ATOM 1620 N N . GLU A 1 203 ? -16.695 3.586 -4.109 1.00 74.25 203 GLU A N 1
ATOM 1621 C CA . GLU A 1 203 ? -17.148 2.734 -5.206 1.00 74.25 203 GLU A CA 1
ATOM 1622 C C . GLU A 1 203 ? -16.001 2.410 -6.160 1.00 74.25 203 GLU A C 1
ATOM 1624 O O . GLU A 1 203 ? -15.274 3.303 -6.596 1.00 74.25 203 GLU A O 1
ATOM 1629 N N . ARG A 1 204 ? -15.840 1.129 -6.507 1.00 78.88 204 ARG A N 1
ATOM 1630 C CA . ARG A 1 204 ? -14.885 0.716 -7.537 1.00 78.88 204 ARG A CA 1
ATOM 1631 C C . ARG A 1 204 ? -15.490 1.007 -8.903 1.00 78.88 204 ARG A C 1
ATOM 1633 O O . ARG A 1 204 ? -16.439 0.345 -9.306 1.00 78.88 204 ARG A O 1
ATOM 1640 N N . THR A 1 205 ? -14.953 2.000 -9.601 1.00 80.31 205 THR A N 1
ATOM 1641 C CA . THR A 1 205 ? -15.488 2.456 -10.892 1.00 80.31 205 THR A CA 1
ATOM 1642 C C . THR A 1 205 ? -14.854 1.728 -12.068 1.00 80.31 205 THR A C 1
ATOM 1644 O O . THR A 1 205 ? -15.502 1.546 -13.094 1.00 80.31 205 THR A O 1
ATOM 1647 N N . ALA A 1 206 ? -13.592 1.314 -11.940 1.00 79.44 206 ALA A N 1
ATOM 1648 C CA . ALA A 1 206 ? -12.930 0.515 -12.960 1.00 79.44 206 ALA A CA 1
ATOM 1649 C C . ALA A 1 206 ? -11.910 -0.445 -12.352 1.00 79.44 206 ALA A C 1
ATOM 1651 O O . ALA A 1 206 ? -11.317 -0.184 -11.306 1.00 79.44 206 ALA A O 1
ATOM 1652 N N . GLU A 1 207 ? -11.695 -1.552 -13.041 1.00 81.38 207 GLU A N 1
ATOM 1653 C CA . GLU A 1 207 ? -10.671 -2.542 -12.742 1.00 81.38 207 GLU A CA 1
ATOM 1654 C C . GLU A 1 207 ? -10.023 -2.907 -14.074 1.00 81.38 207 GLU A C 1
ATOM 1656 O O . GLU A 1 207 ? -10.711 -3.269 -15.027 1.00 81.38 207 GLU A O 1
ATOM 1661 N N . PHE A 1 208 ? -8.708 -2.737 -14.161 1.00 79.38 208 PHE A N 1
ATOM 1662 C CA . PHE A 1 208 ? -7.951 -3.125 -15.341 1.00 79.38 208 PHE A CA 1
ATOM 1663 C C . PHE A 1 208 ? -7.581 -4.603 -15.213 1.00 79.38 208 PHE A C 1
ATOM 1665 O O . PHE A 1 208 ? -7.120 -5.005 -14.136 1.00 79.38 208 PHE A O 1
ATOM 1672 N N . PRO A 1 209 ? -7.736 -5.406 -16.283 1.00 75.81 209 PRO A N 1
ATOM 1673 C CA . PRO A 1 209 ? -7.257 -6.779 -16.295 1.00 75.81 209 PRO A CA 1
ATOM 1674 C C . PRO A 1 209 ? -5.792 -6.830 -15.852 1.00 75.81 209 PRO A C 1
ATOM 1676 O O . PRO A 1 209 ? -4.993 -6.002 -16.307 1.00 75.81 209 PRO A O 1
ATOM 1679 N N . PRO A 1 210 ? -5.426 -7.749 -14.945 1.00 82.06 210 PRO A N 1
ATOM 1680 C CA . PRO A 1 210 ? -4.058 -7.816 -14.477 1.00 82.06 210 PRO A CA 1
ATOM 1681 C C . PRO A 1 210 ? -3.141 -8.250 -15.625 1.00 82.06 210 PRO A C 1
ATOM 1683 O O . PRO A 1 210 ? -3.427 -9.215 -16.332 1.00 82.06 210 PRO A O 1
ATOM 1686 N N . LEU A 1 211 ? -2.034 -7.534 -15.801 1.00 83.31 211 LEU A N 1
ATOM 1687 C CA . LEU A 1 211 ? -0.960 -7.927 -16.701 1.00 83.31 211 LEU A CA 1
ATOM 1688 C C . LEU A 1 211 ? -0.221 -9.109 -16.075 1.00 83.31 211 LEU A C 1
ATOM 1690 O O . LEU A 1 211 ? 0.262 -8.995 -14.949 1.00 83.31 211 LEU A O 1
ATOM 1694 N N . ASP A 1 212 ? -0.107 -10.211 -16.808 1.00 85.44 212 ASP A N 1
ATOM 1695 C CA . ASP A 1 212 ? 0.830 -11.279 -16.472 1.00 85.44 212 ASP A CA 1
ATOM 1696 C C . ASP A 1 212 ? 2.249 -10.812 -16.813 1.00 85.44 212 ASP A C 1
ATOM 1698 O O . ASP A 1 212 ? 2.526 -10.445 -17.953 1.00 85.44 212 ASP A O 1
ATOM 1702 N N . CYS A 1 213 ? 3.128 -10.762 -15.815 1.00 84.44 213 CYS A N 1
ATOM 1703 C CA . CYS A 1 213 ? 4.510 -10.318 -15.977 1.00 84.44 213 CYS A CA 1
ATOM 1704 C C . CYS A 1 213 ? 5.483 -11.483 -16.212 1.00 84.44 213 CYS A C 1
ATOM 1706 O O . CYS A 1 213 ? 6.680 -11.240 -16.377 1.00 84.44 213 CYS A O 1
ATOM 1708 N N . ARG A 1 214 ? 5.012 -12.739 -16.228 1.00 82.12 214 ARG A N 1
ATOM 1709 C CA . ARG A 1 214 ? 5.846 -13.905 -16.550 1.00 82.12 214 ARG A CA 1
ATOM 1710 C C . ARG A 1 214 ? 6.300 -13.821 -18.009 1.00 82.12 214 ARG A C 1
ATOM 1712 O O . ARG A 1 214 ? 5.481 -13.828 -18.923 1.00 82.12 214 ARG A O 1
ATOM 1719 N N . GLY A 1 215 ? 7.612 -13.724 -18.223 1.00 72.44 215 GLY A N 1
ATOM 1720 C CA . GLY A 1 215 ? 8.196 -13.606 -19.565 1.00 72.44 215 GLY A CA 1
ATOM 1721 C C . GLY A 1 215 ? 8.019 -12.239 -20.241 1.00 72.44 215 GLY A C 1
ATOM 1722 O O . GLY A 1 215 ? 8.247 -12.144 -21.443 1.00 72.44 215 GLY A O 1
ATOM 1723 N N . VAL A 1 216 ? 7.617 -11.202 -19.496 1.00 78.44 216 VAL A N 1
ATOM 1724 C CA . VAL A 1 216 ? 7.577 -9.814 -19.986 1.00 78.44 216 VAL A CA 1
ATOM 1725 C C . VAL A 1 216 ? 8.943 -9.163 -19.792 1.00 78.44 216 VAL A C 1
ATOM 1727 O O . VAL A 1 216 ? 9.542 -9.279 -18.719 1.00 78.44 216 VAL A O 1
ATOM 1730 N N . SER A 1 217 ? 9.433 -8.434 -20.795 1.00 73.38 217 SER A N 1
ATOM 1731 C CA . SER A 1 217 ? 10.701 -7.702 -20.695 1.00 73.38 217 SER A CA 1
ATOM 1732 C C . SER A 1 217 ? 10.584 -6.467 -19.782 1.00 73.38 217 SER A C 1
ATOM 1734 O O . SER A 1 217 ? 9.516 -5.853 -19.712 1.00 73.38 217 SER A O 1
ATOM 1736 N N . PRO A 1 218 ? 11.656 -6.024 -19.091 1.00 75.38 218 PRO A N 1
ATOM 1737 C CA . PRO A 1 218 ? 11.625 -4.773 -18.327 1.00 75.38 218 PRO A CA 1
ATOM 1738 C C . PRO A 1 218 ? 11.235 -3.556 -19.179 1.00 75.38 218 PRO A C 1
ATOM 1740 O O . PRO A 1 218 ? 10.524 -2.668 -18.706 1.00 75.38 218 PRO A O 1
ATOM 1743 N N . THR A 1 219 ? 11.656 -3.530 -20.445 1.00 72.44 219 THR A N 1
ATOM 1744 C CA . THR A 1 219 ? 11.304 -2.471 -21.398 1.00 72.44 219 THR A CA 1
ATOM 1745 C C . THR A 1 219 ? 9.833 -2.550 -21.805 1.00 72.44 219 THR A C 1
ATOM 1747 O O . THR A 1 219 ? 9.139 -1.532 -21.850 1.00 72.44 219 THR A O 1
ATOM 1750 N N . GLU A 1 220 ? 9.323 -3.753 -22.072 1.00 74.88 220 GLU A N 1
ATOM 1751 C CA . GLU A 1 220 ? 7.900 -3.972 -22.359 1.00 74.88 220 GLU A CA 1
ATOM 1752 C C . GLU A 1 220 ? 7.021 -3.568 -21.173 1.00 74.88 220 GLU A C 1
ATOM 1754 O O . GLU A 1 220 ? 6.024 -2.861 -21.347 1.00 74.88 220 GLU A O 1
ATOM 1759 N N . PHE A 1 221 ? 7.437 -3.941 -19.962 1.00 81.19 221 PHE A N 1
ATOM 1760 C CA . PHE A 1 221 ? 6.788 -3.553 -18.719 1.00 81.19 221 PHE A CA 1
ATOM 1761 C C . PHE A 1 221 ? 6.760 -2.031 -18.548 1.00 81.19 221 PHE A C 1
ATOM 1763 O O . PHE A 1 221 ? 5.695 -1.469 -18.295 1.00 81.19 221 PHE A O 1
ATOM 1770 N N . ALA A 1 222 ? 7.894 -1.348 -18.734 1.00 74.50 222 ALA A N 1
ATOM 1771 C CA . ALA A 1 222 ? 7.972 0.109 -18.629 1.00 74.50 222 ALA A CA 1
ATOM 1772 C C . ALA A 1 222 ? 7.036 0.805 -19.633 1.00 74.50 222 ALA A C 1
ATOM 1774 O O . ALA A 1 222 ? 6.252 1.675 -19.255 1.00 74.50 222 ALA A O 1
ATOM 1775 N N . ASN A 1 223 ? 7.036 0.354 -20.891 1.00 75.25 223 ASN A N 1
ATOM 1776 C CA . ASN A 1 223 ? 6.153 0.884 -21.931 1.00 75.25 223 ASN A CA 1
ATOM 1777 C C . ASN A 1 223 ? 4.668 0.675 -21.601 1.00 75.25 223 ASN A C 1
ATOM 1779 O O . ASN A 1 223 ? 3.849 1.575 -21.812 1.00 75.25 223 ASN A O 1
ATOM 1783 N N . TYR A 1 224 ? 4.302 -0.508 -21.100 1.00 83.06 224 TYR A N 1
ATOM 1784 C CA . TYR A 1 224 ? 2.942 -0.779 -20.641 1.00 83.06 224 TYR A CA 1
ATOM 1785 C C . TYR A 1 224 ? 2.561 0.142 -19.479 1.00 83.06 224 TYR A C 1
ATOM 1787 O O . TYR A 1 224 ? 1.494 0.759 -19.497 1.00 83.06 224 TYR A O 1
ATOM 1795 N N . PHE A 1 225 ? 3.449 0.277 -18.495 1.00 83.00 225 PHE A N 1
ATOM 1796 C CA . PHE A 1 225 ? 3.223 1.090 -17.309 1.00 83.00 225 PHE A CA 1
ATOM 1797 C C . PHE A 1 225 ? 3.038 2.574 -17.657 1.00 83.00 225 PHE A C 1
ATOM 1799 O O . PHE A 1 225 ? 2.112 3.216 -17.159 1.00 83.00 225 PHE A O 1
ATOM 1806 N N . ASP A 1 226 ? 3.828 3.114 -18.585 1.00 80.00 226 ASP A N 1
ATOM 1807 C CA . ASP A 1 226 ? 3.676 4.493 -19.060 1.00 80.00 226 ASP A CA 1
ATOM 1808 C C . ASP A 1 226 ? 2.351 4.716 -19.799 1.00 80.00 226 ASP A C 1
ATOM 1810 O O . ASP A 1 226 ? 1.666 5.721 -19.573 1.00 80.00 226 ASP A O 1
ATOM 1814 N N . ARG A 1 227 ? 1.930 3.758 -20.636 1.00 80.56 227 ARG A N 1
ATOM 1815 C CA . ARG A 1 227 ? 0.612 3.807 -21.294 1.00 80.56 227 ARG A CA 1
ATOM 1816 C C . ARG A 1 227 ? -0.519 3.764 -20.276 1.00 80.56 227 ARG A C 1
ATOM 1818 O O . ARG A 1 227 ? -1.447 4.564 -20.365 1.00 80.56 227 ARG A O 1
ATOM 1825 N N . LEU A 1 228 ? -0.424 2.882 -19.287 1.00 83.25 228 LEU A N 1
ATOM 1826 C CA . LEU A 1 228 ? -1.389 2.769 -18.197 1.00 83.25 228 LEU A CA 1
ATOM 1827 C C . LEU A 1 228 ? -1.523 4.100 -17.443 1.00 83.25 228 LEU A C 1
ATOM 1829 O O . LEU A 1 228 ? -2.633 4.580 -17.217 1.00 83.25 228 LEU A O 1
ATOM 1833 N N . ARG A 1 229 ? -0.406 4.763 -17.131 1.00 83.06 229 ARG A N 1
ATOM 1834 C CA . ARG A 1 229 ? -0.418 6.098 -16.514 1.00 83.06 229 ARG A CA 1
ATOM 1835 C C . ARG A 1 229 ? -1.058 7.158 -17.402 1.00 83.06 229 ARG A C 1
ATOM 1837 O O . ARG A 1 229 ? -1.788 8.010 -16.892 1.00 83.06 229 ARG A O 1
ATOM 1844 N N . ALA A 1 230 ? -0.790 7.128 -18.707 1.00 76.50 230 ALA A N 1
ATOM 1845 C CA . ALA A 1 230 ? -1.405 8.047 -19.658 1.00 76.50 230 ALA A CA 1
ATOM 1846 C C . ALA A 1 230 ? -2.932 7.871 -19.692 1.00 76.50 230 ALA A C 1
ATOM 1848 O O . ALA A 1 230 ? -3.657 8.862 -19.591 1.00 76.50 230 ALA A O 1
ATOM 1849 N N . VAL A 1 231 ? -3.415 6.623 -19.719 1.00 81.94 231 VAL A N 1
ATOM 1850 C CA . VAL A 1 231 ? -4.846 6.285 -19.652 1.00 81.94 231 VAL A CA 1
ATOM 1851 C C . VAL A 1 231 ? -5.464 6.776 -18.343 1.00 81.94 231 VAL A C 1
ATOM 1853 O O . VAL A 1 231 ? -6.485 7.464 -18.369 1.00 81.94 231 VAL A O 1
ATOM 1856 N N . LEU A 1 232 ? -4.829 6.505 -17.197 1.00 81.69 232 LEU A N 1
ATOM 1857 C CA . LEU A 1 232 ? -5.330 6.956 -15.895 1.00 81.69 232 LEU A CA 1
ATOM 1858 C C . LEU A 1 232 ? -5.434 8.485 -15.816 1.00 81.69 232 LEU A C 1
ATOM 1860 O O . LEU A 1 232 ? -6.431 9.030 -15.331 1.00 81.69 232 LEU A O 1
ATOM 1864 N N . LYS A 1 233 ? -4.434 9.190 -16.352 1.00 83.88 233 LYS A N 1
ATOM 1865 C CA . LYS A 1 233 ? -4.413 10.652 -16.381 1.00 83.88 233 LYS A CA 1
ATOM 1866 C C . LYS A 1 233 ? -5.493 11.216 -17.303 1.00 83.88 233 LYS A C 1
ATOM 1868 O O . LYS A 1 233 ? -6.123 12.205 -16.941 1.00 83.88 233 LYS A O 1
ATOM 1873 N N . GLN A 1 234 ? -5.706 10.602 -18.464 1.00 80.50 234 GLN A N 1
ATOM 1874 C CA . GLN A 1 234 ? -6.679 11.050 -19.458 1.00 80.50 234 GLN A CA 1
ATOM 1875 C C . GLN A 1 234 ? -8.127 10.815 -19.010 1.00 80.50 234 GLN A C 1
ATOM 1877 O O . GLN A 1 234 ? -8.954 11.710 -19.160 1.00 80.50 234 GLN A O 1
ATOM 1882 N N . HIS A 1 235 ? -8.432 9.634 -18.467 1.00 81.75 235 HIS A N 1
ATOM 1883 C CA . HIS A 1 235 ? -9.811 9.227 -18.173 1.00 81.75 235 HIS A CA 1
ATOM 1884 C C . HIS A 1 235 ? -10.259 9.540 -16.745 1.00 81.75 235 HIS A C 1
ATOM 1886 O O . HIS A 1 235 ? -11.434 9.816 -16.526 1.00 81.75 235 HIS A O 1
ATOM 1892 N N . TYR A 1 236 ? -9.336 9.531 -15.781 1.00 82.06 236 TYR A N 1
ATOM 1893 C CA . TYR A 1 236 ? -9.662 9.680 -14.358 1.00 82.06 236 TYR A CA 1
ATOM 1894 C C . TYR A 1 236 ? -8.968 10.880 -13.706 1.00 82.06 236 TYR A C 1
ATOM 1896 O O . TYR A 1 236 ? -9.138 11.129 -12.514 1.00 82.06 236 TYR A O 1
ATOM 1904 N N . GLY A 1 237 ? -8.161 11.635 -14.460 1.00 80.75 237 GLY A N 1
ATOM 1905 C CA . GLY A 1 237 ? -7.454 12.809 -13.946 1.00 80.75 237 GLY A CA 1
ATOM 1906 C C . GLY A 1 237 ? -6.356 12.485 -12.927 1.00 80.75 237 GLY A C 1
ATOM 1907 O O . GLY A 1 237 ? -5.861 13.394 -12.260 1.00 80.75 237 GLY A O 1
ATOM 1908 N N . THR A 1 238 ? -5.949 11.215 -12.798 1.00 78.69 238 THR A N 1
ATOM 1909 C CA . THR A 1 238 ? -4.904 10.782 -11.861 1.00 78.69 238 THR A CA 1
ATOM 1910 C C . THR A 1 238 ? -3.728 10.136 -12.590 1.00 78.69 238 THR A C 1
ATOM 1912 O O . THR A 1 238 ? -3.897 9.201 -13.355 1.00 78.69 238 THR A O 1
ATOM 1915 N N . GLY A 1 239 ? -2.510 10.640 -12.369 1.00 69.19 239 GLY A N 1
ATOM 1916 C CA . GLY A 1 239 ? -1.272 10.085 -12.949 1.00 69.19 239 GLY A CA 1
ATOM 1917 C C . GLY A 1 239 ? -0.368 9.372 -11.936 1.00 69.19 239 GLY A C 1
ATOM 1918 O O . GLY A 1 239 ? 0.768 9.019 -12.264 1.00 69.19 239 GLY A O 1
ATOM 1919 N N . ARG A 1 240 ? -0.842 9.242 -10.690 1.00 80.75 240 ARG A N 1
ATOM 1920 C CA . ARG A 1 240 ? -0.153 8.581 -9.577 1.00 80.75 240 ARG A CA 1
ATOM 1921 C C . ARG A 1 240 ? -1.117 7.644 -8.864 1.00 80.75 240 ARG A C 1
ATOM 1923 O O . ARG A 1 240 ? -2.319 7.908 -8.798 1.00 80.75 240 ARG A O 1
ATOM 1930 N N . PHE A 1 241 ? -0.569 6.589 -8.295 1.00 83.75 241 PHE A N 1
ATOM 1931 C CA . PHE A 1 241 ? -1.297 5.641 -7.481 1.00 83.75 241 PHE A CA 1
ATOM 1932 C C . PHE A 1 241 ? -1.416 6.180 -6.057 1.00 83.75 241 PHE A C 1
ATOM 1934 O O . PHE A 1 241 ? -0.479 6.709 -5.462 1.00 83.75 241 PHE A O 1
ATOM 1941 N N . ALA A 1 242 ? -2.616 6.088 -5.514 1.00 77.19 242 ALA A N 1
ATOM 1942 C CA . ALA A 1 242 ? -2.928 6.398 -4.133 1.00 77.19 242 ALA A CA 1
ATOM 1943 C C . ALA A 1 242 ? -2.393 5.340 -3.162 1.00 77.19 242 ALA A C 1
ATOM 19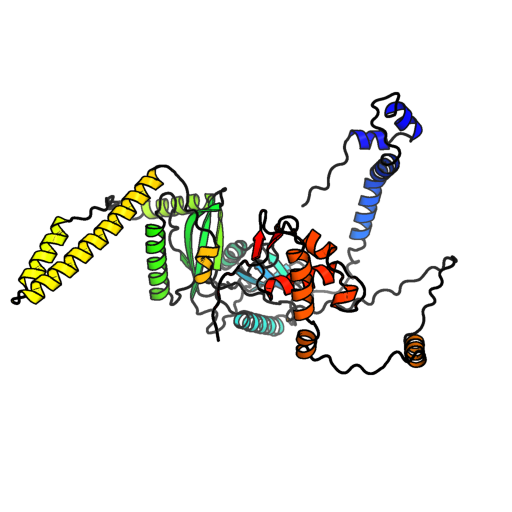45 O O . ALA A 1 242 ? -2.206 5.636 -1.985 1.00 77.19 242 ALA A O 1
ATOM 1946 N N . TYR A 1 243 ? -2.218 4.111 -3.646 1.00 75.81 243 TYR A N 1
ATOM 1947 C CA . TYR A 1 243 ? -1.910 2.945 -2.834 1.00 75.81 243 TYR A CA 1
ATOM 1948 C C . TYR A 1 243 ? -1.180 1.891 -3.667 1.00 75.81 243 TYR A C 1
ATOM 1950 O O . TYR A 1 243 ? -1.446 1.771 -4.864 1.00 75.81 243 TYR A O 1
ATOM 1958 N N . LEU A 1 244 ? -0.311 1.122 -3.013 1.00 81.56 244 LEU A N 1
ATOM 1959 C CA . LEU A 1 244 ? 0.325 -0.075 -3.551 1.00 81.56 244 LEU A CA 1
ATOM 1960 C C . LEU A 1 244 ? -0.060 -1.260 -2.671 1.00 81.56 244 LEU A C 1
ATOM 1962 O O . LEU A 1 244 ? 0.098 -1.213 -1.454 1.00 81.56 244 LEU A O 1
ATOM 1966 N N . GLU A 1 245 ? -0.576 -2.305 -3.300 1.00 80.75 245 GLU A N 1
ATOM 1967 C CA . GLU A 1 245 ? -1.069 -3.518 -2.666 1.00 80.75 245 GLU A CA 1
ATOM 1968 C C . GLU A 1 245 ? -0.203 -4.705 -3.058 1.00 80.75 245 GLU A C 1
ATOM 1970 O O . GLU A 1 245 ? 0.146 -4.848 -4.226 1.00 80.75 245 GLU A O 1
ATOM 1975 N N . ARG A 1 246 ? 0.096 -5.585 -2.102 1.00 82.56 246 ARG A N 1
ATOM 1976 C CA . ARG A 1 246 ? 0.749 -6.863 -2.386 1.00 82.56 246 ARG A CA 1
ATOM 1977 C C . ARG A 1 246 ? -0.271 -7.983 -2.330 1.00 82.56 246 ARG A C 1
ATOM 1979 O O . ARG A 1 246 ? -0.995 -8.121 -1.349 1.00 82.56 246 ARG A O 1
ATOM 1986 N N . GLN A 1 247 ? -0.287 -8.808 -3.365 1.00 84.62 247 GLN A N 1
ATOM 1987 C CA . GLN A 1 247 ? -1.098 -10.012 -3.430 1.00 84.62 247 GLN A CA 1
ATOM 1988 C C . GLN A 1 247 ? -0.227 -11.218 -3.799 1.00 84.62 247 GLN A C 1
ATOM 1990 O O . GLN A 1 247 ? 0.750 -11.080 -4.538 1.00 84.62 247 GLN A O 1
ATOM 1995 N N . PRO A 1 248 ? -0.549 -12.418 -3.297 1.00 83.62 248 PRO A N 1
ATOM 1996 C CA . PRO A 1 248 ? 0.140 -13.632 -3.704 1.00 83.62 248 PRO A CA 1
ATOM 1997 C C . PRO A 1 248 ? -0.209 -14.018 -5.150 1.00 83.62 248 PRO A C 1
ATOM 1999 O O . PRO A 1 248 ? -1.336 -13.821 -5.612 1.00 83.62 248 PRO A O 1
ATOM 2002 N N . ALA A 1 249 ? 0.755 -14.630 -5.841 1.00 85.00 249 ALA A N 1
ATOM 2003 C CA . ALA A 1 249 ? 0.648 -15.090 -7.229 1.00 85.00 249 ALA A CA 1
ATOM 2004 C C . ALA A 1 249 ? -0.604 -15.936 -7.523 1.00 85.00 249 ALA A C 1
ATOM 2006 O O . ALA A 1 249 ? -1.229 -15.787 -8.563 1.00 85.00 249 ALA A O 1
ATOM 2007 N N . ASN A 1 250 ? -1.047 -16.769 -6.581 1.00 84.56 250 ASN A N 1
ATOM 2008 C CA . ASN A 1 250 ? -2.223 -17.626 -6.769 1.00 84.56 250 ASN A CA 1
ATOM 2009 C C . ASN A 1 250 ? -3.546 -16.859 -6.975 1.00 84.56 250 ASN A C 1
ATOM 2011 O O . ASN A 1 250 ? -4.538 -17.454 -7.398 1.00 84.56 250 ASN A O 1
ATOM 2015 N N . LEU A 1 251 ? -3.608 -15.571 -6.620 1.00 82.88 251 LEU A N 1
ATOM 2016 C CA . LEU A 1 251 ? -4.760 -14.720 -6.917 1.00 82.88 251 LEU A CA 1
ATOM 2017 C C . LEU A 1 251 ? -4.702 -14.132 -8.327 1.00 82.88 251 LEU A C 1
ATOM 2019 O O . LEU A 1 251 ? -5.761 -13.827 -8.874 1.00 82.88 251 LEU A O 1
ATOM 2023 N N . LEU A 1 252 ? -3.506 -14.006 -8.909 1.00 83.94 252 LEU A N 1
ATOM 2024 C CA . LEU A 1 252 ? -3.332 -13.611 -10.304 1.00 83.94 252 LEU A CA 1
ATOM 2025 C C . LEU A 1 252 ? -3.941 -14.668 -11.219 1.00 83.94 252 LEU A C 1
ATOM 2027 O O . LEU A 1 252 ? -4.804 -14.330 -12.018 1.00 83.94 252 LEU A O 1
ATOM 2031 N N . ASP A 1 253 ? -3.564 -15.937 -11.039 1.00 81.38 253 ASP A N 1
ATOM 2032 C CA . ASP A 1 253 ? -4.046 -17.033 -11.891 1.00 81.38 253 ASP A CA 1
ATOM 2033 C C . ASP A 1 253 ? -5.581 -17.117 -11.863 1.00 81.38 253 ASP A C 1
ATOM 2035 O O . ASP A 1 253 ? -6.230 -17.101 -12.901 1.00 81.38 253 ASP A O 1
ATOM 2039 N N . LYS A 1 254 ? -6.192 -17.034 -10.671 1.00 81.94 254 LYS A N 1
ATOM 2040 C CA . LYS A 1 254 ? -7.660 -16.998 -10.528 1.00 81.94 254 LYS A CA 1
ATOM 2041 C C . LYS A 1 254 ? -8.318 -15.814 -11.238 1.00 81.94 254 LYS A C 1
ATOM 2043 O O . LYS A 1 254 ? -9.461 -15.928 -11.680 1.00 81.94 254 LYS A O 1
ATOM 2048 N N . ARG A 1 255 ? -7.655 -14.653 -11.268 1.00 80.38 255 ARG A N 1
ATOM 2049 C CA . ARG A 1 255 ? -8.167 -13.461 -11.957 1.00 80.38 255 ARG A CA 1
ATOM 2050 C C . ARG A 1 255 ? -8.005 -13.592 -13.469 1.00 80.38 255 ARG A C 1
ATOM 2052 O O . ARG A 1 255 ? -8.945 -13.265 -14.182 1.00 80.38 255 ARG A O 1
ATOM 2059 N N . LEU A 1 256 ? -6.870 -14.102 -13.942 1.00 80.25 256 LEU A N 1
ATOM 2060 C CA . LEU A 1 256 ? -6.635 -14.377 -15.359 1.00 80.25 256 LEU A CA 1
ATOM 2061 C C . LEU A 1 256 ? -7.635 -15.408 -15.896 1.00 80.25 256 LEU A C 1
ATOM 2063 O O . LEU A 1 256 ? -8.258 -15.151 -16.921 1.00 80.25 256 LEU A O 1
ATOM 2067 N N . ASP A 1 257 ? -7.880 -16.495 -15.159 1.00 80.00 257 ASP A N 1
ATOM 2068 C CA . ASP A 1 257 ? -8.879 -17.514 -15.510 1.00 80.00 257 ASP A CA 1
ATOM 2069 C C . ASP A 1 257 ? -10.284 -16.909 -15.648 1.00 80.00 257 ASP A C 1
ATOM 2071 O O . ASP A 1 257 ? -11.038 -17.249 -16.559 1.00 80.00 257 ASP A O 1
ATOM 2075 N N . ARG A 1 258 ? -10.643 -15.973 -14.759 1.00 77.06 258 ARG A N 1
ATOM 2076 C CA . ARG A 1 258 ? -11.932 -15.275 -14.808 1.00 77.06 258 ARG A CA 1
ATOM 2077 C C . ARG A 1 258 ? -12.039 -14.355 -16.025 1.00 77.06 258 ARG A C 1
ATOM 2079 O O . ARG A 1 258 ? -13.067 -14.374 -16.689 1.00 77.06 258 ARG A O 1
ATOM 2086 N N . VAL A 1 259 ? -10.993 -13.588 -16.333 1.00 73.06 259 VAL A N 1
ATOM 2087 C CA . VAL A 1 259 ? -10.959 -12.718 -17.522 1.00 73.06 259 VAL A CA 1
ATOM 2088 C C . VAL A 1 259 ? -11.031 -13.550 -18.804 1.00 73.06 259 VAL A C 1
ATOM 2090 O O . VAL A 1 259 ? -11.739 -13.180 -19.731 1.00 73.06 259 VAL A O 1
ATOM 2093 N N . GLN A 1 260 ? -10.351 -14.698 -18.855 1.00 69.75 260 GLN A N 1
ATOM 2094 C CA . GLN A 1 260 ? -10.427 -15.621 -19.991 1.00 69.75 260 GLN A CA 1
ATOM 2095 C C . GLN A 1 260 ? -11.817 -16.255 -20.133 1.00 69.75 260 GLN A C 1
ATOM 2097 O O . GLN A 1 260 ? -12.305 -16.407 -21.253 1.00 69.75 260 GLN A O 1
ATOM 2102 N N . ALA A 1 261 ? -12.479 -16.588 -19.021 1.00 68.44 261 ALA A N 1
ATOM 2103 C CA . ALA A 1 261 ? -13.854 -17.080 -19.030 1.00 68.44 261 ALA A CA 1
ATOM 2104 C C . ALA A 1 261 ? -14.850 -16.007 -19.509 1.00 68.44 261 ALA A C 1
ATOM 2106 O O . ALA A 1 261 ? -15.718 -16.315 -20.319 1.00 68.44 261 ALA A O 1
ATOM 2107 N N . GLU A 1 262 ? -14.688 -14.754 -19.071 1.00 64.69 262 GLU A N 1
ATOM 2108 C CA . GLU A 1 262 ? -15.510 -13.609 -19.500 1.00 64.69 262 GLU A CA 1
ATOM 2109 C C . GLU A 1 262 ? -15.252 -13.247 -20.983 1.00 64.69 262 GLU A C 1
ATOM 2111 O O . GLU A 1 262 ? -16.191 -12.971 -21.724 1.00 64.69 262 GLU A O 1
ATOM 2116 N N . ALA A 1 263 ? -14.005 -13.342 -21.461 1.00 61.16 263 ALA A N 1
ATOM 2117 C CA . ALA A 1 263 ? -13.645 -13.113 -22.866 1.00 61.16 263 ALA A CA 1
ATOM 2118 C C . ALA A 1 263 ? -14.116 -14.232 -23.816 1.00 61.16 263 ALA A C 1
ATOM 2120 O O . ALA A 1 263 ? -14.314 -13.993 -25.003 1.00 61.16 263 ALA A O 1
ATOM 2121 N N . SER A 1 264 ? -14.325 -15.452 -23.311 1.00 55.84 264 SER A N 1
ATOM 2122 C CA . SER A 1 264 ? -14.821 -16.578 -24.117 1.00 55.84 264 SER A CA 1
ATOM 2123 C C . SER A 1 264 ? -16.322 -16.477 -24.438 1.00 55.84 264 SER A C 1
ATOM 2125 O O . SER A 1 264 ? -16.799 -17.183 -25.325 1.00 55.84 264 SER A O 1
ATOM 2127 N N . GLU A 1 265 ? -17.073 -15.600 -23.756 1.00 51.00 265 GLU A N 1
ATOM 2128 C CA . GLU A 1 265 ? -18.483 -15.308 -24.067 1.00 51.00 265 GLU A CA 1
ATOM 2129 C C . GLU A 1 265 ? -18.651 -14.143 -25.066 1.00 51.00 265 GLU A C 1
ATOM 2131 O O . GLU A 1 265 ? -19.699 -14.029 -25.704 1.00 51.00 265 GLU A O 1
ATOM 2136 N N . GLU A 1 266 ? -17.609 -13.337 -25.300 1.00 44.38 266 GLU A N 1
ATOM 2137 C CA . GLU A 1 266 ? -17.611 -12.229 -26.263 1.00 44.38 266 GLU A CA 1
ATOM 2138 C C . GLU A 1 266 ? -16.494 -12.391 -27.312 1.00 44.38 266 GLU A C 1
ATOM 2140 O O . GLU A 1 266 ? -15.403 -11.840 -27.213 1.00 44.38 266 GLU A O 1
ATOM 2145 N N . SER A 1 267 ? -16.837 -13.093 -28.395 1.00 40.47 267 SER A N 1
ATOM 2146 C CA . SER A 1 267 ? -16.131 -13.149 -29.687 1.00 40.47 267 SER A CA 1
ATOM 2147 C C . SER A 1 267 ? -14.765 -13.857 -29.739 1.00 40.47 267 SER A C 1
ATOM 2149 O O . SER A 1 267 ? -13.703 -13.301 -29.472 1.00 40.47 267 SER A O 1
ATOM 2151 N N . GLU A 1 268 ? -14.796 -15.072 -30.295 1.00 38.78 268 GLU A N 1
ATOM 2152 C CA . GLU A 1 268 ? -13.691 -15.649 -31.062 1.00 38.78 268 GLU A CA 1
ATOM 2153 C C . GLU A 1 268 ? -13.424 -14.797 -32.317 1.00 38.78 268 GLU A C 1
ATOM 2155 O O . GLU A 1 268 ? -13.859 -15.133 -33.416 1.00 38.78 268 GLU A O 1
ATOM 2160 N N . THR A 1 269 ? -12.692 -13.693 -32.187 1.00 39.53 269 THR A N 1
ATOM 2161 C CA . THR A 1 269 ? -12.026 -13.075 -33.340 1.00 39.53 269 THR A CA 1
ATOM 2162 C C . THR A 1 269 ? -10.684 -12.474 -32.943 1.00 39.53 269 THR A C 1
ATOM 2164 O O . THR A 1 269 ? -10.611 -11.507 -32.197 1.00 39.53 269 THR A O 1
ATOM 2167 N N . GLU A 1 270 ? -9.637 -13.061 -33.526 1.00 39.53 270 GLU A N 1
ATOM 2168 C CA . GLU A 1 270 ? -8.288 -12.514 -33.702 1.00 39.53 270 GLU A CA 1
ATOM 2169 C C . GLU A 1 270 ? -7.431 -12.271 -32.452 1.00 39.53 270 GLU A C 1
ATOM 2171 O O . GLU A 1 270 ? -7.068 -11.149 -32.118 1.00 39.53 270 GLU A O 1
ATOM 2176 N N . VAL A 1 271 ? -6.889 -13.358 -31.897 1.00 33.09 271 VAL A N 1
ATOM 2177 C CA . VAL A 1 271 ? -5.524 -13.312 -31.347 1.00 33.09 271 VAL A CA 1
ATOM 2178 C C . VAL A 1 271 ? -4.563 -13.742 -32.454 1.00 33.09 271 VAL A C 1
ATOM 2180 O O . VAL A 1 271 ? -4.048 -14.860 -32.481 1.00 33.09 271 VAL A O 1
ATOM 2183 N N . GLN A 1 272 ? -4.350 -12.855 -33.430 1.00 30.94 272 GLN A N 1
ATOM 2184 C CA . GLN A 1 272 ? -3.186 -12.972 -34.300 1.00 30.94 272 GLN A CA 1
ATOM 2185 C C . GLN A 1 272 ? -1.952 -12.661 -33.459 1.00 30.94 272 GLN A C 1
ATOM 2187 O O . GLN A 1 272 ? -1.759 -11.550 -32.971 1.00 30.94 272 GLN A O 1
ATOM 2192 N N . SER A 1 273 ? -1.106 -13.671 -33.297 1.00 31.67 273 SER A N 1
ATOM 2193 C CA . SER A 1 273 ? 0.243 -13.534 -32.776 1.00 31.67 273 SER A CA 1
ATOM 2194 C C . SER A 1 273 ? 1.012 -12.544 -33.657 1.00 31.67 273 SER A C 1
ATOM 2196 O O . SER A 1 273 ? 1.591 -12.921 -34.679 1.00 31.67 273 SER A O 1
ATOM 2198 N N . HIS A 1 274 ? 1.018 -11.265 -33.282 1.00 32.91 274 HIS A N 1
ATOM 2199 C CA . HIS A 1 274 ? 1.931 -10.286 -33.851 1.00 32.91 274 HIS A CA 1
ATOM 2200 C C . HIS A 1 274 ? 3.350 -10.683 -33.439 1.00 32.91 274 HIS A C 1
ATOM 2202 O O . HIS A 1 274 ? 3.887 -10.230 -32.434 1.00 32.91 274 HIS A O 1
ATOM 2208 N N . ARG A 1 275 ? 3.985 -11.541 -34.244 1.00 38.50 275 ARG A N 1
ATOM 2209 C CA . ARG A 1 275 ? 5.443 -11.568 -34.335 1.00 38.50 275 ARG A CA 1
ATOM 2210 C C . ARG A 1 275 ? 5.860 -10.141 -34.669 1.00 38.50 275 ARG A C 1
ATOM 2212 O O . ARG A 1 275 ? 5.573 -9.675 -35.771 1.00 38.50 275 ARG A O 1
ATOM 2219 N N . LEU A 1 276 ? 6.482 -9.451 -33.715 1.00 45.03 276 LEU A N 1
ATOM 2220 C CA . LEU A 1 276 ? 7.114 -8.154 -33.932 1.00 45.03 276 LEU A CA 1
ATOM 2221 C C . LEU A 1 276 ? 8.073 -8.307 -35.117 1.00 45.03 276 LEU A C 1
ATOM 2223 O O . LEU A 1 276 ? 9.127 -8.930 -35.012 1.00 45.03 276 LEU A O 1
ATOM 2227 N N . ARG A 1 277 ? 7.663 -7.812 -36.282 1.00 50.34 277 ARG A N 1
ATOM 2228 C CA . ARG A 1 277 ? 8.467 -7.823 -37.497 1.00 50.34 277 ARG A CA 1
ATOM 2229 C C . ARG A 1 277 ? 8.675 -6.368 -37.868 1.00 50.34 277 ARG A C 1
ATOM 2231 O O . ARG A 1 277 ? 7.761 -5.723 -38.373 1.00 50.34 277 ARG A O 1
ATOM 2238 N N . LEU A 1 278 ? 9.858 -5.838 -37.567 1.00 60.66 278 LEU A N 1
ATOM 2239 C CA . LEU A 1 278 ? 10.275 -4.570 -38.151 1.00 60.66 278 LEU A CA 1
ATOM 2240 C C . LEU A 1 278 ? 10.509 -4.805 -39.645 1.00 60.66 278 LEU A C 1
ATOM 2242 O O . LEU A 1 278 ? 11.443 -5.510 -40.028 1.00 60.66 278 LEU A O 1
ATOM 2246 N N . ASP A 1 279 ? 9.642 -4.245 -40.485 1.00 73.56 279 ASP A N 1
ATOM 2247 C CA . ASP A 1 279 ? 9.815 -4.293 -41.933 1.00 73.56 279 ASP A CA 1
ATOM 2248 C C . ASP A 1 279 ? 10.732 -3.149 -42.377 1.00 73.56 279 ASP A C 1
ATOM 2250 O O . ASP A 1 279 ? 10.327 -1.989 -42.510 1.00 73.56 279 ASP A O 1
ATOM 2254 N N . LEU A 1 280 ? 12.008 -3.492 -42.554 1.00 74.94 280 LEU A N 1
ATOM 2255 C CA . LEU A 1 280 ? 13.049 -2.559 -42.961 1.00 74.94 280 LEU A CA 1
ATOM 2256 C C . LEU A 1 280 ? 12.744 -1.946 -44.335 1.00 74.94 280 LEU A C 1
ATOM 2258 O O . LEU A 1 280 ? 13.031 -0.773 -44.555 1.00 74.94 280 LEU A O 1
ATOM 2262 N N . GLU A 1 281 ? 12.132 -2.707 -45.245 1.00 75.94 281 GLU A N 1
ATOM 2263 C CA . GLU A 1 281 ? 11.860 -2.230 -46.601 1.00 75.94 281 GLU A CA 1
ATOM 2264 C C . GLU A 1 281 ? 10.817 -1.116 -46.616 1.00 75.94 281 GLU A C 1
ATOM 2266 O O . GLU A 1 281 ? 10.939 -0.169 -47.388 1.00 75.94 281 GLU A O 1
ATOM 2271 N N . VAL A 1 282 ? 9.806 -1.201 -45.750 1.00 77.81 282 VAL A N 1
ATOM 2272 C CA . VAL A 1 282 ? 8.777 -0.159 -45.634 1.00 77.81 282 VAL A CA 1
ATOM 2273 C C . VAL A 1 282 ? 9.380 1.139 -45.098 1.00 77.81 282 VAL A C 1
ATOM 2275 O O . VAL A 1 282 ? 9.055 2.218 -45.591 1.00 77.81 282 VAL A O 1
ATOM 2278 N N . MET A 1 283 ? 10.289 1.052 -44.125 1.00 77.19 283 MET A N 1
ATOM 2279 C CA . MET A 1 283 ? 10.951 2.237 -43.572 1.00 77.19 283 MET A CA 1
ATOM 2280 C C . MET A 1 283 ? 11.912 2.885 -44.575 1.00 77.19 283 MET A C 1
ATOM 2282 O O . MET A 1 283 ? 11.903 4.108 -44.699 1.00 77.19 283 MET A O 1
ATOM 2286 N N . TRP A 1 284 ? 12.678 2.088 -45.330 1.00 82.44 284 TRP A N 1
ATOM 2287 C CA . TRP A 1 284 ? 13.531 2.608 -46.403 1.00 82.44 284 TRP A CA 1
ATOM 2288 C C . TRP A 1 284 ? 12.716 3.260 -47.519 1.00 82.44 284 TRP A C 1
ATOM 2290 O O . TRP A 1 284 ? 13.023 4.381 -47.902 1.00 82.44 284 TRP A O 1
ATOM 2300 N N . ARG A 1 285 ? 11.615 2.636 -47.960 1.00 83.56 285 ARG A N 1
ATOM 2301 C CA . ARG A 1 285 ? 10.727 3.229 -48.975 1.00 83.56 285 ARG A CA 1
ATOM 2302 C C . ARG A 1 285 ? 10.118 4.557 -48.521 1.00 83.56 285 ARG A C 1
ATOM 2304 O O . ARG A 1 285 ? 10.040 5.490 -49.313 1.00 83.56 285 ARG A O 1
ATOM 2311 N N . ASN A 1 286 ? 9.712 4.661 -47.255 1.00 82.62 286 ASN A N 1
ATOM 2312 C CA . ASN A 1 286 ? 9.202 5.917 -46.701 1.00 82.62 286 ASN A CA 1
ATOM 2313 C C . ASN A 1 286 ? 10.291 6.998 -46.633 1.00 82.62 286 ASN A C 1
ATOM 2315 O O . ASN A 1 286 ? 10.006 8.164 -46.899 1.00 82.62 286 ASN A O 1
ATOM 2319 N N . LEU A 1 287 ? 11.529 6.622 -46.300 1.00 85.62 287 LEU A N 1
ATOM 2320 C CA . LEU A 1 287 ? 12.659 7.548 -46.277 1.00 85.62 287 LEU A CA 1
ATOM 2321 C C . LEU A 1 287 ? 13.019 8.044 -47.681 1.00 85.62 287 LEU A C 1
ATOM 2323 O O . LEU A 1 287 ? 13.207 9.245 -47.865 1.00 85.62 287 LEU A O 1
ATOM 2327 N N . ASP A 1 288 ? 13.056 7.144 -48.663 1.00 85.44 288 ASP A N 1
ATOM 2328 C CA . ASP A 1 288 ? 13.308 7.484 -50.065 1.00 85.44 288 ASP A CA 1
ATOM 2329 C C . ASP A 1 288 ? 12.231 8.446 -50.585 1.00 85.44 288 ASP A C 1
ATOM 2331 O O . ASP A 1 288 ? 12.550 9.499 -51.137 1.00 85.44 288 ASP A O 1
ATOM 2335 N N . GLN A 1 289 ? 10.956 8.170 -50.289 1.00 84.50 289 GLN A N 1
ATOM 2336 C CA . GLN A 1 289 ? 9.848 9.048 -50.663 1.00 84.50 289 GLN A CA 1
ATOM 2337 C C . GLN A 1 289 ? 9.962 10.439 -50.016 1.00 84.50 289 GLN A C 1
ATOM 2339 O O . GLN A 1 289 ? 9.691 11.450 -50.661 1.00 84.50 289 GLN A O 1
ATOM 2344 N N . GLN A 1 290 ? 10.381 10.524 -48.750 1.00 81.12 290 GLN A N 1
ATOM 2345 C CA . GLN A 1 290 ? 10.597 11.809 -48.077 1.00 81.12 290 GLN A CA 1
ATOM 2346 C C . GLN A 1 290 ? 11.812 12.560 -48.629 1.00 81.12 290 GLN A C 1
ATOM 2348 O O . GLN A 1 290 ? 11.761 13.782 -48.775 1.00 81.12 290 GLN A O 1
ATOM 2353 N N . ALA A 1 291 ? 12.881 11.854 -48.989 1.00 80.56 291 ALA A N 1
ATOM 2354 C CA . ALA A 1 291 ? 14.050 12.451 -49.621 1.00 80.56 291 ALA A CA 1
ATOM 2355 C C . ALA A 1 291 ? 13.720 13.009 -51.019 1.00 80.56 291 ALA A C 1
ATOM 2357 O O . ALA A 1 291 ? 14.204 14.083 -51.375 1.00 80.56 291 ALA A O 1
ATOM 2358 N N . GLU A 1 292 ? 12.846 12.346 -51.779 1.00 83.62 292 GLU A N 1
ATOM 2359 C CA . GLU A 1 292 ? 12.400 12.786 -53.109 1.00 83.62 292 GLU A CA 1
ATOM 2360 C C . GLU A 1 292 ? 11.535 14.058 -53.087 1.00 83.62 292 GLU A C 1
ATOM 2362 O O . GLU A 1 292 ? 11.505 14.794 -54.072 1.00 83.62 292 GLU A O 1
ATOM 2367 N N . THR A 1 293 ? 10.866 14.369 -51.970 1.00 78.69 293 THR A N 1
ATOM 2368 C CA . THR A 1 293 ? 10.011 15.572 -51.868 1.00 78.69 293 THR A CA 1
ATOM 2369 C C . THR A 1 293 ? 10.774 16.895 -51.781 1.00 78.69 293 THR A C 1
ATOM 2371 O O . THR A 1 293 ? 10.178 17.957 -51.962 1.00 78.69 293 THR A O 1
ATOM 2374 N N . SER A 1 294 ? 12.081 16.869 -51.508 1.00 76.94 294 SER A N 1
ATOM 2375 C CA . SER A 1 294 ? 12.900 18.079 -51.409 1.00 76.94 294 SER A CA 1
ATOM 2376 C C . SER A 1 294 ? 13.738 18.271 -52.671 1.00 76.94 294 SER A C 1
ATOM 2378 O O . SER A 1 294 ? 14.476 17.376 -53.056 1.00 76.94 294 SER A O 1
ATOM 2380 N N . GLU A 1 295 ? 13.692 19.445 -53.304 1.00 73.62 295 GLU A N 1
ATOM 2381 C CA . GLU A 1 295 ? 14.457 19.727 -54.536 1.00 73.62 295 GLU A CA 1
ATOM 2382 C C . GLU A 1 295 ? 15.932 20.103 -54.271 1.00 73.62 295 GLU A C 1
ATOM 2384 O O . GLU A 1 295 ? 16.761 20.129 -55.184 1.00 73.62 295 GLU A O 1
ATOM 2389 N N . GLN A 1 296 ? 16.291 20.402 -53.017 1.00 82.94 296 GLN A N 1
ATOM 2390 C CA . GLN A 1 296 ? 17.623 20.888 -52.649 1.00 82.94 296 GLN A CA 1
ATOM 2391 C C . GLN A 1 296 ? 18.486 19.774 -52.048 1.00 82.94 296 GLN A C 1
ATOM 2393 O O . GLN A 1 296 ? 18.212 19.293 -50.949 1.00 82.94 296 GLN A O 1
ATOM 2398 N N . ARG A 1 297 ? 19.606 19.435 -52.708 1.00 78.88 297 ARG A N 1
ATOM 2399 C CA . ARG A 1 297 ? 20.555 18.393 -52.249 1.00 78.88 297 ARG A CA 1
ATOM 2400 C C . ARG A 1 297 ? 20.949 18.473 -50.764 1.00 78.88 297 ARG A C 1
ATOM 2402 O O . ARG A 1 297 ? 20.976 17.426 -50.125 1.00 78.88 297 ARG A O 1
ATOM 2409 N N . PRO A 1 298 ? 21.265 19.646 -50.178 1.00 83.25 298 PRO A N 1
ATOM 2410 C CA . PRO A 1 298 ? 21.638 19.709 -48.762 1.00 83.25 298 PRO A CA 1
ATOM 2411 C C . PRO A 1 298 ? 20.497 19.289 -47.826 1.00 83.25 298 PRO A C 1
ATOM 2413 O O . PRO A 1 298 ? 20.735 18.651 -46.804 1.00 83.25 298 PRO A O 1
ATOM 2416 N N . MET A 1 299 ? 19.257 19.613 -48.194 1.00 77.94 299 MET A N 1
ATOM 2417 C CA . MET A 1 299 ? 18.065 19.292 -47.415 1.00 77.94 299 MET A CA 1
ATOM 2418 C C . MET A 1 299 ? 17.668 17.819 -47.577 1.00 77.94 299 MET A C 1
ATOM 2420 O O . MET A 1 299 ? 17.326 17.179 -46.588 1.00 77.94 299 MET A O 1
ATOM 2424 N N . GLN A 1 300 ? 17.840 17.248 -48.774 1.00 81.94 300 GLN A N 1
ATOM 2425 C CA . GLN A 1 300 ? 17.726 15.802 -49.005 1.00 81.94 300 GLN A CA 1
ATOM 2426 C C . GLN A 1 300 ? 18.703 15.011 -48.123 1.00 81.94 300 GLN A C 1
ATOM 2428 O O . GLN A 1 300 ? 18.298 14.078 -47.437 1.00 81.94 300 GLN A O 1
ATOM 2433 N N . LEU A 1 301 ? 19.981 15.412 -48.082 1.00 82.56 301 LEU A N 1
ATOM 2434 C CA . LEU A 1 301 ? 20.995 14.747 -47.253 1.00 82.56 301 LEU A CA 1
ATOM 2435 C C . LEU A 1 301 ? 20.675 14.835 -45.754 1.00 82.56 301 LEU A C 1
ATOM 2437 O O . LEU A 1 301 ? 20.908 13.870 -45.030 1.00 82.56 301 LEU A O 1
ATOM 2441 N N . ALA A 1 302 ? 20.120 15.959 -45.289 1.00 82.25 302 ALA A N 1
ATOM 2442 C CA . ALA A 1 302 ? 19.700 16.119 -43.898 1.00 82.25 302 ALA A CA 1
ATOM 2443 C C . ALA A 1 302 ? 18.510 15.210 -43.538 1.00 82.25 302 ALA A C 1
ATOM 2445 O O . ALA A 1 302 ? 18.529 14.573 -42.486 1.00 82.25 302 ALA A O 1
ATOM 2446 N N . ILE A 1 303 ? 17.510 15.113 -44.421 1.00 81.50 303 ILE A N 1
ATOM 2447 C CA . ILE A 1 303 ? 16.348 14.225 -44.254 1.00 81.50 303 ILE A CA 1
ATOM 2448 C C . ILE A 1 303 ? 16.797 12.761 -44.232 1.00 81.50 303 ILE A C 1
ATOM 2450 O O . ILE A 1 303 ? 16.424 12.020 -43.325 1.00 81.50 303 ILE A O 1
ATOM 2454 N N . VAL A 1 304 ? 17.662 12.361 -45.172 1.00 86.00 304 VAL A N 1
ATOM 2455 C CA . VAL A 1 304 ? 18.225 11.004 -45.222 1.00 86.00 304 VAL A CA 1
ATOM 2456 C C . VAL A 1 304 ? 19.017 10.697 -43.953 1.00 86.00 304 VAL A C 1
ATOM 2458 O O . VAL A 1 304 ? 18.796 9.657 -43.343 1.00 86.00 304 VAL A O 1
ATOM 2461 N N . ALA A 1 305 ? 19.894 11.596 -43.500 1.00 80.94 305 ALA A N 1
ATOM 2462 C CA . ALA A 1 305 ? 20.671 11.381 -42.279 1.00 80.94 305 ALA A CA 1
ATOM 2463 C C . ALA A 1 305 ? 19.775 11.213 -41.037 1.00 80.94 305 ALA A C 1
ATOM 2465 O O . ALA A 1 305 ? 20.004 10.310 -40.230 1.00 80.94 305 ALA A O 1
ATOM 2466 N N . ALA A 1 306 ? 18.736 12.043 -40.903 1.00 82.75 306 ALA A N 1
ATOM 2467 C CA . ALA A 1 306 ? 17.775 11.945 -39.809 1.00 82.75 306 ALA A CA 1
ATOM 2468 C C . ALA A 1 306 ? 16.977 10.631 -39.864 1.00 82.75 306 ALA A C 1
ATOM 2470 O O . ALA A 1 306 ? 16.882 9.931 -38.856 1.00 82.75 306 ALA A O 1
ATOM 2471 N N . GLY A 1 307 ? 16.472 10.254 -41.040 1.00 83.12 307 GLY A N 1
ATOM 2472 C CA . GLY A 1 307 ? 15.711 9.019 -41.210 1.00 83.12 307 GLY A CA 1
ATOM 2473 C C . GLY A 1 307 ? 16.553 7.758 -41.023 1.00 83.12 307 GLY A C 1
ATOM 2474 O O . GLY A 1 307 ? 16.100 6.820 -40.375 1.00 83.12 307 GLY A O 1
ATOM 2475 N N . VAL A 1 308 ? 17.810 7.742 -41.483 1.00 86.50 308 VAL A N 1
ATOM 2476 C CA . VAL A 1 308 ? 18.750 6.646 -41.187 1.00 86.50 308 VAL A CA 1
ATOM 2477 C C . VAL A 1 308 ? 18.972 6.531 -39.680 1.00 86.50 308 VAL A C 1
ATOM 2479 O O . VAL A 1 308 ? 18.934 5.426 -39.142 1.00 86.50 308 VAL A O 1
ATOM 2482 N N . SER A 1 309 ? 19.155 7.655 -38.979 1.00 83.12 309 SER A N 1
ATOM 2483 C CA . SER A 1 309 ? 19.306 7.649 -37.521 1.00 83.12 309 SER A CA 1
ATOM 2484 C C . SER A 1 309 ? 18.058 7.110 -36.812 1.00 83.12 309 SER A C 1
ATOM 2486 O O . SER A 1 309 ? 18.184 6.385 -35.826 1.00 83.12 309 SER A O 1
ATOM 2488 N N . GLU A 1 310 ? 16.860 7.423 -37.310 1.00 81.31 310 GLU A N 1
ATOM 2489 C CA . GLU A 1 310 ? 15.600 6.891 -36.784 1.00 81.31 310 GLU A CA 1
ATOM 2490 C C . GLU A 1 310 ? 15.469 5.380 -37.033 1.00 81.31 310 GLU A C 1
ATOM 2492 O O . GLU A 1 310 ? 15.129 4.634 -36.113 1.00 81.31 310 GLU A O 1
ATOM 2497 N N . ILE A 1 311 ? 15.795 4.909 -38.243 1.00 82.31 311 ILE A N 1
ATOM 2498 C CA . ILE A 1 311 ? 15.780 3.482 -38.601 1.00 82.31 311 ILE A CA 1
ATOM 2499 C C . ILE A 1 311 ? 16.751 2.700 -37.713 1.00 82.31 311 ILE A C 1
ATOM 2501 O O . ILE A 1 311 ? 16.375 1.671 -37.149 1.00 82.31 311 ILE A O 1
ATOM 2505 N N . VAL A 1 312 ? 17.978 3.200 -37.541 1.00 84.56 312 VAL A N 1
ATOM 2506 C CA . VAL A 1 312 ? 18.981 2.588 -36.659 1.00 84.56 312 VAL A CA 1
ATOM 2507 C C . VAL A 1 312 ? 18.484 2.570 -35.215 1.00 84.56 312 VAL A C 1
ATOM 2509 O O . VAL A 1 312 ? 18.563 1.531 -34.566 1.00 84.56 312 VAL A O 1
ATOM 2512 N N . GLY A 1 313 ? 17.909 3.671 -34.721 1.00 79.62 313 GLY A N 1
ATOM 2513 C CA . GLY A 1 313 ? 17.345 3.740 -33.372 1.00 79.62 313 GLY A CA 1
ATOM 2514 C C . GLY A 1 313 ? 16.251 2.696 -33.133 1.00 79.62 313 GLY A C 1
ATOM 2515 O O . GLY A 1 313 ? 16.299 1.964 -32.144 1.00 79.62 313 GLY A O 1
ATOM 2516 N N . ARG A 1 314 ? 15.310 2.559 -34.074 1.00 80.00 314 ARG A N 1
ATOM 2517 C CA . ARG A 1 314 ? 14.242 1.550 -34.007 1.00 80.00 314 ARG A CA 1
ATOM 2518 C C . ARG A 1 314 ? 14.779 0.124 -34.093 1.00 80.00 314 ARG A C 1
ATOM 2520 O O . ARG A 1 314 ? 14.263 -0.760 -33.416 1.00 80.00 314 ARG A O 1
ATOM 2527 N N . TYR A 1 315 ? 15.820 -0.110 -34.891 1.00 79.00 315 TYR A N 1
ATOM 2528 C CA . TYR A 1 315 ? 16.447 -1.427 -34.989 1.00 79.00 315 TYR A CA 1
ATOM 2529 C C . TYR A 1 315 ? 17.230 -1.790 -33.725 1.00 79.00 315 TYR A C 1
ATOM 2531 O O . TYR A 1 315 ? 17.170 -2.932 -33.286 1.00 79.00 315 TYR A O 1
ATOM 2539 N N . CYS A 1 316 ? 17.916 -0.831 -33.101 1.00 77.56 316 CYS A N 1
ATOM 2540 C CA . CYS A 1 316 ? 18.564 -1.032 -31.806 1.00 77.56 316 CYS A CA 1
ATOM 2541 C C . CYS A 1 316 ? 17.542 -1.389 -30.723 1.00 77.56 316 CYS A C 1
ATOM 2543 O O . CYS A 1 316 ? 17.755 -2.353 -29.994 1.00 77.56 316 CYS A O 1
ATOM 2545 N N . GLN A 1 317 ? 16.415 -0.672 -30.666 1.00 74.00 317 GLN A N 1
ATOM 2546 C CA . GLN A 1 317 ? 15.314 -0.990 -29.751 1.00 74.00 317 GLN A CA 1
ATOM 2547 C C . GLN A 1 317 ? 14.751 -2.388 -30.024 1.00 74.00 317 GLN A C 1
ATOM 2549 O O . GLN A 1 317 ? 14.609 -3.181 -29.103 1.00 74.00 317 GLN A O 1
ATOM 2554 N N . PHE A 1 318 ? 14.507 -2.729 -31.292 1.00 78.38 318 PHE A N 1
ATOM 2555 C CA . PHE A 1 318 ? 14.046 -4.063 -31.673 1.00 78.38 318 PHE A CA 1
ATOM 2556 C C . PHE A 1 318 ? 15.042 -5.162 -31.289 1.00 78.38 318 PHE A C 1
ATOM 2558 O O . PHE A 1 318 ? 14.645 -6.182 -30.738 1.00 78.38 318 PHE A O 1
ATOM 2565 N N . ALA A 1 319 ? 16.333 -4.960 -31.555 1.00 76.69 319 ALA A N 1
ATOM 2566 C CA . ALA A 1 319 ? 17.380 -5.909 -31.205 1.00 76.69 319 ALA A CA 1
ATOM 2567 C C . ALA A 1 319 ? 17.492 -6.088 -29.686 1.00 76.69 319 ALA A C 1
ATOM 2569 O O . ALA A 1 319 ? 17.650 -7.217 -29.235 1.00 76.69 319 ALA A O 1
ATOM 2570 N N . GLN A 1 320 ? 17.358 -5.010 -28.906 1.00 76.00 320 GLN A N 1
ATOM 2571 C CA . GLN A 1 320 ? 17.279 -5.079 -27.445 1.00 76.00 320 GLN A CA 1
ATOM 2572 C C . GLN A 1 320 ? 16.067 -5.894 -26.996 1.00 76.00 320 GLN A C 1
ATOM 2574 O O . GLN A 1 320 ? 16.243 -6.844 -26.247 1.00 76.00 320 GLN A O 1
ATOM 2579 N N . THR A 1 321 ? 14.872 -5.616 -27.525 1.00 69.12 321 THR A N 1
ATOM 2580 C CA . THR A 1 321 ? 13.665 -6.394 -27.204 1.00 69.12 321 THR A CA 1
ATOM 2581 C C . THR A 1 321 ? 13.834 -7.871 -27.561 1.00 69.12 321 THR A C 1
ATOM 2583 O O . THR A 1 321 ? 13.521 -8.727 -26.748 1.00 69.12 321 THR A O 1
ATOM 2586 N N . VAL A 1 322 ? 14.388 -8.198 -28.734 1.00 71.19 322 VAL A N 1
ATOM 2587 C CA . VAL A 1 322 ? 14.631 -9.592 -29.144 1.00 71.19 322 VAL A CA 1
ATOM 2588 C C . VAL A 1 322 ? 15.669 -10.275 -28.252 1.00 71.19 322 VAL A C 1
ATOM 2590 O O . VAL A 1 322 ? 15.480 -11.436 -27.900 1.00 71.19 322 VAL A O 1
ATOM 2593 N N . LEU A 1 323 ? 16.755 -9.590 -27.885 1.00 70.62 323 LEU A N 1
ATOM 2594 C CA . LEU A 1 323 ? 17.771 -10.130 -26.977 1.00 70.62 323 LEU A CA 1
ATOM 2595 C C . LEU A 1 323 ? 17.195 -10.368 -25.578 1.00 70.62 323 LEU A C 1
ATOM 2597 O O . LEU A 1 323 ? 17.361 -11.460 -25.047 1.00 70.62 323 LEU A O 1
ATOM 2601 N N . GLU A 1 324 ? 16.445 -9.408 -25.036 1.00 64.81 324 GLU A N 1
ATOM 2602 C CA . GLU A 1 324 ? 15.736 -9.544 -23.759 1.00 64.81 324 GLU A CA 1
ATOM 2603 C C . GLU A 1 324 ? 14.729 -10.708 -23.808 1.00 64.81 324 GLU A C 1
ATOM 2605 O O . GLU A 1 324 ? 14.721 -11.554 -22.916 1.00 64.81 324 GLU A O 1
ATOM 2610 N N . SER A 1 325 ? 13.935 -10.830 -24.881 1.00 63.44 325 SER A N 1
ATOM 2611 C CA . SER A 1 325 ? 13.013 -11.959 -25.072 1.00 63.44 325 SER A CA 1
ATOM 2612 C C . SER A 1 325 ? 13.741 -13.305 -25.165 1.00 63.44 325 SER A C 1
ATOM 2614 O O . SER A 1 325 ? 13.230 -14.313 -24.683 1.00 63.44 325 SER A O 1
ATOM 2616 N N . LEU A 1 326 ? 14.927 -13.357 -25.781 1.00 63.75 326 LEU A N 1
ATOM 2617 C CA . LEU A 1 326 ? 15.739 -14.576 -25.873 1.00 63.75 326 LEU A CA 1
ATOM 2618 C C . LEU A 1 326 ? 16.382 -14.948 -24.531 1.00 63.75 326 LEU A C 1
ATOM 2620 O O . LEU A 1 326 ? 16.460 -16.132 -24.209 1.00 63.75 326 LEU A O 1
ATOM 2624 N N . GLU A 1 327 ? 16.805 -13.964 -23.735 1.00 61.59 327 GLU A N 1
ATOM 2625 C CA . GLU A 1 327 ? 17.286 -14.171 -22.364 1.00 61.59 327 GLU A CA 1
ATOM 2626 C C . GLU A 1 327 ? 16.156 -14.696 -21.459 1.00 61.59 327 GLU A C 1
ATOM 2628 O O . GLU A 1 327 ? 16.358 -15.622 -20.666 1.00 61.59 327 GLU A O 1
ATOM 2633 N N . GLN A 1 328 ? 14.935 -14.189 -21.648 1.00 58.91 328 GLN A N 1
ATOM 2634 C CA . GLN A 1 328 ? 13.739 -14.585 -20.898 1.00 58.91 328 GLN A CA 1
ATOM 2635 C C . GLN A 1 328 ? 13.078 -15.881 -21.380 1.00 58.91 328 GLN A C 1
ATOM 2637 O O . GLN A 1 328 ? 12.403 -16.546 -20.594 1.00 58.91 328 GLN A O 1
ATOM 2642 N N . ALA A 1 329 ? 13.336 -16.323 -22.616 1.00 56.72 329 ALA A N 1
ATOM 2643 C CA . ALA A 1 329 ? 12.852 -17.601 -23.155 1.00 56.72 329 ALA A CA 1
ATOM 2644 C C . ALA A 1 329 ? 13.340 -18.839 -22.367 1.00 56.72 329 ALA A C 1
ATOM 2646 O O . ALA A 1 329 ? 12.949 -19.966 -22.674 1.00 56.72 329 ALA A O 1
ATOM 2647 N N . SER A 1 330 ? 14.182 -18.645 -21.346 1.00 50.78 330 SER A N 1
ATOM 2648 C CA . SER A 1 330 ? 14.704 -19.692 -20.471 1.00 50.78 330 SER A CA 1
ATOM 2649 C C . SER A 1 330 ? 14.016 -19.813 -19.097 1.00 50.78 330 SER A C 1
ATOM 2651 O O . SER A 1 330 ? 14.431 -20.661 -18.304 1.00 50.78 330 SER A O 1
ATOM 2653 N N . GLY A 1 331 ? 12.937 -19.072 -18.795 1.00 51.12 331 GLY A N 1
ATOM 2654 C CA . GLY A 1 331 ? 12.222 -19.294 -17.531 1.00 51.12 331 GLY A CA 1
ATOM 2655 C C . GLY A 1 331 ? 10.825 -18.687 -17.397 1.00 51.12 331 GLY A C 1
ATOM 2656 O O . GLY A 1 331 ? 10.607 -17.519 -17.685 1.00 51.12 331 GLY A O 1
ATOM 2657 N N . ASP A 1 332 ? 9.921 -19.485 -16.824 1.00 61.16 332 ASP A N 1
ATOM 2658 C CA . ASP A 1 332 ? 8.656 -19.090 -16.183 1.00 61.16 332 ASP A CA 1
ATOM 2659 C C . ASP A 1 332 ? 8.933 -18.288 -14.893 1.00 61.16 332 ASP A C 1
ATOM 2661 O O . ASP A 1 332 ? 8.652 -18.723 -13.777 1.00 61.16 332 ASP A O 1
ATOM 2665 N N . ARG A 1 333 ? 9.653 -17.169 -15.019 1.00 68.38 333 ARG A N 1
ATOM 2666 C CA . ARG A 1 333 ? 10.076 -16.332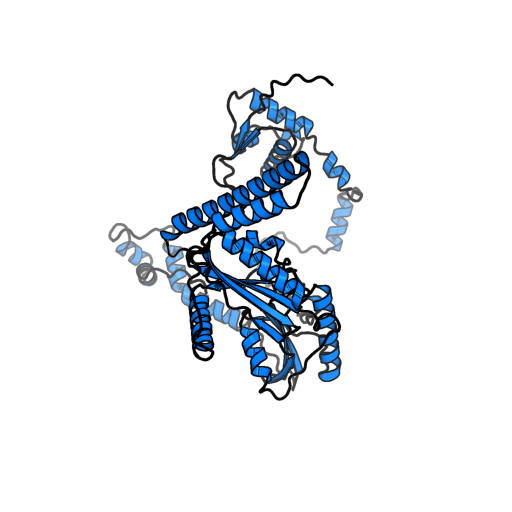 -13.889 1.00 68.38 333 ARG A CA 1
ATOM 2667 C C . ARG A 1 333 ? 9.478 -14.938 -14.033 1.00 68.38 333 ARG A C 1
ATOM 2669 O O . ARG A 1 333 ? 9.478 -14.369 -15.122 1.00 68.38 333 ARG A O 1
ATOM 2676 N N . GLY A 1 334 ? 8.963 -14.407 -12.924 1.00 72.50 334 GLY A N 1
ATOM 2677 C CA . GLY A 1 334 ? 8.517 -13.018 -12.833 1.00 72.50 334 GLY A CA 1
ATOM 2678 C C . GLY A 1 334 ? 9.673 -12.018 -12.938 1.00 72.50 334 GLY A C 1
ATOM 2679 O O . GLY A 1 334 ? 10.847 -12.388 -12.963 1.00 72.50 334 GLY A O 1
ATOM 2680 N N . LEU A 1 335 ? 9.330 -10.735 -12.968 1.00 80.50 335 LEU A N 1
ATOM 2681 C CA . LEU A 1 335 ? 10.273 -9.624 -13.019 1.00 80.50 335 LEU A CA 1
ATOM 2682 C C . LEU A 1 335 ? 10.902 -9.352 -11.641 1.00 80.50 335 LEU A C 1
ATOM 2684 O O . LEU A 1 335 ? 10.197 -9.165 -10.646 1.00 80.50 335 LEU A O 1
ATOM 2688 N N . ASP A 1 336 ? 12.230 -9.234 -11.592 1.00 80.94 336 ASP A N 1
ATOM 2689 C CA . ASP A 1 336 ? 12.992 -8.851 -10.392 1.00 80.94 336 ASP A CA 1
ATOM 2690 C C . ASP A 1 336 ? 12.943 -7.319 -10.168 1.00 80.94 336 ASP A C 1
ATOM 2692 O O . ASP A 1 336 ? 13.957 -6.623 -10.204 1.00 80.94 336 ASP A O 1
ATOM 2696 N N . ILE A 1 337 ? 11.743 -6.759 -9.970 1.00 80.38 337 ILE A N 1
ATOM 2697 C CA . ILE A 1 337 ? 11.534 -5.322 -9.708 1.00 80.38 337 ILE A CA 1
ATOM 2698 C C . ILE A 1 337 ? 11.165 -5.132 -8.233 1.00 80.38 337 ILE A C 1
ATOM 2700 O O . ILE A 1 337 ? 10.106 -5.610 -7.832 1.00 80.38 337 ILE A O 1
ATOM 2704 N N . PRO A 1 338 ? 11.954 -4.432 -7.400 1.00 79.69 338 PRO A N 1
ATOM 2705 C CA . PRO A 1 338 ? 11.601 -4.201 -6.000 1.00 79.69 338 PRO A CA 1
ATOM 2706 C C . PRO A 1 338 ? 10.465 -3.179 -5.868 1.00 79.69 338 PRO A C 1
ATOM 2708 O O . PRO A 1 338 ? 10.315 -2.287 -6.698 1.00 79.69 338 PRO A O 1
ATOM 2711 N N . ASP A 1 339 ? 9.710 -3.234 -4.771 1.00 77.31 339 ASP A N 1
ATOM 2712 C CA . ASP A 1 339 ? 8.622 -2.279 -4.500 1.00 77.31 339 ASP A CA 1
ATOM 2713 C C . ASP A 1 339 ? 9.065 -0.811 -4.506 1.00 77.31 339 ASP A C 1
ATOM 2715 O O . ASP A 1 339 ? 8.310 0.073 -4.909 1.00 77.31 339 ASP A O 1
ATOM 2719 N N . ALA A 1 340 ? 10.310 -0.551 -4.097 1.00 76.56 340 ALA A N 1
ATOM 2720 C CA . ALA A 1 340 ? 10.901 0.783 -4.111 1.00 76.56 340 ALA A CA 1
ATOM 2721 C C . ALA A 1 340 ? 10.917 1.414 -5.515 1.00 76.56 340 ALA A C 1
ATOM 2723 O O . ALA A 1 340 ? 10.875 2.638 -5.624 1.00 76.56 340 ALA A O 1
ATOM 2724 N N . ALA A 1 341 ? 10.913 0.605 -6.581 1.00 76.94 341 ALA A N 1
ATOM 2725 C CA . ALA A 1 341 ? 10.827 1.097 -7.952 1.00 76.94 341 ALA A CA 1
ATOM 2726 C C . ALA A 1 341 ? 9.500 1.826 -8.235 1.00 76.94 341 ALA A C 1
ATOM 2728 O O . ALA A 1 341 ? 9.469 2.727 -9.066 1.00 76.94 341 ALA A O 1
ATOM 2729 N N . PHE A 1 342 ? 8.426 1.495 -7.508 1.00 82.00 342 PHE A N 1
ATOM 2730 C CA . PHE A 1 342 ? 7.113 2.134 -7.644 1.00 82.00 342 PHE A CA 1
ATOM 2731 C C . PHE A 1 342 ? 6.916 3.325 -6.696 1.00 82.00 342 PHE A C 1
ATOM 2733 O O . PHE A 1 342 ? 5.925 4.048 -6.811 1.00 82.00 342 PHE A O 1
ATOM 2740 N N . ALA A 1 343 ? 7.845 3.569 -5.766 1.00 74.12 343 ALA A N 1
ATOM 2741 C CA . ALA A 1 343 ? 7.746 4.657 -4.791 1.00 74.12 343 ALA A CA 1
ATOM 2742 C C . ALA A 1 343 ? 7.536 6.059 -5.410 1.00 74.12 343 ALA A C 1
ATOM 2744 O O . ALA A 1 343 ? 6.770 6.833 -4.836 1.00 74.12 343 ALA A O 1
ATOM 2745 N N . PRO A 1 344 ? 8.126 6.419 -6.572 1.00 77.19 344 PRO A N 1
ATOM 2746 C CA . PRO A 1 344 ? 7.856 7.709 -7.221 1.00 77.19 344 PRO A CA 1
ATOM 2747 C C . PRO A 1 344 ? 6.401 7.875 -7.686 1.00 77.19 344 PRO A C 1
ATOM 2749 O O . PRO A 1 344 ? 5.894 8.997 -7.809 1.00 77.19 344 PRO A O 1
ATOM 2752 N N . ASP A 1 345 ? 5.732 6.755 -7.951 1.00 76.62 345 ASP A N 1
ATOM 2753 C CA . ASP A 1 345 ? 4.408 6.706 -8.557 1.00 76.62 345 ASP A CA 1
ATOM 2754 C C . ASP A 1 345 ? 3.298 6.468 -7.542 1.00 76.62 345 ASP A C 1
ATOM 2756 O O . ASP A 1 345 ? 2.140 6.756 -7.841 1.00 76.62 345 ASP A O 1
ATOM 2760 N N . VAL A 1 346 ? 3.644 6.022 -6.335 1.00 75.19 346 VAL A N 1
ATOM 2761 C CA . VAL A 1 346 ? 2.721 5.790 -5.225 1.00 75.19 346 VAL A CA 1
ATOM 2762 C C . VAL A 1 346 ? 2.827 6.944 -4.230 1.00 75.19 346 VAL A C 1
ATOM 2764 O O . VAL A 1 346 ? 3.908 7.310 -3.777 1.00 75.19 346 VAL A O 1
ATOM 2767 N N . ARG A 1 347 ? 1.699 7.552 -3.857 1.00 67.00 347 ARG A N 1
ATOM 2768 C CA . ARG A 1 347 ? 1.686 8.537 -2.767 1.00 67.00 347 ARG A CA 1
ATOM 2769 C C . ARG A 1 347 ? 2.008 7.831 -1.448 1.00 67.00 347 ARG A C 1
ATOM 2771 O O . ARG A 1 347 ? 1.324 6.876 -1.093 1.00 67.00 347 ARG A O 1
ATOM 2778 N N . GLN A 1 348 ? 3.019 8.322 -0.723 1.00 53.53 348 GLN A N 1
ATOM 2779 C CA . GLN A 1 348 ? 3.337 7.844 0.625 1.00 53.53 348 GLN A CA 1
ATOM 2780 C C . GLN A 1 348 ? 2.081 7.873 1.502 1.00 53.53 348 GLN A C 1
ATOM 2782 O O . GLN A 1 348 ? 1.378 8.884 1.584 1.00 53.53 348 GLN A O 1
ATOM 2787 N N . SER A 1 349 ? 1.810 6.745 2.150 1.00 55.09 349 SER A N 1
ATOM 2788 C CA . SER A 1 349 ? 0.814 6.630 3.202 1.00 55.09 349 SER A CA 1
ATOM 2789 C C . SER A 1 349 ? 1.141 7.588 4.343 1.00 55.09 349 SER A C 1
ATOM 2791 O O . SER A 1 349 ? 2.291 7.670 4.766 1.00 55.09 349 SER A O 1
ATOM 2793 N N . PHE A 1 350 ? 0.141 8.315 4.838 1.00 60.59 350 PHE A N 1
ATOM 2794 C CA . PHE A 1 350 ? 0.309 9.191 5.994 1.00 60.59 350 PHE A CA 1
ATOM 2795 C C . PHE A 1 350 ? -0.009 8.441 7.289 1.00 60.59 350 PHE A C 1
ATOM 2797 O O . PHE A 1 350 ? -0.940 7.633 7.339 1.00 60.59 350 PHE A O 1
ATOM 2804 N N . GLU A 1 351 ? 0.744 8.745 8.342 1.00 60.50 351 GLU A N 1
ATOM 2805 C CA . GLU A 1 351 ? 0.362 8.403 9.708 1.00 60.50 351 GLU A CA 1
ATOM 2806 C C . GLU A 1 351 ? -0.748 9.364 10.161 1.00 60.50 351 GLU A C 1
ATOM 2808 O O . GLU A 1 351 ? -0.684 10.571 9.913 1.00 60.50 351 GLU A O 1
ATOM 2813 N N . PHE A 1 352 ? -1.807 8.827 10.765 1.00 68.38 352 PHE A N 1
ATOM 2814 C CA . PHE A 1 352 ? -2.932 9.612 11.265 1.00 68.38 352 PHE A CA 1
ATOM 2815 C C . PHE A 1 352 ? -3.225 9.232 12.708 1.00 68.38 352 PHE A C 1
ATOM 2817 O O . PHE A 1 352 ? -3.490 8.063 13.001 1.00 68.38 352 PHE A O 1
ATOM 2824 N N . ASP A 1 353 ? -3.206 10.224 13.592 1.00 73.25 353 ASP A N 1
ATOM 2825 C CA . ASP A 1 353 ? -3.548 10.032 14.993 1.00 73.25 353 ASP A CA 1
ATOM 2826 C C . ASP A 1 353 ? -5.072 10.070 15.185 1.00 73.25 353 ASP A C 1
ATOM 2828 O O . ASP A 1 353 ? -5.731 11.089 14.976 1.00 73.25 353 ASP A O 1
ATOM 2832 N N . PHE A 1 354 ? -5.640 8.933 15.590 1.00 79.62 354 PHE A N 1
ATOM 2833 C CA . PHE A 1 354 ? -7.069 8.797 15.875 1.00 79.62 354 PHE A CA 1
ATOM 2834 C C . PHE A 1 354 ? -7.425 9.111 17.337 1.00 79.62 354 PHE A C 1
ATOM 2836 O O . PHE A 1 354 ? -8.610 9.176 17.672 1.00 79.62 354 PHE A O 1
ATOM 2843 N N . THR A 1 355 ? -6.431 9.320 18.206 1.00 77.00 355 THR A N 1
ATOM 2844 C CA . THR A 1 355 ? -6.616 9.590 19.641 1.00 77.00 355 THR A CA 1
ATOM 2845 C C . THR A 1 355 ? -7.564 10.763 19.925 1.00 77.00 355 THR A C 1
ATOM 2847 O O . THR A 1 355 ? -8.440 10.595 20.776 1.00 77.00 355 THR A O 1
ATOM 2850 N N . PRO A 1 356 ? -7.521 11.896 19.188 1.00 77.88 356 PRO A N 1
ATOM 2851 C CA . PRO A 1 356 ? -8.413 13.039 19.429 1.00 77.88 356 PRO A CA 1
ATOM 2852 C C . PRO A 1 356 ? -9.911 12.746 19.235 1.00 77.88 356 PRO A C 1
ATOM 2854 O O . PRO A 1 356 ? -10.764 13.544 19.632 1.00 77.88 356 PRO A O 1
ATOM 2857 N N . PHE A 1 357 ? -10.253 11.628 18.589 1.00 76.69 357 PHE A N 1
ATOM 2858 C CA . PHE A 1 357 ? -11.637 11.243 18.304 1.00 76.69 357 PHE A CA 1
ATOM 2859 C C . PHE A 1 357 ? -12.185 10.196 19.280 1.00 76.69 357 PHE A C 1
ATOM 2861 O O . PHE A 1 357 ? -13.382 9.887 19.232 1.00 76.69 357 PHE A O 1
ATOM 2868 N N . LEU A 1 358 ? -11.336 9.650 20.152 1.00 79.00 358 LEU A N 1
ATOM 2869 C CA . LEU A 1 358 ? -11.734 8.685 21.167 1.00 79.00 358 LEU A CA 1
ATOM 2870 C C . LEU A 1 358 ? -12.309 9.398 22.390 1.00 79.00 358 LEU A C 1
ATOM 2872 O O . LEU A 1 358 ? -11.890 10.496 22.751 1.00 79.00 358 LEU A O 1
ATOM 2876 N N . LEU A 1 359 ? -13.281 8.758 23.034 1.00 76.75 359 LEU A N 1
ATOM 2877 C CA . LEU A 1 359 ? -13.696 9.144 24.375 1.00 76.75 359 LEU A CA 1
ATOM 2878 C C . LEU A 1 359 ? -12.518 8.900 25.322 1.00 76.75 359 LEU A C 1
ATOM 2880 O O . LEU A 1 359 ? -11.945 7.807 25.327 1.00 76.75 359 LEU A O 1
ATOM 2884 N N . SER A 1 360 ? -12.163 9.913 26.116 1.00 57.47 360 SER A N 1
ATOM 2885 C CA . SER A 1 360 ? -11.166 9.771 27.175 1.00 57.47 360 SER A CA 1
ATOM 2886 C C . SER A 1 360 ? -11.543 8.587 28.060 1.00 57.47 360 SER A C 1
ATOM 2888 O O . SER A 1 360 ? -12.702 8.454 28.465 1.00 57.47 360 SER A O 1
ATOM 2890 N N . ALA A 1 361 ? -10.578 7.709 28.340 1.00 50.56 361 ALA A N 1
ATOM 2891 C CA . ALA A 1 361 ? -10.804 6.623 29.283 1.00 50.56 361 ALA A CA 1
ATOM 2892 C C . ALA A 1 361 ? -11.280 7.228 30.617 1.00 50.56 361 ALA A C 1
ATOM 2894 O O . ALA A 1 361 ? -10.719 8.245 31.031 1.00 50.56 361 ALA A O 1
ATOM 2895 N N . PRO A 1 362 ? -12.296 6.649 31.285 1.00 46.62 362 PRO A N 1
ATOM 2896 C CA . PRO A 1 362 ? -12.676 7.122 32.607 1.00 46.62 362 PRO A CA 1
ATOM 2897 C C . PRO A 1 362 ? -11.438 7.071 33.507 1.00 46.62 362 PRO A C 1
ATOM 2899 O O . PRO A 1 362 ? -10.737 6.054 33.540 1.00 46.62 362 PRO A O 1
ATOM 2902 N N . GLU A 1 363 ? -11.142 8.181 34.184 1.00 34.97 363 GLU A N 1
ATOM 2903 C CA . GLU A 1 363 ? -10.090 8.244 35.193 1.00 34.97 363 GLU A CA 1
ATOM 2904 C C . GLU A 1 363 ? -10.450 7.253 36.299 1.00 34.97 363 GLU A C 1
ATOM 2906 O O . GLU A 1 363 ? -11.273 7.515 37.172 1.00 34.97 363 GLU A O 1
ATOM 2911 N N . PHE A 1 364 ? -9.882 6.053 36.229 1.00 36.78 364 PHE A N 1
ATOM 2912 C CA . PHE A 1 364 ? -9.988 5.115 37.328 1.00 36.78 364 PHE A CA 1
ATOM 2913 C C . PHE A 1 364 ? -9.083 5.633 38.441 1.00 36.78 364 PHE A C 1
ATOM 2915 O O . PHE A 1 364 ? -7.858 5.505 38.353 1.00 36.78 364 PHE A O 1
ATOM 2922 N N . GLU A 1 365 ? -9.690 6.198 39.488 1.00 36.78 365 GLU A N 1
ATOM 2923 C CA . GLU A 1 365 ? -9.028 6.414 40.772 1.00 36.78 365 GLU A CA 1
ATOM 2924 C C . GLU A 1 365 ? -8.351 5.100 41.174 1.00 36.78 365 GLU A C 1
ATOM 2926 O O . GLU A 1 365 ? -8.996 4.080 41.451 1.00 36.78 365 GLU A O 1
ATOM 2931 N N . ARG A 1 366 ? -7.017 5.079 41.129 1.00 38.72 366 ARG A N 1
ATOM 2932 C CA . ARG A 1 366 ? -6.261 3.919 41.591 1.00 38.72 366 ARG A CA 1
ATOM 2933 C C . ARG A 1 366 ? -6.568 3.761 43.074 1.00 38.72 366 ARG A C 1
ATOM 2935 O O . ARG A 1 366 ? -6.305 4.678 43.846 1.00 38.72 366 ARG A O 1
ATOM 2942 N N . LYS A 1 367 ? -7.096 2.596 43.471 1.00 32.75 367 LYS A N 1
ATOM 2943 C CA . LYS A 1 367 ? -7.233 2.236 44.889 1.00 32.75 367 LYS A CA 1
ATOM 2944 C C . LYS A 1 367 ? -5.897 2.522 45.590 1.00 32.75 367 LYS A C 1
ATOM 2946 O O . LYS A 1 367 ? -4.883 1.984 45.129 1.00 32.75 367 LYS A O 1
ATOM 2951 N N . PRO A 1 368 ? -5.874 3.340 46.657 1.00 35.00 368 PRO A N 1
ATOM 2952 C CA . PRO A 1 368 ? -4.651 3.589 47.398 1.00 35.00 368 PRO A CA 1
ATOM 2953 C C . PRO A 1 368 ? -4.114 2.254 47.913 1.00 35.00 368 PRO A C 1
ATOM 2955 O O . PRO A 1 368 ? -4.853 1.411 48.427 1.00 35.00 368 PRO A O 1
ATOM 2958 N N . TYR A 1 369 ? -2.827 2.032 47.678 1.00 40.66 369 TYR A N 1
ATOM 2959 C CA . TYR A 1 369 ? -2.126 0.833 48.104 1.00 40.66 369 TYR A CA 1
ATOM 2960 C C . TYR A 1 369 ? -2.047 0.828 49.636 1.00 40.66 369 TYR A C 1
ATOM 2962 O O . TYR A 1 369 ? -1.351 1.650 50.225 1.00 40.66 369 TYR A O 1
ATOM 2970 N N . GLU A 1 370 ? -2.761 -0.089 50.294 1.00 36.75 370 GLU A N 1
ATOM 2971 C CA . GLU A 1 370 ? -2.565 -0.347 51.723 1.00 36.75 370 GLU A CA 1
ATOM 2972 C C . GLU A 1 370 ? -1.211 -1.041 51.919 1.00 36.75 370 GLU A C 1
ATOM 2974 O O . GLU A 1 370 ? -1.065 -2.253 51.728 1.00 36.75 370 GLU A O 1
ATOM 2979 N N . VAL A 1 371 ? -0.200 -0.258 52.299 1.00 37.16 371 VAL A N 1
ATOM 2980 C CA . VAL A 1 371 ? 1.103 -0.766 52.728 1.00 37.16 371 VAL A CA 1
ATOM 2981 C C . VAL A 1 371 ? 0.899 -1.559 54.022 1.00 37.16 371 VAL A C 1
ATOM 2983 O O . VAL A 1 371 ? 0.695 -0.996 55.097 1.00 37.16 371 VAL A O 1
ATOM 2986 N N . ARG A 1 372 ? 0.976 -2.892 53.952 1.00 36.72 372 ARG A N 1
ATOM 2987 C CA . ARG A 1 372 ? 1.174 -3.714 55.152 1.00 36.72 372 ARG A CA 1
ATOM 2988 C C . ARG A 1 372 ? 2.615 -3.548 55.619 1.00 36.72 372 ARG A C 1
ATOM 2990 O O . ARG A 1 372 ? 3.530 -4.054 54.975 1.00 36.72 372 ARG A O 1
ATOM 2997 N N . SER A 1 373 ? 2.779 -2.846 56.738 1.00 35.66 373 SER A N 1
ATOM 2998 C CA . SER A 1 373 ? 4.054 -2.687 57.432 1.00 35.66 373 SER A CA 1
ATOM 2999 C C . SER A 1 373 ? 4.635 -4.056 57.798 1.00 35.66 373 SER A C 1
ATOM 3001 O O . SER A 1 373 ? 4.034 -4.816 58.561 1.00 35.66 373 SER A O 1
ATOM 3003 N N . LEU A 1 374 ? 5.789 -4.382 57.221 1.00 39.69 374 LEU A N 1
ATOM 3004 C CA . LEU A 1 374 ? 6.674 -5.437 57.694 1.00 39.69 374 LEU A CA 1
ATOM 3005 C C . LEU A 1 374 ? 7.997 -4.774 58.058 1.00 39.69 374 LEU A C 1
ATOM 3007 O O . LEU A 1 374 ? 8.756 -4.354 57.185 1.00 39.69 374 LEU A O 1
ATOM 3011 N N . ASP A 1 375 ? 8.239 -4.697 59.363 1.00 43.06 375 ASP A N 1
ATOM 3012 C CA . ASP A 1 375 ? 9.480 -4.248 59.982 1.00 43.06 375 ASP A CA 1
ATOM 3013 C C . ASP A 1 375 ? 10.689 -4.951 59.357 1.00 43.06 375 ASP A C 1
ATOM 3015 O O . ASP A 1 375 ? 10.970 -6.119 59.625 1.00 43.06 375 ASP A O 1
ATOM 3019 N N . SER A 1 376 ? 11.412 -4.243 58.491 1.00 38.34 376 SER A N 1
ATOM 3020 C CA . SER A 1 376 ? 12.768 -4.618 58.086 1.00 38.34 376 SER A CA 1
ATOM 3021 C C . SER A 1 376 ? 13.487 -3.445 57.413 1.00 38.34 376 SER A C 1
ATOM 3023 O O . SER A 1 376 ? 13.526 -3.326 56.196 1.00 38.34 376 SER A O 1
ATOM 3025 N N . GLY A 1 377 ? 14.070 -2.572 58.242 1.00 42.59 377 GLY A N 1
ATOM 3026 C CA . GLY A 1 377 ? 15.361 -1.910 57.993 1.00 42.59 377 GLY A CA 1
ATOM 3027 C C . GLY A 1 377 ? 15.585 -1.139 56.685 1.00 42.59 377 GLY A C 1
ATOM 3028 O O . GLY A 1 377 ? 16.738 -1.002 56.285 1.00 42.59 377 GLY A O 1
ATOM 3029 N N . SER A 1 378 ? 14.545 -0.639 56.016 1.00 38.00 378 SER A N 1
ATOM 3030 C CA . SER A 1 378 ? 14.699 0.202 54.825 1.00 38.00 378 SER A CA 1
ATOM 3031 C C . SER A 1 378 ? 14.736 1.680 55.219 1.00 38.00 378 SER A C 1
ATOM 3033 O O . SER A 1 378 ? 13.767 2.212 55.755 1.00 38.00 378 SER A O 1
ATOM 3035 N N . VAL A 1 379 ? 15.868 2.342 54.964 1.00 43.62 379 VAL A N 1
ATOM 3036 C CA . VAL A 1 379 ? 16.057 3.793 55.134 1.00 43.62 379 VAL A CA 1
ATOM 3037 C C . VAL A 1 379 ? 15.496 4.508 53.904 1.00 43.62 379 VAL A C 1
ATOM 3039 O O . VAL A 1 379 ? 16.223 5.111 53.124 1.00 43.62 379 VAL A O 1
ATOM 3042 N N . VAL A 1 380 ? 14.191 4.382 53.687 1.00 37.25 380 VAL A N 1
ATOM 3043 C CA . VAL A 1 380 ? 13.459 5.239 52.754 1.00 37.25 380 VAL A CA 1
ATOM 3044 C C . VAL A 1 380 ? 12.216 5.696 53.494 1.00 37.25 380 VAL A C 1
ATOM 3046 O O . VAL A 1 380 ? 11.209 4.998 53.555 1.00 37.25 380 VAL A O 1
ATOM 3049 N N . VAL A 1 381 ? 12.347 6.849 54.141 1.00 49.97 381 VAL A N 1
ATOM 3050 C CA . VAL A 1 381 ? 11.214 7.592 54.686 1.00 49.97 381 VAL A CA 1
ATOM 3051 C C . VAL A 1 381 ? 10.652 8.416 53.535 1.00 49.97 381 VAL A C 1
ATOM 3053 O O . VAL A 1 381 ? 11.412 9.098 52.846 1.00 49.97 381 VAL A O 1
ATOM 3056 N N . GLU A 1 382 ? 9.344 8.326 53.300 1.00 50.38 382 GLU A N 1
ATOM 3057 C CA . GLU A 1 382 ? 8.651 9.223 52.375 1.00 50.38 382 GLU A CA 1
ATOM 3058 C C . GLU A 1 382 ? 8.808 10.657 52.888 1.00 50.38 382 GLU A C 1
ATOM 3060 O O . GLU A 1 382 ? 8.260 11.013 53.930 1.00 50.38 382 GLU A O 1
ATOM 3065 N N . GLN A 1 383 ? 9.599 11.461 52.179 1.00 48.56 383 GLN A N 1
ATOM 3066 C CA . GLN A 1 383 ? 9.659 12.901 52.393 1.00 48.56 383 GLN A CA 1
ATOM 3067 C C . GLN A 1 383 ? 8.644 13.583 51.489 1.00 48.56 383 GLN A C 1
ATOM 3069 O O . GLN A 1 383 ? 8.488 13.236 50.314 1.00 48.56 383 GLN A O 1
ATOM 3074 N N . SER A 1 384 ? 7.949 14.560 52.057 1.00 61.53 384 SER A N 1
ATOM 3075 C CA . SER A 1 384 ? 7.025 15.409 51.319 1.00 61.53 384 SER A CA 1
ATOM 3076 C C . SER A 1 384 ? 7.779 16.246 50.279 1.00 61.53 384 SER A C 1
ATOM 3078 O O . SER A 1 384 ? 8.954 16.581 50.440 1.00 61.53 384 SER A O 1
ATOM 3080 N N . VAL A 1 385 ? 7.093 16.609 49.194 1.00 60.28 385 VAL A N 1
ATOM 3081 C CA . VAL A 1 385 ? 7.656 17.449 48.119 1.00 60.28 385 VAL A CA 1
ATOM 3082 C C . VAL A 1 385 ? 8.201 18.774 48.672 1.00 60.28 385 VAL A C 1
ATOM 3084 O O . VAL A 1 385 ? 9.206 19.285 48.189 1.00 60.28 385 VAL A O 1
ATOM 3087 N N . GLU A 1 386 ? 7.583 19.294 49.729 1.00 63.28 386 GLU A N 1
ATOM 3088 C CA . GLU A 1 386 ? 7.974 20.536 50.399 1.00 63.28 386 GLU A CA 1
ATOM 3089 C C . GLU A 1 386 ? 9.301 20.398 51.164 1.00 63.28 386 GLU A C 1
ATOM 3091 O O . GLU A 1 386 ? 10.141 21.295 51.117 1.00 63.28 386 GLU A O 1
ATOM 3096 N N . GLU A 1 387 ? 9.549 19.256 51.809 1.00 64.94 387 GLU A N 1
ATOM 3097 C CA . GLU A 1 387 ? 10.833 18.969 52.465 1.00 64.94 387 GLU A CA 1
ATOM 3098 C C . GLU A 1 387 ? 11.963 18.799 51.443 1.00 64.94 387 GLU A C 1
ATOM 3100 O O . GLU A 1 387 ? 13.088 19.244 51.675 1.00 64.94 387 GLU A O 1
ATOM 3105 N N . MET A 1 388 ? 11.646 18.221 50.284 1.00 51.84 388 MET A N 1
ATOM 3106 C CA . MET A 1 388 ? 12.595 18.025 49.189 1.00 51.84 388 MET A CA 1
ATOM 3107 C C . MET A 1 388 ? 12.985 19.354 48.522 1.00 51.84 388 MET A C 1
ATOM 3109 O O . MET A 1 388 ? 14.156 19.571 48.214 1.00 51.84 388 MET A O 1
ATOM 3113 N N . LEU A 1 389 ? 12.024 20.269 48.354 1.00 58.22 389 LEU A N 1
ATOM 3114 C CA . LEU A 1 389 ? 12.266 21.613 47.820 1.00 58.22 389 LEU A CA 1
ATOM 3115 C C . LEU A 1 389 ? 13.112 22.465 48.775 1.00 58.22 389 LEU A C 1
ATOM 3117 O O . LEU A 1 389 ? 14.071 23.097 48.337 1.00 58.22 389 LEU A O 1
ATOM 3121 N N . ASN A 1 390 ? 12.841 22.400 50.080 1.00 68.56 390 ASN A N 1
ATOM 3122 C CA . ASN A 1 390 ? 13.648 23.096 51.087 1.00 68.56 390 ASN A CA 1
ATOM 3123 C C . ASN A 1 390 ? 15.083 22.544 51.173 1.00 68.56 390 ASN A C 1
ATOM 3125 O O . ASN A 1 390 ? 16.029 23.296 51.410 1.00 68.56 390 ASN A O 1
ATOM 3129 N N . PHE A 1 391 ? 15.271 21.237 50.961 1.00 64.12 391 PHE A N 1
ATOM 3130 C CA . PHE A 1 391 ? 16.601 20.627 50.897 1.00 64.12 391 PHE A CA 1
ATOM 3131 C C . PHE A 1 391 ? 17.389 21.088 49.657 1.00 64.12 391 PHE A C 1
ATOM 3133 O O . PHE A 1 391 ? 18.586 21.371 49.743 1.00 64.12 391 PHE A O 1
ATOM 3140 N N . LEU A 1 392 ? 16.722 21.214 48.507 1.00 53.38 392 LEU A N 1
ATOM 3141 C CA . LEU A 1 392 ? 17.331 21.709 47.268 1.00 53.38 392 LEU A CA 1
ATOM 3142 C C . LEU A 1 392 ? 17.706 23.200 47.346 1.00 53.38 392 LEU A C 1
ATOM 3144 O O . LEU A 1 392 ? 18.776 23.579 46.872 1.00 53.38 392 LEU A O 1
ATOM 3148 N N . GLU A 1 393 ? 16.900 24.031 48.014 1.00 60.78 393 GLU A N 1
ATOM 3149 C CA . GLU A 1 393 ? 17.263 25.430 48.294 1.00 60.78 393 GLU A CA 1
ATOM 3150 C C . GLU A 1 393 ? 18.435 25.544 49.282 1.00 60.78 393 GLU A C 1
ATOM 3152 O O . GLU A 1 393 ? 19.353 26.335 49.066 1.00 60.78 393 GLU A O 1
ATOM 3157 N N . ALA A 1 394 ? 18.461 24.722 50.337 1.00 57.06 394 ALA A N 1
ATOM 3158 C CA . ALA A 1 394 ? 19.528 24.745 51.342 1.00 57.06 394 ALA A CA 1
ATOM 3159 C C . ALA A 1 394 ? 20.888 24.249 50.815 1.00 57.06 394 ALA A C 1
ATOM 3161 O O . ALA A 1 394 ? 21.930 24.603 51.369 1.00 57.06 394 ALA A O 1
ATOM 3162 N N . THR A 1 395 ? 20.891 23.434 49.757 1.00 51.81 395 THR A N 1
ATOM 3163 C CA . THR A 1 395 ? 22.114 22.910 49.124 1.00 51.81 395 THR A CA 1
ATOM 3164 C C . THR A 1 395 ? 22.681 23.826 48.037 1.00 51.81 395 THR A C 1
ATOM 3166 O O . THR A 1 395 ? 23.752 23.534 47.510 1.00 51.81 395 THR A O 1
ATOM 3169 N N . GLY A 1 396 ? 22.016 24.947 47.725 1.00 49.09 396 GLY A N 1
ATOM 3170 C CA . GLY A 1 396 ? 22.500 25.920 46.741 1.00 49.09 396 GLY A CA 1
ATOM 3171 C C . GLY A 1 396 ? 22.538 25.389 45.303 1.00 49.09 396 GLY A C 1
ATOM 3172 O O . GLY A 1 396 ? 23.236 25.952 44.469 1.00 49.09 396 GLY A O 1
ATOM 3173 N N . ALA A 1 397 ? 21.795 24.320 44.996 1.00 47.44 397 ALA A N 1
ATOM 3174 C CA . ALA A 1 397 ? 21.846 23.615 43.711 1.00 47.44 397 ALA A CA 1
ATOM 3175 C C . ALA A 1 397 ? 21.050 24.293 42.573 1.00 47.44 397 ALA A C 1
ATOM 3177 O O . ALA A 1 397 ? 20.784 23.665 41.551 1.00 47.44 397 ALA A O 1
ATOM 3178 N N . ILE A 1 398 ? 20.661 25.560 42.736 1.00 43.88 398 ILE A N 1
ATOM 3179 C CA . ILE A 1 398 ? 20.014 26.354 41.687 1.00 43.88 398 ILE A CA 1
ATOM 3180 C C . ILE A 1 398 ? 20.888 27.581 41.415 1.00 43.88 398 ILE A C 1
ATOM 3182 O O . ILE A 1 398 ? 20.553 28.707 41.781 1.00 43.88 398 ILE A O 1
ATOM 3186 N N . GLU A 1 399 ? 22.025 27.365 40.756 1.00 44.41 399 GLU A N 1
ATOM 3187 C CA . GLU A 1 399 ? 22.527 28.395 39.851 1.00 44.41 399 GLU A CA 1
ATOM 3188 C C . GLU A 1 399 ? 21.653 28.344 38.594 1.00 44.41 399 GLU A C 1
ATOM 3190 O O . GLU A 1 399 ? 21.454 27.296 37.982 1.00 44.41 399 GLU A O 1
ATOM 3195 N N . ALA A 1 400 ? 21.032 29.476 38.277 1.00 46.56 400 ALA A N 1
ATOM 3196 C CA . ALA A 1 400 ? 20.088 29.617 37.183 1.00 46.56 400 ALA A CA 1
ATOM 3197 C C . ALA A 1 400 ? 20.777 29.408 35.823 1.00 46.56 400 ALA A C 1
ATOM 3199 O O . ALA A 1 400 ? 21.318 30.350 35.242 1.00 46.56 400 ALA A O 1
ATOM 3200 N N . GLU A 1 401 ? 20.721 28.192 35.281 1.00 40.66 401 GLU A N 1
ATOM 3201 C CA . GLU A 1 401 ? 21.037 27.963 33.874 1.00 40.66 401 GLU A CA 1
ATOM 3202 C C . GLU A 1 401 ? 19.892 28.493 32.999 1.00 40.66 401 GLU A C 1
ATOM 3204 O O . GLU A 1 401 ? 18.742 28.053 33.055 1.00 40.66 401 GLU A O 1
ATOM 3209 N N . SER A 1 402 ? 20.221 29.513 32.209 1.00 45.88 402 SER A N 1
ATOM 3210 C CA . SER A 1 402 ? 19.372 30.065 31.153 1.00 45.88 402 SER A CA 1
ATOM 3211 C C . SER A 1 402 ? 19.063 28.999 30.086 1.00 45.88 402 SER A C 1
ATOM 3213 O O . SER A 1 402 ? 19.848 28.065 29.925 1.00 45.88 402 SER A O 1
ATOM 3215 N N . PRO A 1 403 ? 17.951 29.114 29.331 1.00 43.16 403 PRO A N 1
ATOM 3216 C CA . PRO A 1 403 ? 17.577 28.118 28.330 1.00 43.16 403 PRO A CA 1
ATOM 3217 C C . PRO A 1 403 ? 18.697 27.940 27.301 1.00 43.16 403 PRO A C 1
ATOM 3219 O O . PRO A 1 403 ? 19.097 28.892 26.631 1.00 43.16 403 PRO A O 1
ATOM 3222 N N . ILE A 1 404 ? 19.197 26.708 27.210 1.00 44.81 404 ILE A N 1
ATOM 3223 C CA . ILE A 1 404 ? 20.285 26.298 26.324 1.00 44.81 404 ILE A CA 1
ATOM 3224 C C . ILE A 1 404 ? 19.878 26.582 24.873 1.00 44.81 404 ILE A C 1
ATOM 3226 O O . ILE A 1 404 ? 18.920 26.003 24.360 1.00 44.81 404 ILE A O 1
ATOM 3230 N N . ASP A 1 405 ? 20.618 27.475 24.215 1.00 41.84 405 ASP A N 1
ATOM 3231 C CA . ASP A 1 405 ? 20.538 27.692 22.774 1.00 41.84 405 ASP A CA 1
ATOM 3232 C C . ASP A 1 405 ? 21.146 26.463 22.065 1.00 41.84 405 ASP A C 1
ATOM 3234 O O . ASP A 1 405 ? 22.350 26.213 22.203 1.00 41.84 405 ASP A O 1
ATOM 3238 N N . PRO A 1 406 ? 20.364 25.673 21.305 1.00 40.66 406 PRO A N 1
ATOM 3239 C CA . PRO A 1 406 ? 20.876 24.497 20.599 1.00 40.66 406 PRO A CA 1
ATOM 3240 C C . PRO A 1 406 ? 21.975 24.843 19.580 1.00 40.66 406 PRO A C 1
ATOM 3242 O O . PRO A 1 406 ? 22.751 23.966 19.199 1.00 40.66 406 PRO A O 1
ATOM 3245 N N . MET A 1 407 ? 22.101 26.116 19.180 1.00 37.75 407 MET A N 1
ATOM 3246 C CA . MET A 1 407 ? 23.190 26.600 18.330 1.00 37.75 407 MET A CA 1
ATOM 3247 C C . MET A 1 407 ? 24.535 26.707 19.076 1.00 37.75 407 MET A C 1
ATOM 3249 O O . MET A 1 407 ? 25.588 26.619 18.446 1.00 37.75 407 MET A O 1
ATOM 3253 N N . GLN A 1 408 ? 24.530 26.870 20.406 1.00 45.59 408 GLN A N 1
ATOM 3254 C CA . GLN A 1 408 ? 25.753 26.895 21.219 1.00 45.59 408 GLN A CA 1
ATOM 3255 C C . GLN A 1 408 ? 26.287 25.491 21.525 1.00 45.59 408 GLN A C 1
ATOM 3257 O O . GLN A 1 408 ? 27.500 25.301 21.534 1.00 45.59 408 GLN A O 1
ATOM 3262 N N . VAL A 1 409 ? 25.407 24.494 21.677 1.00 45.53 409 VAL A N 1
ATOM 3263 C CA . VAL A 1 409 ? 25.796 23.084 21.893 1.00 45.53 409 VAL A CA 1
ATOM 3264 C C . VAL A 1 409 ? 26.494 22.497 20.660 1.00 45.53 409 VAL A C 1
ATOM 3266 O O . VAL A 1 409 ? 27.425 21.709 20.781 1.00 45.53 409 VAL A O 1
ATOM 3269 N N . ALA A 1 410 ? 26.107 22.930 19.456 1.00 40.75 410 ALA A N 1
ATOM 3270 C CA . ALA A 1 410 ? 26.778 22.519 18.222 1.00 40.75 410 ALA A CA 1
ATOM 3271 C C . ALA A 1 410 ? 28.189 23.128 18.053 1.00 40.75 410 ALA A C 1
ATOM 3273 O O . ALA A 1 410 ? 28.994 22.591 17.295 1.00 40.75 410 ALA A O 1
ATOM 3274 N N . HIS A 1 411 ? 28.502 24.230 18.748 1.00 48.03 411 HIS A N 1
ATOM 3275 C CA . HIS A 1 411 ? 29.809 24.900 18.697 1.00 48.03 411 HIS A CA 1
ATOM 3276 C C . HIS A 1 411 ? 30.719 24.604 19.900 1.00 48.03 411 HIS A C 1
ATOM 3278 O O . HIS A 1 411 ? 31.882 25.008 19.877 1.00 48.03 411 HIS A O 1
ATOM 3284 N N . SER A 1 412 ? 30.236 23.919 20.941 1.00 53.69 412 SER A N 1
ATOM 3285 C CA . SER A 1 412 ? 31.044 23.613 22.129 1.00 53.69 412 SER A CA 1
ATOM 3286 C C . SER A 1 412 ? 31.977 22.412 21.955 1.00 53.69 412 SER A C 1
ATOM 3288 O O . SER A 1 412 ? 32.920 22.270 22.726 1.00 53.69 412 SER A O 1
ATOM 3290 N N . GLU A 1 413 ? 31.749 21.556 20.956 1.00 61.66 413 GLU A N 1
ATOM 3291 C CA . GLU A 1 413 ? 32.605 20.392 20.713 1.00 61.66 413 GLU A CA 1
ATOM 3292 C C . GLU A 1 413 ? 33.798 20.778 19.825 1.00 61.66 413 GLU A C 1
ATOM 3294 O O . GLU A 1 413 ? 33.658 21.190 18.671 1.00 61.66 413 GLU A O 1
ATOM 3299 N N . ASN A 1 414 ? 35.010 20.664 20.373 1.00 68.88 414 ASN A N 1
ATOM 3300 C CA . ASN A 1 414 ? 36.247 21.036 19.687 1.00 68.88 414 ASN A CA 1
ATOM 3301 C C . ASN A 1 414 ? 36.672 19.959 18.670 1.00 68.88 414 ASN A C 1
ATOM 3303 O O . ASN A 1 414 ? 37.687 19.282 18.842 1.00 68.88 414 ASN A O 1
ATOM 3307 N N . PHE A 1 415 ? 35.907 19.796 17.585 1.00 71.31 415 PHE A N 1
ATOM 3308 C CA . PHE A 1 415 ? 36.157 18.789 16.541 1.00 71.31 415 PHE A CA 1
ATOM 3309 C C . PHE A 1 415 ? 37.568 18.867 15.928 1.00 71.31 415 PHE A C 1
ATOM 3311 O O . PHE A 1 415 ? 38.083 17.867 15.428 1.00 71.31 415 PHE A O 1
ATOM 3318 N N . ALA A 1 416 ? 38.230 20.028 15.999 1.00 74.00 416 ALA A N 1
ATOM 3319 C CA . ALA A 1 416 ? 39.615 20.190 15.563 1.00 74.00 416 ALA A CA 1
ATOM 3320 C C . ALA A 1 416 ? 40.607 19.422 16.457 1.00 74.00 416 ALA A C 1
ATOM 3322 O O . ALA A 1 416 ? 41.508 18.762 15.935 1.00 74.00 416 ALA A O 1
ATOM 3323 N N . ALA A 1 417 ? 40.426 19.453 17.782 1.00 78.88 417 ALA A N 1
ATOM 3324 C CA . ALA A 1 417 ? 41.237 18.670 18.720 1.00 78.88 417 ALA A CA 1
ATOM 3325 C C . ALA A 1 417 ? 41.023 17.161 18.521 1.00 78.88 417 ALA A C 1
ATOM 3327 O O . ALA A 1 417 ? 41.984 16.392 18.467 1.00 78.88 417 ALA A O 1
ATOM 3328 N N . TRP A 1 418 ? 39.771 16.754 18.307 1.00 81.56 418 TRP A N 1
ATOM 3329 C CA . TRP A 1 418 ? 39.399 15.373 17.999 1.00 81.56 418 TRP A CA 1
ATOM 3330 C C . TRP A 1 418 ? 40.029 14.866 16.695 1.00 81.56 418 TRP A C 1
ATOM 3332 O O . TRP A 1 418 ? 40.607 13.779 16.655 1.00 81.56 418 TRP A O 1
ATOM 3342 N N . SER A 1 419 ? 39.981 15.674 15.635 1.00 82.81 419 SER A N 1
ATOM 3343 C CA . SER A 1 419 ? 40.590 15.352 14.342 1.00 82.81 419 SER A CA 1
ATOM 3344 C C . SER A 1 419 ? 42.111 15.177 14.449 1.00 82.81 419 SER A C 1
ATOM 3346 O O . SER A 1 419 ? 42.669 14.216 13.915 1.00 82.81 419 SER A O 1
ATOM 3348 N N . GLN A 1 420 ? 42.788 16.049 15.208 1.00 82.44 420 GLN A N 1
ATOM 3349 C CA . GLN A 1 420 ? 44.232 15.955 15.456 1.00 82.44 420 GLN A CA 1
ATOM 3350 C C . GLN A 1 420 ? 44.611 14.720 16.282 1.00 82.44 420 GLN A C 1
ATOM 3352 O O . GLN A 1 420 ? 45.599 14.055 15.964 1.00 82.44 420 GLN A O 1
ATOM 3357 N N . ALA A 1 421 ? 43.824 14.380 17.305 1.00 84.31 421 ALA A N 1
ATOM 3358 C CA . ALA A 1 421 ? 44.047 13.185 18.115 1.00 84.31 421 ALA A CA 1
ATOM 3359 C C . ALA A 1 421 ? 43.914 11.904 17.274 1.00 84.31 421 ALA A C 1
ATOM 3361 O O . ALA A 1 421 ? 44.808 11.055 17.291 1.00 84.31 421 ALA A O 1
ATOM 3362 N N . ILE A 1 422 ? 42.860 11.809 16.456 1.00 86.25 422 ILE A N 1
ATOM 3363 C CA . ILE A 1 422 ? 42.657 10.691 15.523 1.00 86.25 422 ILE A CA 1
ATOM 3364 C C . ILE A 1 422 ? 43.802 10.619 14.504 1.00 86.25 422 ILE A C 1
ATOM 3366 O O . ILE A 1 422 ? 44.364 9.546 14.283 1.00 86.25 422 ILE A O 1
ATOM 3370 N N . ALA A 1 423 ? 44.207 11.750 13.920 1.00 84.44 423 ALA A N 1
ATOM 3371 C CA . ALA A 1 423 ? 45.314 11.800 12.968 1.00 84.44 423 ALA A CA 1
ATOM 3372 C C . ALA A 1 423 ? 46.655 11.374 13.591 1.00 84.44 423 ALA A C 1
ATOM 3374 O O . ALA A 1 423 ? 47.447 10.715 12.922 1.00 84.44 423 ALA A O 1
ATOM 3375 N N . SER A 1 424 ? 46.901 11.695 14.865 1.00 84.12 424 SER A N 1
ATOM 3376 C CA . SER A 1 424 ? 48.090 11.256 15.607 1.00 84.12 424 SER A CA 1
ATOM 3377 C C . SER A 1 424 ? 48.104 9.736 15.816 1.00 84.12 424 SER A C 1
ATOM 3379 O O . SER A 1 424 ? 49.097 9.071 15.506 1.00 84.12 424 SER A O 1
ATOM 3381 N N . VAL A 1 425 ? 46.974 9.159 16.251 1.00 84.00 425 VAL A N 1
ATOM 3382 C CA . VAL A 1 425 ? 46.829 7.704 16.455 1.00 84.00 425 VAL A CA 1
ATOM 3383 C C . VAL A 1 425 ? 46.990 6.940 15.140 1.00 84.00 425 VAL A C 1
ATOM 3385 O O . VAL A 1 425 ? 47.683 5.921 15.093 1.00 84.00 425 VAL A O 1
ATOM 3388 N N . LEU A 1 426 ? 46.391 7.442 14.057 1.00 84.00 426 LEU A N 1
ATOM 3389 C CA . LEU A 1 426 ? 46.534 6.847 12.731 1.00 84.00 426 LEU A CA 1
ATOM 3390 C C . LEU A 1 426 ? 47.934 7.083 12.142 1.00 84.00 426 LEU A C 1
ATOM 3392 O O . LEU A 1 426 ? 48.468 6.201 11.487 1.00 84.00 426 LEU A O 1
ATOM 3396 N N . GLY A 1 427 ? 48.572 8.227 12.396 1.00 79.00 427 GLY A N 1
ATOM 3397 C CA . GLY A 1 427 ? 49.933 8.527 11.934 1.00 79.00 427 GLY A CA 1
ATOM 3398 C C . GLY A 1 427 ? 50.998 7.635 12.578 1.00 79.00 427 GLY A C 1
ATOM 3399 O O . GLY A 1 427 ? 51.975 7.265 11.928 1.00 79.00 427 GLY A O 1
ATOM 3400 N N . ALA A 1 428 ? 50.778 7.219 13.827 1.00 78.69 428 ALA A N 1
ATOM 3401 C CA . ALA A 1 428 ? 51.615 6.238 14.513 1.00 78.69 428 ALA A CA 1
ATOM 3402 C C . ALA A 1 428 ? 51.449 4.805 13.965 1.00 78.69 428 ALA A C 1
ATOM 3404 O O . ALA A 1 428 ? 52.286 3.941 14.235 1.00 78.69 428 ALA A O 1
ATOM 3405 N N . ARG A 1 429 ? 50.386 4.533 13.193 1.00 78.12 429 ARG A N 1
ATOM 3406 C CA . ARG A 1 429 ? 50.044 3.203 12.676 1.00 78.12 429 ARG A CA 1
ATOM 3407 C C . ARG A 1 429 ? 50.054 3.205 11.145 1.00 78.12 429 ARG A C 1
ATOM 3409 O O . ARG A 1 429 ? 49.156 3.708 10.492 1.00 78.12 429 ARG A O 1
ATOM 3416 N N . SER A 1 430 ? 51.041 2.557 10.530 1.00 66.81 430 SER A N 1
ATOM 3417 C CA . SER A 1 430 ? 51.182 2.506 9.059 1.00 66.81 430 SER A CA 1
ATOM 3418 C C . SER A 1 430 ? 50.129 1.647 8.328 1.00 66.81 430 SER A C 1
ATOM 3420 O O . SER A 1 430 ? 50.291 1.361 7.142 1.00 66.81 430 SER A O 1
ATOM 3422 N N . GLN A 1 431 ? 49.082 1.183 9.014 1.00 81.25 431 GLN A N 1
ATOM 3423 C CA . GLN A 1 431 ? 48.034 0.312 8.479 1.00 81.25 431 GLN A CA 1
ATOM 3424 C C . GLN A 1 431 ? 46.645 0.817 8.897 1.00 81.25 431 GLN A C 1
ATOM 3426 O O . GLN A 1 431 ? 46.534 1.459 9.942 1.00 81.25 431 GLN A O 1
ATOM 3431 N N . PRO A 1 432 ? 45.584 0.509 8.121 1.00 83.12 432 PRO A N 1
ATOM 3432 C CA . PRO A 1 432 ? 44.214 0.857 8.488 1.00 83.12 432 PRO A CA 1
ATOM 3433 C C . PRO A 1 432 ? 43.838 0.294 9.863 1.00 83.12 432 PRO A C 1
ATOM 3435 O O . PRO A 1 432 ? 44.132 -0.866 10.155 1.00 83.12 432 PRO A O 1
ATOM 3438 N N . VAL A 1 433 ? 43.164 1.100 10.680 1.00 86.44 433 VAL A N 1
ATOM 3439 C CA . VAL A 1 433 ? 42.796 0.768 12.067 1.00 86.44 433 VAL A CA 1
ATOM 3440 C C . VAL A 1 433 ? 41.299 0.499 12.149 1.00 86.44 433 VAL A C 1
ATOM 3442 O O . VAL A 1 433 ? 40.516 1.129 11.438 1.00 86.44 433 VAL A O 1
ATOM 3445 N N . ARG A 1 434 ? 40.882 -0.448 12.991 1.00 88.19 434 ARG A N 1
ATOM 3446 C CA . ARG A 1 434 ? 39.456 -0.716 13.231 1.00 88.19 434 ARG A CA 1
ATOM 3447 C C . ARG A 1 434 ? 38.833 0.381 14.086 1.00 88.19 434 ARG A C 1
ATOM 3449 O O . ARG A 1 434 ? 39.500 0.915 14.965 1.00 88.19 434 ARG A O 1
ATOM 3456 N N . LEU A 1 435 ? 37.543 0.656 13.895 1.00 85.56 435 LEU A N 1
ATOM 3457 C CA . LEU A 1 435 ? 36.836 1.681 14.674 1.00 85.56 435 LEU A CA 1
ATOM 3458 C C . LEU A 1 435 ? 36.939 1.453 16.187 1.00 85.56 435 LEU A C 1
ATOM 3460 O O . LEU A 1 435 ? 37.241 2.392 16.913 1.00 85.56 435 LEU A O 1
ATOM 3464 N N . GLN A 1 436 ? 36.749 0.217 16.654 1.00 83.19 436 GLN A N 1
ATOM 3465 C CA . GLN A 1 436 ? 36.834 -0.088 18.084 1.00 83.19 436 GLN A CA 1
ATOM 3466 C C . GLN A 1 436 ? 38.256 0.111 18.631 1.00 83.19 436 GLN A C 1
ATOM 3468 O O . GLN A 1 436 ? 38.428 0.713 19.680 1.00 83.19 436 GLN A O 1
ATOM 3473 N N . GLU A 1 437 ? 39.282 -0.302 17.881 1.00 83.81 437 GLU A N 1
ATOM 3474 C CA . GLU A 1 437 ? 40.684 -0.093 18.271 1.00 83.81 437 GLU A CA 1
ATOM 3475 C C . GLU A 1 437 ? 41.089 1.384 18.266 1.00 83.81 437 GLU A C 1
ATOM 3477 O O . GLU A 1 437 ? 42.003 1.770 18.991 1.00 83.81 437 GLU A O 1
ATOM 3482 N N . LEU A 1 438 ? 40.450 2.194 17.417 1.00 85.06 438 LEU A N 1
ATOM 3483 C CA . LEU A 1 438 ? 40.636 3.638 17.392 1.00 85.06 438 LEU A CA 1
ATOM 3484 C C . LEU A 1 438 ? 39.992 4.278 18.622 1.00 85.06 438 LEU A C 1
ATOM 3486 O O . LEU A 1 438 ? 40.647 5.080 19.274 1.00 85.06 438 LEU A O 1
ATOM 3490 N N . VAL A 1 439 ? 38.756 3.891 18.954 1.00 84.81 439 VAL A N 1
ATOM 3491 C CA . VAL A 1 439 ? 38.066 4.353 20.166 1.00 84.81 439 VAL A CA 1
ATOM 3492 C C . VAL A 1 439 ? 38.888 3.994 21.401 1.00 84.81 439 VAL A C 1
ATOM 3494 O O . VAL A 1 439 ? 39.240 4.869 22.173 1.00 84.81 439 VAL A O 1
ATOM 3497 N N . ASP A 1 440 ? 39.331 2.746 21.532 1.00 82.50 440 ASP A N 1
ATOM 3498 C CA . ASP A 1 440 ? 40.109 2.301 22.696 1.00 82.50 440 ASP A CA 1
ATOM 3499 C C . ASP A 1 440 ? 41.494 2.980 22.814 1.00 82.50 440 ASP A C 1
ATOM 3501 O O . ASP A 1 440 ? 42.106 2.966 23.882 1.00 82.50 440 ASP A O 1
ATOM 3505 N N . ALA A 1 441 ? 42.016 3.550 21.722 1.00 81.50 441 ALA A N 1
ATOM 3506 C CA . ALA A 1 441 ? 43.315 4.222 21.681 1.00 81.50 441 ALA A CA 1
ATOM 3507 C C . ALA A 1 441 ? 43.239 5.744 21.895 1.00 81.50 441 ALA A C 1
ATOM 3509 O O . ALA A 1 441 ? 44.286 6.378 22.048 1.00 81.50 441 ALA A O 1
ATOM 3510 N N . LEU A 1 442 ? 42.042 6.334 21.867 1.00 82.19 442 LEU A N 1
ATOM 3511 C CA . LEU A 1 442 ? 41.845 7.761 22.101 1.00 82.19 442 LEU A CA 1
ATOM 3512 C C . LEU A 1 442 ? 41.755 8.038 23.604 1.00 82.19 442 LEU A C 1
ATOM 3514 O O . LEU A 1 442 ? 41.002 7.398 24.333 1.00 82.19 442 LEU A O 1
ATOM 3518 N N . ASP A 1 443 ? 42.518 9.026 24.066 1.00 74.81 443 ASP A N 1
ATOM 3519 C CA . ASP A 1 443 ? 42.413 9.517 25.437 1.00 74.81 443 ASP A CA 1
ATOM 3520 C C . ASP A 1 443 ? 41.358 10.628 25.509 1.00 74.81 443 ASP A C 1
ATOM 3522 O O . ASP A 1 443 ? 41.638 11.810 25.305 1.00 74.81 443 ASP A O 1
ATOM 3526 N N . TYR A 1 444 ? 40.117 10.226 25.769 1.00 72.00 444 TYR A N 1
ATOM 3527 C CA . TYR A 1 444 ? 38.950 11.109 25.825 1.00 72.00 444 TYR A CA 1
ATOM 3528 C C . TYR A 1 444 ? 39.039 12.183 26.917 1.00 72.00 444 TYR A C 1
ATOM 3530 O O . TYR A 1 444 ? 38.531 13.292 26.731 1.00 72.00 444 TYR A O 1
ATOM 3538 N N . GLN A 1 445 ? 39.745 11.896 28.017 1.00 62.22 445 GLN A N 1
ATOM 3539 C CA . GLN A 1 445 ? 39.951 12.854 29.106 1.00 62.22 445 GLN A CA 1
ATOM 3540 C C . GLN A 1 445 ? 40.864 14.007 28.671 1.00 62.22 445 GLN A C 1
ATOM 3542 O O . GLN A 1 445 ? 40.648 15.149 29.076 1.00 62.22 445 GLN A O 1
ATOM 3547 N N . LEU A 1 446 ? 41.848 13.735 27.808 1.00 61.75 446 LEU A N 1
ATOM 3548 C CA . LEU A 1 446 ? 42.736 14.758 27.244 1.00 61.75 446 LEU A CA 1
ATOM 3549 C C . LEU A 1 446 ? 42.095 15.573 26.110 1.00 61.75 446 LEU A C 1
ATOM 3551 O O . LEU A 1 446 ? 42.536 16.694 25.859 1.00 61.75 446 LEU A O 1
ATOM 3555 N N . ILE A 1 447 ? 41.094 15.026 25.415 1.00 64.56 447 ILE A N 1
ATOM 3556 C CA . ILE A 1 447 ? 40.495 15.661 24.230 1.00 64.56 447 ILE A CA 1
ATOM 3557 C C . ILE A 1 447 ? 39.328 16.588 24.604 1.00 64.56 447 ILE A C 1
ATOM 3559 O O . ILE A 1 447 ? 39.190 17.650 23.998 1.00 64.56 447 ILE A O 1
ATOM 3563 N N . ASP A 1 448 ? 38.508 16.211 25.591 1.00 66.12 448 ASP A N 1
ATOM 3564 C CA . ASP A 1 448 ? 37.248 16.912 25.897 1.00 66.12 448 ASP A CA 1
ATOM 3565 C C . ASP A 1 448 ? 37.036 17.196 27.399 1.00 66.12 448 ASP A C 1
ATOM 3567 O O . ASP A 1 448 ? 36.008 17.738 27.794 1.00 66.12 448 ASP A O 1
ATOM 3571 N N . GLY A 1 449 ? 37.996 16.831 28.263 1.00 63.69 449 GLY A N 1
ATOM 3572 C CA . GLY A 1 449 ? 37.981 17.145 29.702 1.00 63.69 449 GLY A CA 1
ATOM 3573 C C . GLY A 1 449 ? 36.855 16.494 30.522 1.00 63.69 449 GLY A C 1
ATOM 3574 O O . GLY A 1 449 ? 36.713 16.804 31.705 1.00 63.69 449 GLY A O 1
ATOM 3575 N N . GLY A 1 450 ? 36.049 15.621 29.908 1.00 64.00 450 GLY A N 1
ATOM 3576 C CA . GLY A 1 450 ? 34.890 14.964 30.516 1.00 64.00 450 GLY A CA 1
ATOM 3577 C C . GLY A 1 450 ? 35.187 13.594 31.137 1.00 64.00 450 GLY A C 1
ATOM 3578 O O . GLY A 1 450 ? 36.234 12.986 30.907 1.00 64.00 450 GLY A O 1
ATOM 3579 N N . GLU A 1 451 ? 34.234 13.092 31.926 1.00 61.19 451 GLU A N 1
ATOM 3580 C CA . GLU A 1 451 ? 34.247 11.715 32.436 1.00 61.19 451 GLU A CA 1
ATOM 3581 C C . GLU A 1 451 ? 34.112 10.705 31.275 1.00 61.19 451 GLU A C 1
ATOM 3583 O O . GLU A 1 451 ? 33.302 10.924 30.371 1.00 61.19 451 GLU A O 1
ATOM 3588 N N . PRO A 1 452 ? 34.864 9.589 31.290 1.00 62.66 452 PRO A N 1
ATOM 3589 C CA . PRO A 1 452 ? 34.858 8.614 30.205 1.00 62.66 452 PRO A CA 1
ATOM 3590 C C . PRO A 1 452 ? 33.481 7.956 30.063 1.00 62.66 452 PRO A C 1
ATOM 3592 O O . PRO A 1 452 ? 32.948 7.371 31.011 1.00 62.66 452 PRO A O 1
ATOM 3595 N N . ASN A 1 453 ? 32.910 8.011 28.860 1.00 74.31 453 ASN A N 1
ATOM 3596 C CA . ASN A 1 453 ? 31.617 7.416 28.549 1.00 74.31 453 ASN A CA 1
ATOM 3597 C C . ASN A 1 453 ? 31.674 6.739 27.183 1.00 74.31 453 ASN A C 1
ATOM 3599 O O . ASN A 1 453 ? 31.458 7.363 26.148 1.00 74.31 453 ASN A O 1
ATOM 3603 N N . VAL A 1 454 ? 31.832 5.416 27.211 1.00 68.00 454 VAL A N 1
ATOM 3604 C CA . VAL A 1 454 ? 32.009 4.555 26.030 1.00 68.00 454 VAL A CA 1
ATOM 3605 C C . VAL A 1 454 ? 30.983 4.818 24.915 1.00 68.00 454 VAL A C 1
ATOM 3607 O O . VAL A 1 454 ? 31.309 4.720 23.733 1.00 68.00 454 VAL A O 1
ATOM 3610 N N . HIS A 1 455 ? 29.734 5.155 25.256 1.00 69.94 455 HIS A N 1
ATOM 3611 C CA . HIS A 1 455 ? 28.700 5.431 24.257 1.00 69.94 455 HIS A CA 1
ATOM 3612 C C . HIS A 1 455 ? 28.839 6.816 23.621 1.00 69.94 455 HIS A C 1
ATOM 3614 O O . HIS A 1 455 ? 28.665 6.936 22.408 1.00 69.94 455 HIS A O 1
ATOM 3620 N N . GLN A 1 456 ? 29.146 7.847 24.409 1.00 74.62 456 GLN A N 1
ATOM 3621 C CA . GLN A 1 456 ? 29.374 9.197 23.886 1.00 74.62 456 GLN A CA 1
ATOM 3622 C C . GLN A 1 456 ? 30.689 9.274 23.108 1.00 74.62 456 GLN A C 1
ATOM 3624 O O . GLN A 1 456 ? 30.729 9.854 22.027 1.00 74.62 456 GLN A O 1
ATOM 3629 N N . ASP A 1 457 ? 31.720 8.601 23.602 1.00 79.50 457 ASP A N 1
ATOM 3630 C CA . ASP A 1 457 ? 33.054 8.516 23.018 1.00 79.50 457 ASP A CA 1
ATOM 3631 C C . ASP A 1 457 ? 33.019 7.913 21.608 1.00 79.50 457 ASP A C 1
ATOM 3633 O O . ASP A 1 457 ? 33.585 8.469 20.661 1.00 79.50 457 ASP A O 1
ATOM 3637 N N . LEU A 1 458 ? 32.252 6.833 21.422 1.00 82.75 458 LEU A N 1
ATOM 3638 C CA . LEU A 1 458 ? 32.011 6.235 20.109 1.00 82.75 458 LEU A CA 1
ATOM 3639 C C . LEU A 1 458 ? 31.293 7.203 19.158 1.00 82.75 458 LEU A C 1
ATOM 3641 O O . LEU A 1 458 ? 31.683 7.325 17.997 1.00 82.75 458 LEU A O 1
ATOM 3645 N N . VAL A 1 459 ? 30.246 7.885 19.634 1.00 81.38 459 VAL A N 1
ATOM 3646 C CA . VAL A 1 459 ? 29.454 8.816 18.812 1.00 81.38 459 VAL A CA 1
ATOM 3647 C C . VAL A 1 459 ? 30.300 10.010 18.377 1.00 81.38 459 VAL A C 1
ATOM 3649 O O . VAL A 1 459 ? 30.300 10.351 17.197 1.00 81.38 459 VAL A O 1
ATOM 3652 N N . LYS A 1 460 ? 31.080 10.598 19.288 1.00 80.56 460 LYS A N 1
ATOM 3653 C CA . LYS A 1 460 ? 31.978 11.722 18.993 1.00 80.56 460 LYS A CA 1
ATOM 3654 C C . LYS A 1 460 ? 33.093 11.328 18.031 1.00 80.56 460 LYS A C 1
ATOM 3656 O O . LYS A 1 460 ? 33.372 12.054 17.074 1.00 80.56 460 LYS A O 1
ATOM 3661 N N . THR A 1 461 ? 33.666 10.138 18.209 1.00 84.19 461 THR A N 1
ATOM 3662 C CA . THR A 1 461 ? 34.654 9.578 17.273 1.00 84.19 461 THR A CA 1
ATOM 3663 C C . THR A 1 461 ? 34.036 9.391 15.886 1.00 84.19 461 THR A C 1
ATOM 3665 O O . THR A 1 461 ? 34.616 9.809 14.887 1.00 84.19 461 THR A O 1
ATOM 3668 N N . TRP A 1 462 ? 32.825 8.831 15.812 1.00 85.12 462 TRP A N 1
ATOM 3669 C CA . TRP A 1 462 ? 32.105 8.616 14.556 1.00 85.12 462 TRP A CA 1
ATOM 3670 C C . TRP A 1 462 ? 31.766 9.924 13.831 1.00 85.12 462 TRP A C 1
ATOM 3672 O O . TRP A 1 462 ? 32.028 10.054 12.635 1.00 85.12 462 TRP A O 1
ATOM 3682 N N . LEU A 1 463 ? 31.236 10.915 14.551 1.00 82.38 463 LEU A N 1
ATOM 3683 C CA . LEU A 1 463 ? 30.940 12.239 14.002 1.00 82.38 463 LEU A CA 1
ATOM 3684 C C . LEU A 1 463 ? 32.212 12.931 13.504 1.00 82.38 463 LEU A C 1
ATOM 3686 O O . LEU A 1 463 ? 32.229 13.450 12.390 1.00 82.38 463 LEU A O 1
ATOM 3690 N N . THR A 1 464 ? 33.304 12.862 14.268 1.00 83.69 464 THR A N 1
ATOM 3691 C CA . THR A 1 464 ? 34.590 13.442 13.857 1.00 83.69 464 THR A CA 1
ATOM 3692 C C . THR A 1 464 ? 35.116 12.793 12.577 1.00 83.69 464 THR A C 1
ATOM 3694 O O . THR A 1 464 ? 35.590 13.504 11.691 1.00 83.69 464 THR A O 1
ATOM 3697 N N . LEU A 1 465 ? 35.000 11.467 12.435 1.00 85.50 465 LEU A N 1
ATOM 3698 C CA . LEU A 1 465 ? 35.419 10.747 11.228 1.00 85.50 465 LEU A CA 1
ATOM 3699 C C . LEU A 1 465 ? 34.639 11.192 9.983 1.00 85.50 465 LEU A C 1
ATOM 3701 O O . LEU A 1 465 ? 35.247 11.404 8.934 1.00 85.50 465 LEU A O 1
ATOM 3705 N N . LEU A 1 466 ? 33.321 11.380 10.113 1.00 83.88 466 LEU A N 1
ATOM 3706 C CA . LEU A 1 466 ? 32.459 11.861 9.028 1.00 83.88 466 LEU A CA 1
ATOM 3707 C C . LEU A 1 466 ? 32.760 13.314 8.634 1.00 83.88 466 LEU A C 1
ATOM 3709 O O . LEU A 1 466 ? 32.647 13.663 7.461 1.00 83.88 466 LEU A O 1
ATOM 3713 N N . LEU A 1 467 ? 33.149 14.150 9.598 1.00 79.69 467 LEU A N 1
ATOM 3714 C CA . LEU A 1 467 ? 33.393 15.580 9.386 1.00 79.69 467 LEU A CA 1
ATOM 3715 C C . LEU A 1 467 ? 34.840 15.908 8.974 1.00 79.69 467 LEU A C 1
ATOM 3717 O O . LEU A 1 467 ? 35.076 16.959 8.385 1.00 79.69 467 LEU A O 1
ATOM 3721 N N . SER A 1 468 ? 35.807 15.026 9.252 1.00 75.69 468 SER A N 1
ATOM 3722 C CA . SER A 1 468 ? 37.249 15.296 9.081 1.00 75.69 468 SER A CA 1
ATOM 3723 C C . SER A 1 468 ? 37.887 14.674 7.830 1.00 75.69 468 SER A C 1
ATOM 3725 O O . SER A 1 468 ? 39.105 14.726 7.676 1.00 75.69 468 SER A O 1
ATOM 3727 N N . GLY A 1 469 ? 37.096 14.079 6.931 1.00 78.50 469 GLY A N 1
ATOM 3728 C CA . GLY A 1 469 ? 37.583 13.602 5.628 1.00 78.50 469 GLY A CA 1
ATOM 3729 C C . GLY A 1 469 ? 38.505 12.374 5.671 1.00 78.50 469 GLY A C 1
ATOM 3730 O O . GLY A 1 469 ? 39.326 12.200 4.770 1.00 78.50 469 GLY A O 1
ATOM 3731 N N . PHE A 1 470 ? 38.391 11.524 6.696 1.00 85.31 470 PHE A N 1
ATOM 3732 C CA . PHE A 1 470 ? 39.096 10.238 6.759 1.00 85.31 470 PHE A CA 1
ATOM 3733 C C . PHE A 1 470 ? 38.459 9.197 5.822 1.00 85.31 470 PHE A C 1
ATOM 3735 O O . PHE A 1 470 ? 37.258 9.237 5.555 1.00 85.31 470 PHE A O 1
ATOM 3742 N N . GLU A 1 471 ? 39.246 8.232 5.336 1.00 85.88 471 GLU A N 1
ATOM 3743 C CA . GLU A 1 471 ? 38.725 7.167 4.473 1.00 85.88 471 GLU A CA 1
ATOM 3744 C C . GLU A 1 471 ? 38.126 6.040 5.328 1.00 85.88 471 GLU A C 1
ATOM 3746 O O . GLU A 1 471 ? 38.820 5.430 6.144 1.00 85.88 471 GLU A O 1
ATOM 3751 N N . LEU A 1 472 ? 36.837 5.753 5.118 1.00 88.06 472 LEU A N 1
ATOM 3752 C CA . LEU A 1 472 ? 36.082 4.705 5.806 1.00 88.06 472 LEU A CA 1
ATOM 3753 C C . LEU A 1 472 ? 35.830 3.532 4.850 1.00 88.06 472 LEU A C 1
ATOM 3755 O O . LEU A 1 472 ? 35.201 3.697 3.806 1.00 88.06 472 LEU A O 1
ATOM 3759 N N . LYS A 1 473 ? 36.289 2.329 5.210 1.00 87.56 473 LYS A N 1
ATOM 3760 C CA . LYS A 1 473 ? 36.028 1.090 4.460 1.00 87.56 473 LYS A CA 1
ATOM 3761 C C . LYS A 1 473 ? 35.251 0.098 5.312 1.00 87.56 473 LYS A C 1
ATOM 3763 O O . LYS A 1 473 ? 35.793 -0.456 6.268 1.00 87.56 473 LYS A O 1
ATOM 3768 N N . GLN A 1 474 ? 34.008 -0.172 4.919 1.00 83.62 474 GLN A N 1
ATOM 3769 C CA . GLN A 1 474 ? 33.199 -1.250 5.483 1.00 83.62 474 GLN A CA 1
ATOM 3770 C C . GLN A 1 474 ? 33.503 -2.558 4.743 1.00 83.62 474 GLN A C 1
ATOM 3772 O O . GLN A 1 474 ? 33.329 -2.644 3.530 1.00 83.62 474 GLN A O 1
ATOM 3777 N N . ARG A 1 475 ? 34.012 -3.566 5.461 1.00 82.31 475 ARG A N 1
ATOM 3778 C CA . ARG A 1 475 ? 34.425 -4.865 4.888 1.00 82.31 475 ARG A CA 1
ATOM 3779 C C . ARG A 1 475 ? 33.456 -6.021 5.188 1.00 82.31 475 ARG A C 1
ATOM 3781 O O . ARG A 1 475 ? 33.763 -7.158 4.848 1.00 82.31 475 ARG A O 1
ATOM 3788 N N . GLY A 1 476 ? 32.306 -5.736 5.800 1.00 76.12 476 GLY A N 1
ATOM 3789 C CA . GLY A 1 476 ? 31.288 -6.720 6.183 1.00 76.12 476 GLY A CA 1
ATOM 3790 C C . GLY A 1 476 ? 29.863 -6.172 6.079 1.00 76.12 476 GLY A C 1
ATOM 3791 O O . GLY A 1 476 ? 29.631 -5.172 5.404 1.00 76.12 476 GLY A O 1
ATOM 3792 N N . GLU A 1 477 ? 28.916 -6.833 6.747 1.00 66.25 477 GLU A N 1
ATOM 3793 C CA . GLU A 1 477 ? 27.495 -6.455 6.763 1.00 66.25 477 GLU A CA 1
ATOM 3794 C C . GLU A 1 477 ? 27.266 -5.056 7.362 1.00 66.25 477 GLU A C 1
ATOM 3796 O O . GLU A 1 477 ? 28.025 -4.592 8.218 1.00 66.25 477 GLU A O 1
ATOM 3801 N N . PHE A 1 478 ? 26.182 -4.391 6.943 1.00 58.16 478 PHE A N 1
ATOM 3802 C CA . PHE A 1 478 ? 25.934 -2.962 7.201 1.00 58.16 478 PHE A CA 1
ATOM 3803 C C . PHE A 1 478 ? 25.943 -2.561 8.698 1.00 58.16 478 PHE A C 1
ATOM 3805 O O . PHE A 1 478 ? 26.243 -1.414 9.021 1.00 58.16 478 PHE A O 1
ATOM 3812 N N . TYR A 1 479 ? 25.687 -3.500 9.619 1.00 63.66 479 TYR A N 1
ATOM 3813 C CA . TYR A 1 479 ? 25.645 -3.266 11.074 1.00 63.66 479 TYR A CA 1
ATOM 3814 C C . TYR A 1 479 ? 26.820 -3.861 11.866 1.00 63.66 479 TYR A C 1
ATOM 3816 O O . TYR A 1 479 ? 26.821 -3.785 13.098 1.00 63.66 479 TYR A O 1
ATOM 3824 N N . ASP A 1 480 ? 27.814 -4.448 11.198 1.00 74.56 480 ASP A N 1
ATOM 3825 C CA . ASP A 1 480 ? 28.969 -5.035 11.876 1.00 74.56 480 ASP A CA 1
ATOM 3826 C C . ASP A 1 480 ? 30.028 -3.962 12.188 1.00 74.56 480 ASP A C 1
ATOM 3828 O O . ASP A 1 480 ? 30.821 -3.555 11.333 1.00 74.56 480 ASP A O 1
ATOM 3832 N N . ARG A 1 481 ? 30.018 -3.478 13.437 1.00 67.12 481 ARG A N 1
ATOM 3833 C CA . ARG A 1 481 ? 30.917 -2.417 13.930 1.00 67.12 481 ARG A CA 1
ATOM 3834 C C . ARG A 1 481 ? 32.391 -2.829 13.897 1.00 67.12 481 ARG A C 1
ATOM 3836 O O . ARG A 1 481 ? 33.253 -1.962 13.759 1.00 67.12 481 ARG A O 1
ATOM 3843 N N . ASP A 1 482 ? 32.674 -4.130 13.938 1.00 74.44 482 ASP A N 1
ATOM 3844 C CA . ASP A 1 482 ? 34.037 -4.671 13.916 1.00 74.44 482 ASP A CA 1
ATOM 3845 C C . ASP A 1 482 ? 34.650 -4.662 12.503 1.00 74.44 482 ASP A C 1
ATOM 3847 O O . ASP A 1 482 ? 35.842 -4.934 12.326 1.00 74.44 482 ASP A O 1
ATOM 3851 N N . GLN A 1 483 ? 33.848 -4.322 11.485 1.00 83.44 483 GLN A N 1
ATOM 3852 C CA . GLN A 1 483 ? 34.232 -4.325 10.071 1.00 83.44 483 GLN A CA 1
ATOM 3853 C C . GLN A 1 483 ? 34.396 -2.926 9.473 1.00 83.44 483 GLN A C 1
ATOM 3855 O O . GLN A 1 483 ? 34.547 -2.803 8.253 1.00 83.44 483 GLN A O 1
ATOM 3860 N N . VAL A 1 484 ? 34.396 -1.877 10.301 1.00 87.19 484 VAL A N 1
ATOM 3861 C CA . VAL A 1 484 ? 34.716 -0.514 9.866 1.00 87.19 484 VAL A CA 1
ATOM 3862 C C . VAL A 1 484 ? 36.207 -0.249 10.051 1.00 87.19 484 VAL A C 1
ATOM 3864 O O . VAL A 1 484 ? 36.723 -0.263 11.170 1.00 87.19 484 VAL A O 1
ATOM 3867 N N . TRP A 1 485 ? 36.886 0.031 8.940 1.00 87.94 485 TRP A N 1
ATOM 3868 C CA . TRP A 1 485 ? 38.311 0.346 8.896 1.00 87.94 485 TRP A CA 1
ATOM 3869 C C . TRP A 1 485 ? 38.533 1.804 8.502 1.00 87.94 485 TRP A C 1
ATOM 3871 O O . TRP A 1 485 ? 37.909 2.285 7.557 1.00 87.94 485 TRP A O 1
ATOM 3881 N N . ILE A 1 486 ? 39.446 2.472 9.204 1.00 88.88 486 ILE A N 1
ATOM 3882 C CA . ILE A 1 486 ? 39.801 3.877 9.013 1.00 88.88 486 ILE A CA 1
ATOM 3883 C C . ILE A 1 486 ? 41.245 3.979 8.510 1.00 88.88 486 ILE A C 1
ATOM 3885 O O . ILE A 1 486 ? 42.149 3.364 9.083 1.00 88.88 486 ILE A O 1
ATOM 3889 N N . SER A 1 487 ? 41.473 4.774 7.463 1.00 85.62 487 SER A N 1
ATOM 3890 C CA . SER A 1 487 ? 42.807 5.140 6.965 1.00 85.62 487 SER A CA 1
ATOM 3891 C C . SER A 1 487 ? 42.970 6.652 6.790 1.00 85.62 487 SER A C 1
ATOM 3893 O O . SER A 1 487 ? 42.004 7.384 6.566 1.00 85.62 487 SER A O 1
ATOM 3895 N N . THR A 1 488 ? 44.214 7.133 6.887 1.00 80.56 488 THR A N 1
ATOM 3896 C CA . THR A 1 488 ? 44.560 8.511 6.517 1.00 80.56 488 THR A CA 1
ATOM 3897 C C . THR A 1 488 ? 44.489 8.665 5.000 1.00 80.56 488 THR A C 1
ATOM 3899 O O . THR A 1 488 ? 45.013 7.837 4.251 1.00 80.56 488 THR A O 1
ATOM 3902 N N . CYS A 1 489 ? 43.842 9.728 4.527 1.00 66.25 489 CYS A N 1
ATOM 3903 C CA . CYS A 1 489 ? 43.831 10.062 3.108 1.00 66.25 489 CYS A CA 1
ATOM 3904 C C . CYS A 1 489 ? 45.253 10.433 2.660 1.00 66.25 489 CYS A C 1
ATOM 3906 O O . CYS A 1 489 ? 45.775 11.485 3.024 1.00 66.25 489 CYS A O 1
ATOM 3908 N N . GLN A 1 490 ? 45.889 9.589 1.843 1.00 49.97 490 GLN A N 1
ATOM 3909 C CA . GLN A 1 490 ? 47.064 9.990 1.069 1.00 49.97 490 GLN A CA 1
ATOM 3910 C C . GLN A 1 490 ? 46.611 10.829 -0.128 1.00 49.97 490 GLN A C 1
ATOM 3912 O O . GLN A 1 490 ? 46.561 10.354 -1.260 1.00 49.97 490 GLN A O 1
ATOM 3917 N N . SER A 1 491 ? 46.270 12.091 0.104 1.00 40.00 491 SER A N 1
ATOM 3918 C CA . SER A 1 491 ? 46.112 13.056 -0.982 1.00 40.00 491 SER A CA 1
ATOM 3919 C C . SER A 1 491 ? 47.439 13.772 -1.222 1.00 40.00 491 SER A C 1
ATOM 3921 O O . SER A 1 491 ? 47.716 14.828 -0.659 1.00 40.00 491 SER A O 1
ATOM 3923 N N . ASN A 1 492 ? 48.249 13.200 -2.119 1.00 41.03 492 ASN A N 1
ATOM 3924 C CA . ASN A 1 492 ? 49.156 13.979 -2.958 1.00 41.03 492 ASN A CA 1
ATOM 3925 C C . ASN A 1 492 ? 48.310 14.908 -3.840 1.00 41.03 492 ASN A C 1
ATOM 3927 O O . ASN A 1 492 ? 48.014 14.552 -4.974 1.00 41.03 492 ASN A O 1
ATOM 3931 N N . VAL A 1 493 ? 47.915 16.078 -3.338 1.00 33.69 493 VAL A N 1
ATOM 3932 C CA . VAL A 1 493 ? 47.513 17.208 -4.183 1.00 33.69 493 VAL A CA 1
ATOM 3933 C C . VAL A 1 493 ? 47.941 18.498 -3.494 1.00 33.69 493 VAL A C 1
ATOM 3935 O O . VAL A 1 493 ? 47.273 19.031 -2.614 1.00 33.69 493 VAL A O 1
ATOM 3938 N N . THR A 1 494 ? 49.090 19.009 -3.920 1.00 38.53 494 THR A N 1
ATOM 3939 C CA . THR A 1 494 ? 49.412 20.429 -3.839 1.00 38.53 494 THR A CA 1
ATOM 3940 C C . THR A 1 494 ? 48.376 21.170 -4.682 1.00 38.53 494 THR A C 1
ATOM 3942 O O . THR A 1 494 ? 48.337 21.006 -5.900 1.00 38.53 494 THR A O 1
ATOM 3945 N N . THR A 1 495 ? 47.523 21.987 -4.079 1.00 30.95 495 THR A N 1
ATOM 3946 C CA . THR A 1 495 ? 46.880 23.082 -4.810 1.00 30.95 495 THR A CA 1
ATOM 3947 C C . THR A 1 495 ? 46.762 24.263 -3.871 1.00 30.95 495 THR A C 1
ATOM 3949 O O . THR A 1 495 ? 46.067 24.223 -2.863 1.00 30.95 495 THR A O 1
ATOM 3952 N N . SER A 1 496 ? 47.539 25.282 -4.215 1.00 30.66 496 SER A N 1
ATOM 3953 C CA . SER A 1 496 ? 47.462 26.635 -3.698 1.00 30.66 496 SER A CA 1
ATOM 3954 C C . SER A 1 496 ? 46.049 27.193 -3.829 1.00 30.66 496 SER A C 1
ATOM 3956 O O . SER A 1 496 ? 45.495 27.156 -4.930 1.00 30.66 496 SER A O 1
ATOM 3958 N N . LEU A 1 497 ? 45.560 27.811 -2.761 1.00 31.80 497 LEU A N 1
ATOM 3959 C CA . LEU A 1 497 ? 44.865 29.093 -2.814 1.00 31.80 497 LEU A CA 1
ATOM 3960 C C . LEU A 1 497 ? 45.354 29.940 -1.641 1.00 31.80 497 LEU A C 1
ATOM 3962 O O . LEU A 1 497 ? 45.405 29.389 -0.519 1.00 31.80 497 LEU A O 1
#

Secondary structure (DSSP, 8-state):
---PPPPPHHHHHHHTS-HHHHHHHHSTTTTS---HHHHHHHHHHHHHHHHHHHHHHHHHHHSS-------TT-EEEEEEEE--SSTT----EEEEEEEETTEEEEEEEEEE-TT--HHHHHHHHHHHHHHHHHHH---SBSEEEEE-TTHHHHHHHGGGT-TTEE----TTTTTSEEEEEEEEE-TTS-EEEEEEEEEETTEEEEEEEEEE-TT--HHHHHHHHHHHHHHHHHHHS--SEEEEEEEEHHHHHHHHHHHHHHHTTS-------------HHHHHHHHHHHHHT--SHHHHHHHHHHHHHHHHHHHHHHHHHHHHHHHHTT----B---GGGGTTTBPPPPP---GGGBPPPP---PPP----------------HHHHHHHHHHTT-----PPP-HHHHTTSS-HHHHHHHHHHHHHT-SS-EEHHHHHHHS-HHHHH-SPP-HHHHHHHHHHHHHHTT-EEEE-S-TT-GGGEEEE----------